Protein AF-0000000083341367 (afdb_homodimer)

Foldseek 3Di:
DAEAEAEECFAPPDQLLVRLVVCVVLPHQAYEEFFDLDVVSNVVNLCSCVVSVHAYEHEAEFQPDLAHDPPDDLVRRLVSLLSRLVRCVSSPHPAYEYNGAFCPDDLVSLLVSQVSNVVSCVVVVGHYAYECADRHQNQELVSVLVSCVSPVQHAHAYQCLSHLQVVLAQCVVVVVSLLSCLLRYQAYADAFHHRNASHDQACPDPVNVVSNVSSLVSVLVSVVSCVVVPPPYYYYYHDQHDPPNFPADPPVRHGPDDSVVRRSVVVVVVSVVVVVSVVVVD/DAEAEAEECFAPPDQLLVRLVVCVVLPHQAYEEFFDLDVVSNVVNLCSCVVSVHAYEHEAEFQPDLAHDPPDDLVRRLVSLLSRLVRCVSSPHPAYEYNGAFCPDDLVSLLVSQVSSVVSCVVVVGHYAYECADRHQNQELVSVLVSCVSPVQHAHAYQCLSHLQVVLAQCVVVVVSLLSCLLRYQAYADAFHHSNASHDQACPDPVNVVSNVSSLVSVLVSVVSCVVVPPPYYYYYHDQHDDPNFPADPPVRHGPDDSVVRRSVVVVVVSVVVVVSVVVVD

Secondary structure (DSSP, 8-state):
-EEEEEEE-TT--S-HHHHHHHHHHTT-SEEEEPPPSSHHHHHHHHHHHHHTT-EEEEEEE-SBSSSBPTT--HHHHHHHHHHHHHHHHTT--SEEEEE-S-TTS-HHHHHHHHHHHHHHHHHTT--EEEE--TTSTT-SHHHHHHHHHH-TT--EEE-HHHHHHHHTS-GGGGHHHHHHHGGGEEEEE----BTTBSS-S-TTSGGGHHHHHHHHHHHHHHHHHHHHTT-SEEEEE----TTTTS-B-TTT--BSS-HHHHHHHHHHHHHHHHHHHHHHH-/-EEEEEEE-TT--S-HHHHHHHHHHTT-SEEEEPPPSSHHHHHHHHHHHHHTT-EEEEEEE-SBSSSBPTT--HHHHHHHHHHHHHHHHTT--SEEEEE-S-TTS-HHHHHHHHHHHHHHHHHTT--EEEE--TTSTT-SHHHHHHHHHH-TT-EEEE-HHHHHHHHTS-GGGGHHHHHHHGGGEEEEE----BTTBSS-S-TTSGGGHHHHHHHHHHHHHHHHHHHHTT-SEEEEE----TTTTS-B-TTT--BSS-HHHHHHHHHHHHHHHHHHHHHHH-

Solvent-accessible surface area (backbone atoms only — not comparable to full-atom values): 28854 Å² total; per-residue (Å²): 111,43,80,44,36,28,36,51,46,65,78,60,84,62,54,65,54,54,46,41,47,50,22,48,77,66,71,27,49,16,40,29,36,64,60,51,89,48,66,73,55,37,51,54,43,41,50,31,28,59,73,57,65,35,44,37,36,29,37,42,65,23,36,86,37,93,50,44,45,87,80,57,48,73,65,55,30,49,52,45,46,52,51,51,51,58,50,30,54,78,55,61,41,81,33,33,40,31,46,46,67,38,53,86,53,52,72,69,54,44,49,54,49,51,55,52,50,51,48,54,27,55,75,64,74,41,57,61,23,39,36,32,35,44,26,15,51,32,30,41,68,63,56,37,43,54,42,40,70,75,39,70,82,54,32,25,24,46,26,63,11,32,36,9,30,35,46,41,33,65,62,76,84,44,47,68,54,48,63,72,43,39,84,30,52,64,34,35,40,58,36,48,22,31,41,53,19,46,34,50,71,44,68,83,26,73,92,31,42,66,41,44,50,54,51,50,55,53,52,45,50,40,50,50,51,38,52,75,67,65,36,64,65,47,43,39,25,34,54,56,40,57,92,53,39,40,46,50,41,75,83,77,58,47,62,79,55,59,54,64,59,49,30,50,50,45,46,56,50,49,52,52,49,48,50,56,52,48,63,70,74,95,110,43,81,44,36,29,37,50,45,66,78,60,83,61,54,65,53,54,46,42,48,51,21,50,77,63,72,28,49,16,39,30,37,64,61,53,91,48,67,73,56,36,51,53,44,42,50,30,29,60,73,58,66,36,46,37,35,30,38,42,65,23,36,86,38,91,51,46,46,87,82,57,48,73,65,54,31,48,52,44,44,51,51,48,53,57,50,29,53,78,57,60,40,82,32,34,40,32,45,46,68,38,53,87,54,52,72,67,55,45,48,52,49,51,54,52,49,52,49,56,28,56,76,65,75,40,57,60,24,40,37,33,34,42,26,13,50,32,32,41,68,64,56,36,43,54,42,41,71,74,38,72,82,53,33,24,24,45,26,61,12,31,36,9,31,36,46,41,33,66,63,76,83,44,47,68,53,47,64,73,43,39,85,31,51,64,34,34,40,57,36,46,21,31,41,53,20,45,34,50,71,44,70,86,28,73,92,31,44,67,42,44,50,54,51,50,53,53,53,46,51,39,50,49,50,39,51,76,67,66,39,62,64,46,44,38,25,33,54,56,40,57,93,53,40,41,47,50,40,74,81,76,59,46,61,79,56,61,53,66,59,51,30,48,51,47,46,56,50,48,53,51,50,47,52,55,50,47,62,70,74,95

Radius of gyration: 24.75 Å; Cα contacts (8 Å, |Δi|>4): 1096; chains: 2; bounding box: 46×70×58 Å

InterPro domains:
  IPR036237 Xylose isomerase-like superfamily [SSF51658] (7-192)

Nearest PDB structures (foldseek):
  6tpc-assembly2_C  TM=4.970E-01  e=1.531E-04  Talaromyces verruculosus
  6t9g-assembly2_B  TM=4.886E-01  e=4.461E-04  Talaromyces verruculosus
  5i79-assembly1_A  TM=5.152E-01  e=1.154E-03  Aspergillus niger
  5l9c-assembly4_D  TM=5.003E-01  e=1.554E-03  Talaromyces verruculosus
  5i77-assembly2_A  TM=5.303E-01  e=5.742E-03  Aspergillus niger

Sequence (564 aa):
MQLRTFKTLWGNQLSIQDACEQARLASFDGIEGQAPRYQEHRLLWLDALSYNHCQYIAEIVTGGDYVPDRQWTMQQHLDDLAEQLDNAALLKPIFATAITGCDAWSLEQNIEFFAKAMDLARERNMTLSFETHRSRSLFTPWVTEAIVKALPEIKLTLDISHWCVVCERLMDSEIQTLQAIVDNVHHIHARVGYDQGPQVPDPRAPEYEDALASHERIWQMVWTEQLNNNHAISTLTPEFGPDGYCHLQPYTQQPVVDIWEVNRWMNIHQQQHFKAFMDVNLMQLRTFKTLWGNQLSIQDACEQARLASFDGIEGQAPRYQEHRLLWLDALSYNHCQYIAEIVTGGDYVPDRQWTMQQHLDDLAEQLDNAALLKPIFATAITGCDAWSLEQNIEFFAKAMDLARERNMTLSFETHRSRSLFTPWVTEAIVKALPEIKLTLDISHWCVVCERLMDSEIQTLQAIVDNVHHIHARVGYDQGPQVPDPRAPEYEDALASHERIWQMVWTEQLNNNHAISTLTPEFGPDGYCHLQPYTQQPVVDIWEVNRWMNIHQQQHFKAFMDVNL

Organism: NCBI:txid2580412

Structure (mmCIF, N/CA/C/O backbone):
data_AF-0000000083341367-model_v1
#
loop_
_entity.id
_entity.type
_entity.pdbx_description
1 polymer 'Sugar phosphate isomerase/epimerase'
#
loop_
_atom_site.group_PDB
_atom_site.id
_atom_site.type_symbol
_atom_site.label_atom_id
_atom_site.label_alt_id
_atom_site.label_comp_id
_atom_site.label_asym_id
_atom_site.label_entity_id
_atom_site.label_seq_id
_atom_site.pdbx_PDB_ins_code
_atom_site.Cartn_x
_atom_site.Cartn_y
_atom_site.Cartn_z
_atom_site.occupancy
_atom_site.B_iso_or_equiv
_atom_site.auth_seq_id
_atom_site.auth_comp_id
_atom_site.auth_asym_id
_atom_site.auth_atom_id
_atom_site.pdbx_PDB_model_num
ATOM 1 N N . MET A 1 1 ? 9.883 33.719 2.078 1 96.31 1 MET A N 1
ATOM 2 C CA . MET A 1 1 ? 9 32.656 2.578 1 96.31 1 MET A CA 1
ATOM 3 C C . MET A 1 1 ? 9.609 31.953 3.781 1 96.31 1 MET A C 1
ATOM 5 O O . MET A 1 1 ? 10.812 31.688 3.797 1 96.31 1 MET A O 1
ATOM 9 N N . GLN A 1 2 ? 8.812 31.734 4.84 1 98.12 2 GLN A N 1
ATOM 10 C CA . GLN A 1 2 ? 9.258 31.047 6.047 1 98.12 2 GLN A CA 1
ATOM 11 C C . GLN A 1 2 ? 8.633 29.656 6.152 1 98.12 2 GLN A C 1
ATOM 13 O O . GLN A 1 2 ? 7.551 29.422 5.621 1 98.12 2 GLN A O 1
ATOM 18 N N . LEU A 1 3 ? 9.391 28.797 6.797 1 98.75 3 LEU A N 1
ATOM 19 C CA . LEU A 1 3 ? 8.852 27.469 7.066 1 98.75 3 LEU A CA 1
ATOM 20 C C . LEU A 1 3 ? 8.414 27.344 8.523 1 98.75 3 LEU A C 1
ATOM 22 O O . LEU A 1 3 ? 9.18 27.656 9.438 1 98.75 3 LEU A O 1
ATOM 26 N N . ARG A 1 4 ? 7.188 27.031 8.695 1 98.81 4 ARG A N 1
ATOM 27 C CA . ARG A 1 4 ? 6.715 26.656 10.023 1 98.81 4 ARG A CA 1
ATOM 28 C C . ARG A 1 4 ? 6.52 25.141 10.125 1 98.81 4 ARG A C 1
ATOM 30 O O . ARG A 1 4 ? 5.938 24.531 9.227 1 98.81 4 ARG A O 1
ATOM 37 N N . THR A 1 5 ? 7.062 24.578 11.156 1 98.94 5 THR A N 1
ATOM 38 C CA . THR A 1 5 ? 6.977 23.125 11.344 1 98.94 5 THR A CA 1
ATOM 39 C C . THR A 1 5 ? 6.137 22.781 12.57 1 98.94 5 THR A C 1
ATOM 41 O O . THR A 1 5 ? 6.062 23.578 13.516 1 98.94 5 THR A O 1
ATOM 44 N N . PHE A 1 6 ? 5.523 21.594 12.516 1 98.94 6 PHE A N 1
ATOM 45 C CA . PHE A 1 6 ? 4.57 21.234 13.555 1 98.94 6 PHE A CA 1
ATOM 46 C C . PHE A 1 6 ? 4.832 19.812 14.055 1 98.94 6 PHE A C 1
ATOM 48 O O . PHE A 1 6 ? 5.141 18.922 13.273 1 98.94 6 PHE A O 1
ATOM 55 N N . LYS A 1 7 ? 4.754 19.625 15.367 1 98.88 7 LYS A N 1
ATOM 56 C CA . LYS A 1 7 ? 4.828 18.297 15.992 1 98.88 7 LYS A CA 1
ATOM 57 C C . LYS A 1 7 ? 3.496 17.562 15.883 1 98.88 7 LYS A C 1
ATOM 59 O O . LYS A 1 7 ? 2.459 18.078 16.312 1 98.88 7 LYS A O 1
ATOM 64 N N . THR A 1 8 ? 3.516 16.422 15.266 1 98.81 8 THR A N 1
ATOM 65 C CA . THR A 1 8 ? 2.312 15.594 15.211 1 98.81 8 THR A CA 1
ATOM 66 C C . THR A 1 8 ? 1.955 15.062 16.594 1 98.81 8 THR A C 1
ATOM 68 O O . THR A 1 8 ? 2.84 14.703 17.375 1 98.81 8 THR A O 1
ATOM 71 N N . LEU A 1 9 ? 0.655 14.93 16.828 1 98.12 9 LEU A N 1
ATOM 72 C CA . LEU A 1 9 ? 0.217 14.312 18.078 1 98.12 9 LEU A CA 1
ATOM 73 C C . LEU A 1 9 ? -0.111 12.836 17.875 1 98.12 9 LEU A C 1
ATOM 75 O O . LEU A 1 9 ? -0.519 12.156 18.812 1 98.12 9 LEU A O 1
ATOM 79 N N . TRP A 1 10 ? 0.062 12.352 16.656 1 96.31 10 TRP A N 1
ATOM 80 C CA . TRP A 1 10 ? -0.131 10.922 16.422 1 96.31 10 TRP A CA 1
ATOM 81 C C . TRP A 1 10 ? 0.859 10.102 17.25 1 96.31 10 TRP A C 1
ATOM 83 O O . TRP A 1 10 ? 2.072 10.203 17.047 1 96.31 10 TRP A O 1
ATOM 93 N N . GLY A 1 11 ? 0.349 9.344 18.156 1 93.44 11 GLY A N 1
ATOM 94 C CA . GLY A 1 11 ? 1.186 8.523 19.016 1 93.44 11 GLY A CA 1
ATOM 95 C C . GLY A 1 11 ? 1.634 9.242 20.266 1 93.44 11 GLY A C 1
ATOM 96 O O . GLY A 1 11 ? 2.414 8.695 21.062 1 93.44 11 GLY A O 1
ATOM 97 N N . ASN A 1 12 ? 1.141 10.438 20.453 1 95.5 12 ASN A N 1
ATOM 98 C CA . ASN A 1 12 ? 1.548 11.219 21.625 1 95.5 12 ASN A CA 1
ATOM 99 C C . ASN A 1 12 ? 0.985 10.625 22.906 1 95.5 12 ASN A C 1
ATOM 101 O O . ASN A 1 12 ? -0.202 10.305 22.984 1 95.5 12 ASN A O 1
ATOM 105 N N . GLN A 1 13 ? 1.832 10.523 23.906 1 95.31 13 GLN A N 1
ATOM 106 C CA . GLN A 1 13 ? 1.407 10.008 25.203 1 95.31 13 GLN A CA 1
ATOM 107 C C . GLN A 1 13 ? 1.482 11.086 26.281 1 95.31 13 GLN A C 1
ATOM 109 O O . GLN A 1 13 ? 1.129 10.844 27.438 1 95.31 13 GLN A O 1
ATOM 114 N N . LEU A 1 14 ? 1.877 12.219 25.906 1 97.56 14 LEU A N 1
ATOM 115 C CA . LEU A 1 14 ? 2.041 13.328 26.844 1 97.56 14 LEU A CA 1
ATOM 116 C C . LEU A 1 14 ? 0.729 14.086 27.016 1 97.56 14 LEU A C 1
ATOM 118 O O . LEU A 1 14 ? -0.15 14.023 26.156 1 97.56 14 LEU A O 1
ATOM 122 N N . SER A 1 15 ? 0.682 14.773 28.156 1 97.69 15 SER A N 1
ATOM 123 C CA . SER A 1 15 ? -0.373 15.781 28.281 1 97.69 15 SER A CA 1
ATOM 124 C C . SER A 1 15 ? -0.227 16.859 27.203 1 97.69 15 SER A C 1
ATOM 126 O O . SER A 1 15 ? 0.852 17.031 26.641 1 97.69 15 SER A O 1
ATOM 128 N N . ILE A 1 16 ? -1.336 17.547 27 1 98.31 16 ILE A N 1
ATOM 129 C CA . ILE A 1 16 ? -1.271 18.594 25.984 1 98.31 16 ILE A CA 1
ATOM 130 C C . ILE A 1 16 ? -0.262 19.656 26.406 1 98.31 16 ILE A C 1
ATOM 132 O O . ILE A 1 16 ? 0.456 20.203 25.562 1 98.31 16 ILE A O 1
ATOM 136 N N . GLN A 1 17 ? -0.143 19.984 27.672 1 98.06 17 GLN A N 1
ATOM 137 C CA . GLN A 1 17 ? 0.847 20.938 28.172 1 98.06 17 GLN A CA 1
ATOM 138 C C . GLN A 1 17 ? 2.266 20.453 27.875 1 98.06 17 GLN A C 1
ATOM 140 O O . GLN A 1 17 ? 3.086 21.219 27.344 1 98.06 17 GLN A O 1
ATOM 145 N N . ASP A 1 18 ? 2.52 19.234 28.172 1 98.38 18 ASP A N 1
ATOM 146 C CA . ASP A 1 18 ? 3.852 18.672 27.969 1 98.38 18 ASP A CA 1
ATOM 147 C C . ASP A 1 18 ? 4.168 18.547 26.484 1 98.38 18 ASP A C 1
ATOM 149 O O . ASP A 1 18 ? 5.32 18.703 26.062 1 98.38 18 ASP A O 1
ATOM 153 N N . ALA A 1 19 ? 3.158 18.203 25.703 1 98.56 19 ALA A N 1
ATOM 154 C CA . ALA A 1 19 ? 3.348 18.078 24.25 1 98.56 19 ALA A CA 1
ATOM 155 C C . ALA A 1 19 ? 3.729 19.422 23.641 1 98.56 19 ALA A C 1
ATOM 157 O O . ALA A 1 19 ? 4.625 19.484 22.797 1 98.56 19 ALA A O 1
ATOM 158 N N . CYS A 1 20 ? 3.066 20.453 24.078 1 98.62 20 CYS A N 1
ATOM 159 C CA . CYS A 1 20 ? 3.379 21.797 23.594 1 98.62 20 CYS A CA 1
ATOM 160 C C . CYS A 1 20 ? 4.781 22.203 24.016 1 98.62 20 CYS A C 1
ATOM 162 O O . CYS A 1 20 ? 5.527 22.781 23.219 1 98.62 20 CYS A O 1
ATOM 164 N N . GLU A 1 21 ? 5.105 21.922 25.234 1 98.12 21 GLU A N 1
ATOM 165 C CA . GLU A 1 21 ? 6.445 22.25 25.719 1 98.12 21 GLU A CA 1
ATOM 166 C C . GLU A 1 21 ? 7.516 21.484 24.953 1 98.12 21 GLU A C 1
ATOM 168 O O . GLU A 1 21 ? 8.547 22.062 24.578 1 98.12 21 GLU A O 1
ATOM 173 N N . GLN A 1 22 ? 7.266 20.203 24.734 1 98.25 22 GLN A N 1
ATOM 174 C CA . GLN A 1 22 ? 8.188 19.391 23.953 1 98.25 22 GLN A CA 1
ATOM 175 C C . GLN A 1 22 ? 8.367 19.953 22.547 1 98.25 22 GLN A C 1
ATOM 177 O O . GLN A 1 22 ? 9.484 19.969 22.016 1 98.25 22 GLN A O 1
ATOM 182 N N . ALA A 1 23 ? 7.258 20.344 21.938 1 98.56 23 ALA A N 1
ATOM 183 C CA . ALA A 1 23 ? 7.312 20.953 20.594 1 98.56 23 ALA A CA 1
ATOM 184 C C . ALA A 1 23 ? 8.188 22.203 20.594 1 98.56 23 ALA A C 1
ATOM 186 O O . ALA A 1 23 ? 9.07 22.344 19.75 1 98.56 23 ALA A O 1
ATOM 187 N N . ARG A 1 24 ? 7.965 23.047 21.562 1 97.5 24 ARG A N 1
ATOM 188 C CA . ARG A 1 24 ? 8.727 24.297 21.672 1 97.5 24 ARG A CA 1
ATOM 189 C C . ARG A 1 24 ? 10.211 24.016 21.859 1 97.5 24 ARG A C 1
ATOM 191 O O . ARG A 1 24 ? 11.047 24.594 21.172 1 97.5 24 ARG A O 1
ATOM 198 N N . LEU A 1 25 ? 10.539 23.094 22.688 1 97.44 25 LEU A N 1
ATOM 199 C CA . LEU A 1 25 ? 11.922 22.781 23.016 1 97.44 25 LEU A CA 1
ATOM 200 C C . LEU A 1 25 ? 12.617 22.141 21.812 1 97.44 25 LEU A C 1
ATOM 202 O O . LEU A 1 25 ? 13.836 22.25 21.672 1 97.44 25 LEU A O 1
ATOM 206 N N . ALA A 1 26 ? 11.859 21.547 20.938 1 98.25 26 ALA A N 1
ATOM 207 C CA . ALA A 1 26 ? 12.422 20.859 19.766 1 98.25 26 ALA A CA 1
ATOM 208 C C . ALA A 1 26 ? 12.336 21.75 18.531 1 98.25 26 ALA A C 1
ATOM 210 O O . ALA A 1 26 ? 12.508 21.266 17.406 1 98.25 26 ALA A O 1
ATOM 211 N N . SER A 1 27 ? 11.969 22.984 18.672 1 98.12 27 SER A N 1
ATOM 212 C CA . SER A 1 27 ? 12 24.016 17.641 1 98.12 27 SER A CA 1
ATOM 213 C C . SER A 1 27 ? 10.875 23.828 16.625 1 98.12 27 SER A C 1
ATOM 215 O O . SER A 1 27 ? 11.039 24.109 15.438 1 98.12 27 SER A O 1
ATOM 217 N N . PHE A 1 28 ? 9.781 23.25 17.047 1 98.81 28 PHE A N 1
ATOM 218 C CA . PHE A 1 28 ? 8.539 23.312 16.297 1 98.81 28 PHE A CA 1
ATOM 219 C C . PHE A 1 28 ? 7.816 24.641 16.547 1 98.81 28 PHE A C 1
ATOM 221 O O . PHE A 1 28 ? 8 25.25 17.609 1 98.81 28 PHE A O 1
ATOM 228 N N . ASP A 1 29 ? 7 25.016 15.602 1 98.75 29 ASP A N 1
ATOM 229 C CA . ASP A 1 29 ? 6.199 26.234 15.75 1 98.75 29 ASP A CA 1
ATOM 230 C C . ASP A 1 29 ? 4.863 25.922 16.422 1 98.75 29 ASP A C 1
ATOM 232 O O . ASP A 1 29 ? 4.184 26.844 16.906 1 98.75 29 ASP A O 1
ATOM 236 N N . GLY A 1 30 ? 4.512 24.688 16.469 1 98.81 30 GLY A N 1
ATOM 237 C CA . GLY A 1 30 ? 3.258 24.281 17.078 1 98.81 30 GLY A CA 1
ATOM 238 C C . GLY A 1 30 ? 3.012 22.781 16.984 1 98.81 30 GLY A C 1
ATOM 239 O O . GLY A 1 30 ? 3.957 22 16.906 1 98.81 30 GLY A O 1
ATOM 240 N N . ILE A 1 31 ? 1.678 22.422 17.172 1 98.88 31 ILE A N 1
ATOM 241 C CA . ILE A 1 31 ? 1.294 21.016 17.156 1 98.88 31 ILE A CA 1
ATOM 242 C C . ILE A 1 31 ? 0.199 20.797 16.125 1 98.88 31 ILE A C 1
ATOM 244 O O . ILE A 1 31 ? -0.485 21.734 15.719 1 98.88 31 ILE A O 1
ATOM 248 N N . GLU A 1 32 ? 0.128 19.641 15.617 1 98.88 32 GLU A N 1
ATOM 249 C CA . GLU A 1 32 ? -0.928 19.172 14.727 1 98.88 32 GLU A CA 1
ATOM 250 C C . GLU A 1 32 ? -1.604 17.922 15.297 1 98.88 32 GLU A C 1
ATOM 252 O O . GLU A 1 32 ? -0.933 16.953 15.664 1 98.88 32 GLU A O 1
ATOM 257 N N . GLY A 1 33 ? -2.896 17.938 15.414 1 98.31 33 GLY A N 1
ATOM 258 C CA . GLY A 1 33 ? -3.629 16.781 15.922 1 98.31 33 GLY A CA 1
ATOM 259 C C . GLY A 1 33 ? -5.129 17.016 15.984 1 98.31 33 GLY A C 1
ATOM 260 O O . GLY A 1 33 ? -5.617 18.078 15.57 1 98.31 33 GLY A O 1
ATOM 261 N N . GLN A 1 34 ? -5.828 16.031 16.453 1 97.5 34 GLN A N 1
ATOM 262 C CA . GLN A 1 34 ? -7.285 16.094 16.531 1 97.5 34 GLN A CA 1
ATOM 263 C C . GLN A 1 34 ? -7.73 16.859 17.781 1 97.5 34 GLN A C 1
ATOM 265 O O . GLN A 1 34 ? -7.262 16.594 18.875 1 97.5 34 GLN A O 1
ATOM 270 N N . ALA A 1 35 ? -8.641 17.797 17.547 1 97.88 35 ALA A N 1
ATOM 271 C CA . ALA A 1 35 ? -9.227 18.484 18.688 1 97.88 35 ALA A CA 1
ATOM 272 C C . ALA A 1 35 ? -10.031 17.516 19.562 1 97.88 35 ALA A C 1
ATOM 274 O O . ALA A 1 35 ? -10.719 16.625 19.047 1 97.88 35 ALA A O 1
ATOM 275 N N . PRO A 1 36 ? -9.953 17.719 20.906 1 97 36 PRO A N 1
ATOM 276 C CA . PRO A 1 36 ? -10.766 16.875 21.781 1 97 36 PRO A CA 1
ATOM 277 C C . PRO A 1 36 ? -12.266 17.047 21.531 1 97 36 PRO A C 1
ATOM 279 O O . PRO A 1 36 ? -12.719 18.125 21.172 1 97 36 PRO A O 1
ATOM 282 N N . ARG A 1 37 ? -12.984 16 21.812 1 93.81 37 ARG A N 1
ATOM 283 C CA . ARG A 1 37 ? -14.43 16.016 21.594 1 93.81 37 ARG A CA 1
ATOM 284 C C . ARG A 1 37 ? -15.141 16.844 22.656 1 93.81 37 ARG A C 1
ATOM 286 O O . ARG A 1 37 ? -16.094 17.562 22.344 1 93.81 37 ARG A O 1
ATOM 293 N N . TYR A 1 38 ? -14.625 16.797 23.875 1 95.81 38 TYR A N 1
ATOM 294 C CA . TYR A 1 38 ? -15.289 17.469 25 1 95.81 38 TYR A CA 1
ATOM 295 C C . TYR A 1 38 ? -14.742 18.875 25.188 1 95.81 38 TYR A C 1
ATOM 297 O O . TYR A 1 38 ? -13.531 19.078 25.188 1 95.81 38 TYR A O 1
ATOM 305 N N . GLN A 1 39 ? -15.617 19.797 25.438 1 96 39 GLN A N 1
ATOM 306 C CA . GLN A 1 39 ? -15.273 21.203 25.531 1 96 39 GLN A CA 1
ATOM 307 C C . GLN A 1 39 ? -14.289 21.469 26.656 1 96 39 GLN A C 1
ATOM 309 O O . GLN A 1 39 ? -13.383 22.281 26.531 1 96 39 GLN A O 1
ATOM 314 N N . GLU A 1 40 ? -14.461 20.719 27.766 1 96.56 40 GLU A N 1
ATOM 315 C CA . GLU A 1 40 ? -13.57 20.906 28.906 1 96.56 40 GLU A CA 1
ATOM 316 C C . GLU A 1 40 ? -12.117 20.625 28.516 1 96.56 40 GLU A C 1
ATOM 318 O O . GLU A 1 40 ? -11.203 21.312 28.984 1 96.56 40 GLU A O 1
ATOM 323 N N . HIS A 1 41 ? -11.961 19.594 27.719 1 97.06 41 HIS A N 1
ATOM 324 C CA . HIS A 1 41 ? -10.617 19.25 27.25 1 97.06 41 HIS A CA 1
ATOM 325 C C . HIS A 1 41 ? -10.102 20.281 26.25 1 97.06 41 HIS A C 1
ATOM 327 O O . HIS A 1 41 ? -8.906 20.578 26.203 1 97.06 41 HIS A O 1
ATOM 333 N N . ARG A 1 42 ? -10.984 20.828 25.438 1 97.94 42 ARG A N 1
ATOM 334 C CA . ARG A 1 42 ? -10.594 21.859 24.469 1 97.94 42 ARG A CA 1
ATOM 335 C C . ARG A 1 42 ? -10.125 23.125 25.172 1 97.94 42 ARG A C 1
ATOM 337 O O . ARG A 1 42 ? -9.219 23.812 24.688 1 97.94 42 ARG A O 1
ATOM 344 N N . LEU A 1 43 ? -10.727 23.391 26.281 1 97.31 43 LEU A N 1
ATOM 345 C CA . LEU A 1 43 ? -10.305 24.562 27.047 1 97.31 43 LEU A CA 1
ATOM 346 C C . LEU A 1 43 ? -8.906 24.359 27.609 1 97.31 43 LEU A C 1
ATOM 348 O O . LEU A 1 43 ? -8.109 25.297 27.672 1 97.31 43 LEU A O 1
ATOM 352 N N . LEU A 1 44 ? -8.648 23.125 28.031 1 97.12 44 LEU A N 1
ATOM 353 C CA . LEU A 1 44 ? -7.293 22.797 28.469 1 97.12 44 LEU A CA 1
ATOM 354 C C . LEU A 1 44 ? -6.293 22.984 27.328 1 97.12 44 LEU A C 1
ATOM 356 O O . LEU A 1 44 ? -5.18 23.469 27.531 1 97.12 44 LEU A O 1
ATOM 360 N N . TRP A 1 45 ? -6.699 22.547 26.156 1 98.12 45 TRP A N 1
ATOM 361 C CA . TRP A 1 45 ? -5.863 22.719 24.969 1 98.12 45 TRP A CA 1
ATOM 362 C C . TRP A 1 45 ? -5.602 24.203 24.719 1 98.12 45 TRP A C 1
ATOM 364 O O . TRP A 1 45 ? -4.465 24.609 24.453 1 98.12 45 TRP A O 1
ATOM 374 N N . LEU A 1 46 ? -6.676 24.969 24.75 1 97.69 46 LEU A N 1
ATOM 375 C CA . LEU A 1 46 ? -6.57 26.406 24.5 1 97.69 46 LEU A CA 1
ATOM 376 C C . LEU A 1 46 ? -5.566 27.047 25.438 1 97.69 46 LEU A C 1
ATOM 378 O O . LEU A 1 46 ? -4.742 27.859 25.016 1 97.69 46 LEU A O 1
ATOM 382 N N . ASP A 1 47 ? -5.605 26.688 26.672 1 97.62 47 ASP A N 1
ATOM 383 C CA . ASP A 1 47 ? -4.691 27.219 27.672 1 97.62 47 ASP A CA 1
ATOM 384 C C . ASP A 1 47 ? -3.252 26.812 27.375 1 97.62 47 ASP A C 1
ATOM 386 O O . ASP A 1 47 ? -2.334 27.625 27.469 1 97.62 47 ASP A O 1
ATOM 390 N N . ALA A 1 48 ? -3.057 25.547 27.094 1 97.94 48 ALA A N 1
ATOM 391 C CA . ALA A 1 48 ? -1.723 25.031 26.797 1 97.94 48 ALA A CA 1
ATOM 392 C C . ALA A 1 48 ? -1.125 25.688 25.562 1 97.94 48 ALA A C 1
ATOM 394 O O . ALA A 1 48 ? 0.054 26.047 25.562 1 97.94 48 ALA A O 1
ATOM 395 N N . LEU A 1 49 ? -1.942 25.812 24.516 1 98.38 49 LEU A N 1
ATOM 396 C CA . LEU A 1 49 ? -1.499 26.438 23.281 1 98.38 49 LEU A CA 1
ATOM 397 C C . LEU A 1 49 ? -1.089 27.891 23.531 1 98.38 49 LEU A C 1
ATOM 399 O O . LEU A 1 49 ? -0.029 28.328 23.078 1 98.38 49 LEU A O 1
ATOM 403 N N . SER A 1 50 ? -1.945 28.594 24.266 1 97.19 50 SER A N 1
ATOM 404 C CA . SER A 1 50 ? -1.682 29.984 24.578 1 97.19 50 SER A CA 1
ATOM 405 C C . SER A 1 50 ? -0.439 30.141 25.453 1 97.19 50 SER A C 1
ATOM 407 O O . SER A 1 50 ? 0.432 30.969 25.156 1 97.19 50 SER A O 1
ATOM 409 N N . TYR A 1 51 ? -0.383 29.359 26.469 1 96.75 51 TYR A N 1
ATOM 410 C CA . TYR A 1 51 ? 0.714 29.422 27.438 1 96.75 51 TYR A CA 1
ATOM 411 C C . TYR A 1 51 ? 2.053 29.172 26.75 1 96.75 51 TYR A C 1
ATOM 413 O O . TYR A 1 51 ? 3.051 29.828 27.062 1 96.75 51 TYR A O 1
ATOM 421 N N . ASN A 1 52 ? 2.113 28.234 25.828 1 96.88 52 ASN A N 1
ATOM 422 C CA . ASN A 1 52 ? 3.359 27.828 25.188 1 96.88 52 ASN A CA 1
ATOM 423 C C . ASN A 1 52 ? 3.57 28.562 23.875 1 96.88 52 ASN A C 1
ATOM 425 O O . ASN A 1 52 ? 4.531 28.281 23.156 1 96.88 52 ASN A O 1
ATOM 429 N N . HIS A 1 53 ? 2.621 29.453 23.5 1 96.31 53 HIS A N 1
ATOM 430 C CA . HIS A 1 53 ? 2.678 30.156 22.219 1 96.31 53 HIS A CA 1
ATOM 431 C C . HIS A 1 53 ? 2.791 29.188 21.062 1 96.31 53 HIS A C 1
ATOM 433 O O . HIS A 1 53 ? 3.637 29.359 20.172 1 96.31 53 HIS A O 1
ATOM 439 N N . CYS A 1 54 ? 2.018 28.125 21.141 1 97.56 54 CYS A N 1
ATOM 440 C CA . CYS A 1 54 ? 2.01 27.062 20.141 1 97.56 54 CYS A CA 1
ATOM 441 C C . CYS A 1 54 ? 0.909 27.281 19.109 1 97.56 54 CYS A C 1
ATOM 443 O O . CYS A 1 54 ? -0.252 27.484 19.469 1 97.56 54 CYS A O 1
ATOM 445 N N . GLN A 1 55 ? 1.313 27.328 17.859 1 98.62 55 GLN A N 1
ATOM 446 C CA . GLN A 1 55 ? 0.303 27.297 16.797 1 98.62 55 GLN A CA 1
ATOM 447 C C . GLN A 1 55 ? -0.33 25.922 16.672 1 98.62 55 GLN A C 1
ATOM 449 O O . GLN A 1 55 ? 0.222 24.938 17.172 1 98.62 55 GLN A O 1
ATOM 454 N N . TYR A 1 56 ? -1.542 25.906 16.078 1 98.81 56 TYR A N 1
ATOM 455 C CA . TYR A 1 56 ? -2.283 24.656 16.047 1 98.81 56 TYR A CA 1
ATOM 456 C C . TYR A 1 56 ? -2.832 24.375 14.648 1 98.81 56 TYR A C 1
ATOM 458 O O . TYR A 1 56 ? -3.398 25.281 14.016 1 98.81 56 TYR A O 1
ATOM 466 N N . ILE A 1 57 ? -2.531 23.234 14.078 1 98.94 57 ILE A N 1
ATOM 467 C CA . ILE A 1 57 ? -3.199 22.719 12.891 1 98.94 57 ILE A CA 1
ATOM 468 C C . ILE A 1 57 ? -4.18 21.609 13.297 1 98.94 57 ILE A C 1
ATOM 470 O O . ILE A 1 57 ? -3.799 20.641 13.961 1 98.94 57 ILE A O 1
ATOM 474 N N . ALA A 1 58 ? -5.434 21.766 12.938 1 98.88 58 ALA A N 1
ATOM 475 C CA . ALA A 1 58 ? -6.441 20.766 13.281 1 98.88 58 ALA A CA 1
ATOM 476 C C . ALA A 1 58 ? -6.402 19.594 12.32 1 98.88 58 ALA A C 1
ATOM 478 O O . ALA A 1 58 ? -6.5 19.766 11.102 1 98.88 58 ALA A O 1
ATOM 479 N N . GLU A 1 59 ? -6.172 18.453 12.836 1 98.62 59 GLU A N 1
ATOM 480 C CA . GLU A 1 59 ? -6.32 17.25 12.039 1 98.62 59 GLU A CA 1
ATOM 481 C C . GLU A 1 59 ? -7.715 16.641 12.203 1 98.62 59 GLU A C 1
ATOM 483 O O . GLU A 1 59 ? -8.164 16.406 13.32 1 98.62 59 GLU A O 1
ATOM 488 N N . ILE A 1 60 ? -8.375 16.469 11.125 1 98.38 60 ILE A N 1
ATOM 489 C CA . ILE A 1 60 ? -9.727 15.922 11.133 1 98.38 60 ILE A CA 1
ATOM 490 C C . ILE A 1 60 ? -9.75 14.57 10.422 1 98.38 60 ILE A C 1
ATOM 492 O O . ILE A 1 60 ? -9.219 14.438 9.312 1 98.38 60 ILE A O 1
ATOM 496 N N . VAL A 1 61 ? -10.273 13.57 11.062 1 97.94 61 VAL A N 1
ATOM 497 C CA . VAL A 1 61 ? -10.469 12.25 10.484 1 97.94 61 VAL A CA 1
ATOM 498 C C . VAL A 1 61 ? -11.961 11.898 10.477 1 97.94 61 VAL A C 1
ATOM 500 O O . VAL A 1 61 ? -12.617 11.953 11.523 1 97.94 61 VAL A O 1
ATOM 503 N N . THR A 1 62 ? -12.484 11.586 9.312 1 98.06 62 THR A N 1
ATOM 504 C CA . THR A 1 62 ? -13.898 11.227 9.25 1 98.06 62 THR A CA 1
ATOM 505 C C . THR A 1 62 ? -14.062 9.727 9.023 1 98.06 62 THR A C 1
ATOM 507 O O . THR A 1 62 ? -13.109 9.047 8.625 1 98.06 62 THR A O 1
ATOM 510 N N . GLY A 1 63 ? -15.258 9.25 9.25 1 93.88 63 GLY A N 1
ATOM 511 C CA . GLY A 1 63 ? -15.609 7.883 8.891 1 93.88 63 GLY A CA 1
ATOM 512 C C . GLY A 1 63 ? -15.039 6.852 9.852 1 93.88 63 GLY A C 1
ATOM 513 O O . GLY A 1 63 ? -14.672 5.75 9.445 1 93.88 63 GLY A O 1
ATOM 514 N N . GLY A 1 64 ? -14.945 7.129 11.102 1 86.12 64 GLY A N 1
ATOM 515 C CA . GLY A 1 64 ? -14.523 6.141 12.078 1 86.12 64 GLY A CA 1
ATOM 516 C C . GLY A 1 64 ? -13.117 6.383 12.602 1 86.12 64 GLY A C 1
ATOM 517 O O . GLY A 1 64 ? -12.938 6.836 13.727 1 86.12 64 GLY A O 1
ATOM 518 N N . ASP A 1 65 ? -12.102 6.105 11.836 1 88 65 ASP A N 1
ATOM 519 C CA . ASP A 1 65 ? -10.695 6.262 12.188 1 88 65 ASP A CA 1
ATOM 520 C C . ASP A 1 65 ? -9.844 6.496 10.938 1 88 65 ASP A C 1
ATOM 522 O O . ASP A 1 65 ? -10.367 6.859 9.883 1 88 65 ASP A O 1
ATOM 526 N N . TYR A 1 66 ? -8.547 6.43 11.117 1 90.56 66 TYR A N 1
ATOM 527 C CA . TYR A 1 66 ? -7.629 6.727 10.031 1 90.56 66 TYR A CA 1
ATOM 528 C C . TYR A 1 66 ? -7.957 5.887 8.797 1 90.56 66 TYR A C 1
ATOM 530 O O . TYR A 1 66 ? -7.766 6.336 7.664 1 90.56 66 TYR A O 1
ATOM 538 N N . VAL A 1 67 ? -8.508 4.68 9.039 1 94.38 67 VAL A N 1
ATOM 539 C CA . VAL A 1 67 ? -9.062 3.85 7.977 1 94.38 67 VAL A CA 1
ATOM 540 C C . VAL A 1 67 ? -10.586 3.924 8.008 1 94.38 67 VAL A C 1
ATOM 542 O O . VAL A 1 67 ? -11.203 3.75 9.062 1 94.38 67 VAL A O 1
ATOM 545 N N . PRO A 1 68 ? -11.18 4.273 6.879 1 95.5 68 PRO A N 1
ATOM 546 C CA . PRO A 1 68 ? -12.625 4.535 6.922 1 95.5 68 PRO A CA 1
ATOM 547 C C . PRO A 1 68 ? -13.445 3.27 7.156 1 95.5 68 PRO A C 1
ATOM 549 O O . PRO A 1 68 ? -13.102 2.201 6.641 1 95.5 68 PRO A O 1
ATOM 552 N N . ASP A 1 69 ? -14.508 3.414 7.953 1 95.5 69 ASP A N 1
ATOM 553 C CA . ASP A 1 69 ? -15.57 2.418 7.965 1 95.5 69 ASP A CA 1
ATOM 554 C C . ASP A 1 69 ? -16.266 2.338 6.605 1 95.5 69 ASP A C 1
ATOM 556 O O . ASP A 1 69 ? -16.906 3.297 6.172 1 95.5 69 ASP A O 1
ATOM 560 N N . ARG A 1 70 ? -16.219 1.224 6.051 1 95.31 70 ARG A N 1
ATOM 561 C CA . ARG A 1 70 ? -16.703 1.024 4.695 1 95.31 70 ARG A CA 1
ATOM 562 C C . ARG A 1 70 ? -18.219 1.193 4.633 1 95.31 70 ARG A C 1
ATOM 564 O O . ARG A 1 70 ? -18.797 1.337 3.549 1 95.31 70 ARG A O 1
ATOM 571 N N . GLN A 1 71 ? -18.875 1.253 5.723 1 94.81 71 GLN A N 1
ATOM 572 C CA . GLN A 1 71 ? -20.328 1.336 5.758 1 94.81 71 GLN A CA 1
ATOM 573 C C . GLN A 1 71 ? -20.797 2.783 5.895 1 94.81 71 GLN A C 1
ATOM 575 O O . GLN A 1 71 ? -21.984 3.072 5.762 1 94.81 71 GLN A O 1
ATOM 580 N N . TRP A 1 72 ? -19.875 3.711 6.133 1 97.25 72 TRP A N 1
ATOM 581 C CA . TRP A 1 72 ? -20.266 5.109 6.289 1 97.25 72 TRP A CA 1
ATOM 582 C C . TRP A 1 72 ? -20.656 5.719 4.949 1 97.25 72 TRP A C 1
ATOM 584 O O . TRP A 1 72 ? -20 5.488 3.934 1 97.25 72 TRP A O 1
ATOM 594 N N . THR A 1 73 ? -21.734 6.457 4.961 1 97.06 73 THR A N 1
ATOM 595 C CA . THR A 1 73 ? -22.203 7.176 3.779 1 97.06 73 THR A CA 1
ATOM 596 C C . THR A 1 73 ? -21.438 8.492 3.615 1 97.06 73 THR A C 1
ATOM 598 O O . THR A 1 73 ? -20.781 8.953 4.547 1 97.06 73 THR A O 1
ATOM 601 N N . MET A 1 74 ? -21.578 9.039 2.428 1 97.94 74 MET A N 1
ATOM 602 C CA . MET A 1 74 ? -21 10.359 2.17 1 97.94 74 MET A CA 1
ATOM 603 C C . MET A 1 74 ? -21.516 11.375 3.178 1 97.94 74 MET A C 1
ATOM 605 O O . MET A 1 74 ? -20.75 12.188 3.701 1 97.94 74 MET A O 1
ATOM 609 N N . GLN A 1 75 ? -22.812 11.289 3.484 1 98.38 75 GLN A N 1
ATOM 610 C CA . GLN A 1 75 ? -23.422 12.242 4.406 1 98.38 75 GLN A CA 1
ATOM 611 C C . GLN A 1 75 ? -22.844 12.078 5.816 1 98.38 75 GLN A C 1
ATOM 613 O O . GLN A 1 75 ? -22.625 13.07 6.52 1 98.38 75 GLN A O 1
ATOM 618 N N . GLN A 1 76 ? -22.609 10.844 6.223 1 98.38 76 GLN A N 1
ATOM 619 C CA . GLN A 1 76 ? -22.047 10.609 7.543 1 98.38 76 GLN A CA 1
ATOM 620 C C . GLN A 1 76 ? -20.641 11.195 7.645 1 98.38 76 GLN A C 1
ATOM 622 O O . GLN A 1 76 ? -20.266 11.75 8.68 1 98.38 76 GLN A O 1
ATOM 627 N N . HIS A 1 77 ? -19.859 11.078 6.594 1 98.56 77 HIS A N 1
ATOM 628 C CA . HIS A 1 77 ? -18.547 11.719 6.543 1 98.56 77 HIS A CA 1
ATOM 629 C C . HIS A 1 77 ? -18.672 13.234 6.66 1 98.56 77 HIS A C 1
ATOM 631 O O . HIS A 1 77 ? -17.922 13.867 7.406 1 98.56 77 HIS A O 1
ATOM 637 N N . LEU A 1 78 ? -19.625 13.789 5.941 1 98.75 78 LEU A N 1
ATOM 638 C CA . LEU A 1 78 ? -19.812 15.234 5.941 1 98.75 78 LEU A CA 1
ATOM 639 C C . LEU A 1 78 ? -20.266 15.727 7.316 1 98.75 78 LEU A C 1
ATOM 641 O O . LEU A 1 78 ? -19.797 16.766 7.793 1 98.75 78 LEU A O 1
ATOM 645 N N . ASP A 1 79 ? -21.156 14.969 7.945 1 98.5 79 ASP A N 1
ATOM 646 C CA . ASP A 1 79 ? -21.609 15.328 9.281 1 98.5 79 ASP A CA 1
ATOM 647 C C . ASP A 1 79 ? -20.453 15.297 10.281 1 98.5 79 ASP A C 1
ATOM 649 O O . ASP A 1 79 ? -20.328 16.188 11.125 1 98.5 79 ASP A O 1
ATOM 653 N N . ASP A 1 80 ? -19.719 14.289 10.164 1 98.12 80 ASP A N 1
ATOM 654 C CA . ASP A 1 80 ? -18.547 14.148 11.039 1 98.12 80 ASP A CA 1
ATOM 655 C C . ASP A 1 80 ? -17.562 15.289 10.82 1 98.12 80 ASP A C 1
ATOM 657 O O . ASP A 1 80 ? -17.016 15.836 11.781 1 98.12 80 ASP A O 1
ATOM 661 N N . LEU A 1 81 ? -17.297 15.648 9.57 1 98.56 81 LEU A N 1
ATOM 662 C CA . LEU A 1 81 ? -16.422 16.766 9.227 1 98.56 81 LEU A CA 1
ATOM 663 C C . LEU A 1 81 ? -16.922 18.062 9.844 1 98.56 81 LEU A C 1
ATOM 665 O O . LEU A 1 81 ? -16.156 18.797 10.469 1 98.56 81 LEU A O 1
ATOM 669 N N . ALA A 1 82 ? -18.172 18.297 9.703 1 98.31 82 ALA A N 1
ATOM 670 C CA . ALA A 1 82 ? -18.781 19.516 10.227 1 98.31 82 ALA A CA 1
ATOM 671 C C . ALA A 1 82 ? -18.594 19.609 11.742 1 98.31 82 ALA A C 1
ATOM 673 O O . ALA A 1 82 ? -18.203 20.656 12.266 1 98.31 82 ALA A O 1
ATOM 674 N N . GLU A 1 83 ? -18.859 18.531 12.367 1 97.62 83 GLU A N 1
ATOM 675 C CA . GLU A 1 83 ? -18.75 18.5 13.82 1 97.62 83 GLU A CA 1
ATOM 676 C C . GLU A 1 83 ? -17.312 18.766 14.258 1 97.62 83 GLU A C 1
ATOM 678 O O . GLU A 1 83 ? -17.078 19.531 15.195 1 97.62 83 GLU A O 1
ATOM 683 N N . GLN A 1 84 ? -16.406 18.141 13.625 1 98 84 GLN A N 1
ATOM 684 C CA . GLN A 1 84 ? -15.008 18.25 14.031 1 98 84 GLN A CA 1
ATOM 685 C C . GLN A 1 84 ? -14.438 19.625 13.688 1 98 84 GLN A C 1
ATOM 687 O O . GLN A 1 84 ? -13.586 20.141 14.406 1 98 84 GLN A O 1
ATOM 692 N N . LEU A 1 85 ? -14.891 20.203 12.562 1 98.38 85 LEU A N 1
ATOM 693 C CA . LEU A 1 85 ? -14.523 21.578 12.258 1 98.38 85 LEU A CA 1
ATOM 694 C C . LEU A 1 85 ? -15.016 22.531 13.336 1 98.38 85 LEU A C 1
ATOM 696 O O . LEU A 1 85 ? -14.289 23.422 13.773 1 98.38 85 LEU A O 1
ATOM 700 N N . ASP A 1 86 ? -16.203 22.312 13.805 1 98 86 ASP A N 1
ATOM 701 C CA . ASP A 1 86 ? -16.766 23.141 14.859 1 98 86 ASP A CA 1
ATOM 702 C C . ASP A 1 86 ? -15.977 23 16.156 1 98 86 ASP A C 1
ATOM 704 O O . ASP A 1 86 ? -15.695 24 16.844 1 98 86 ASP A O 1
ATOM 708 N N . ASN A 1 87 ? -15.625 21.797 16.453 1 97.38 87 ASN A N 1
ATOM 709 C CA . ASN A 1 87 ? -14.82 21.547 17.656 1 97.38 87 ASN A CA 1
ATOM 710 C C . ASN A 1 87 ? -13.461 22.234 17.562 1 97.38 87 ASN A C 1
ATOM 712 O O . ASN A 1 87 ? -13.008 22.844 18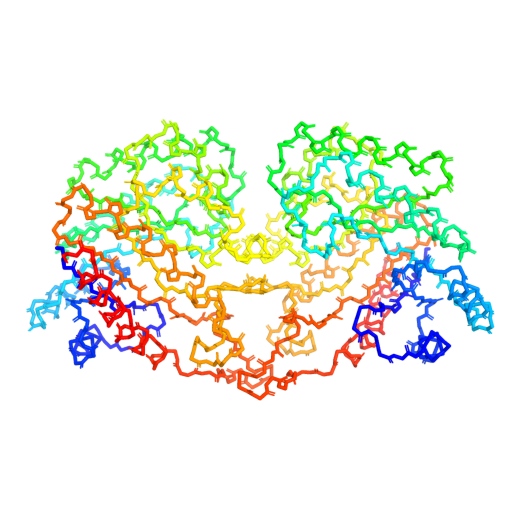.531 1 97.38 87 ASN A O 1
ATOM 716 N N . ALA A 1 88 ? -12.859 22.156 16.422 1 98 88 ALA A N 1
ATOM 717 C CA . ALA A 1 88 ? -11.508 22.688 16.234 1 98 88 ALA A CA 1
ATOM 718 C C . ALA A 1 88 ? -11.508 24.203 16.281 1 98 88 ALA A C 1
ATOM 720 O O . ALA A 1 88 ? -10.516 24.828 16.656 1 98 88 ALA A O 1
ATOM 721 N N . ALA A 1 89 ? -12.648 24.844 15.93 1 97.12 89 ALA A N 1
ATOM 722 C CA . ALA A 1 89 ? -12.742 26.297 15.812 1 97.12 89 ALA A CA 1
ATOM 723 C C . ALA A 1 89 ? -12.383 26.984 17.125 1 97.12 89 ALA A C 1
ATOM 725 O O . ALA A 1 89 ? -11.758 28.047 17.141 1 97.12 89 ALA A O 1
ATOM 726 N N . LEU A 1 90 ? -12.711 26.359 18.219 1 95.62 90 LEU A N 1
ATOM 727 C CA . LEU A 1 90 ? -12.445 26.938 19.531 1 95.62 90 LEU A CA 1
ATOM 728 C C . LEU A 1 90 ? -10.945 27.094 19.766 1 95.62 90 LEU A C 1
ATOM 730 O O . LEU A 1 90 ? -10.523 28.016 20.469 1 95.62 90 LEU A O 1
ATOM 734 N N . LEU A 1 91 ? -10.195 26.25 19.172 1 98.19 91 LEU A N 1
ATOM 735 C CA . LEU A 1 91 ? -8.758 26.203 19.406 1 98.19 91 LEU A CA 1
ATOM 736 C C . LEU A 1 91 ? -8.016 27.141 18.453 1 98.19 91 LEU A C 1
ATOM 738 O O . LEU A 1 91 ? -6.785 27.203 18.484 1 98.19 91 LEU A O 1
ATOM 742 N N . LYS A 1 92 ? -8.75 27.828 17.578 1 97.38 92 LYS A N 1
ATOM 743 C CA . LYS A 1 92 ? -8.219 28.828 16.656 1 97.38 92 LYS A CA 1
ATOM 744 C C . LYS A 1 92 ? -7.07 28.266 15.836 1 97.38 92 LYS A C 1
ATOM 746 O O . LYS A 1 92 ? -5.988 28.844 15.781 1 97.38 92 LYS A O 1
ATOM 751 N N . PRO A 1 93 ? -7.312 27.141 15.148 1 98.75 93 PRO A N 1
ATOM 752 C CA . PRO A 1 93 ? -6.262 26.594 14.281 1 98.75 93 PRO A CA 1
ATOM 753 C C . PRO A 1 93 ? -5.895 27.531 13.133 1 98.75 93 PRO A C 1
ATOM 755 O O . PRO A 1 93 ? -6.734 28.312 12.664 1 98.75 93 PRO A O 1
ATOM 758 N N . ILE A 1 94 ? -4.629 27.469 12.68 1 98.5 94 ILE A N 1
ATOM 759 C CA . ILE A 1 94 ? -4.242 28.266 11.523 1 98.5 94 ILE A CA 1
ATOM 760 C C . ILE A 1 94 ? -4.898 27.703 10.266 1 98.5 94 ILE A C 1
ATOM 762 O O . ILE A 1 94 ? -5.133 28.438 9.297 1 98.5 94 ILE A O 1
ATOM 766 N N . PHE A 1 95 ? -5.168 26.438 10.211 1 98.81 95 PHE A N 1
ATOM 767 C CA . PHE A 1 95 ? -6.016 25.75 9.242 1 98.81 95 PHE A CA 1
ATOM 768 C C . PHE A 1 95 ? -6.32 24.328 9.703 1 98.81 95 PHE A C 1
ATOM 770 O O . PHE A 1 95 ? -5.895 23.922 10.781 1 98.81 95 PHE A O 1
ATOM 777 N N . ALA A 1 96 ? -7.129 23.562 8.922 1 98.88 96 ALA A N 1
ATOM 778 C CA . ALA A 1 96 ? -7.43 22.156 9.188 1 98.88 96 ALA A CA 1
ATOM 779 C C . ALA A 1 96 ? -6.988 21.281 8.023 1 98.88 96 ALA A C 1
ATOM 781 O O . ALA A 1 96 ? -7.035 21.703 6.867 1 98.88 96 ALA A O 1
ATOM 782 N N . THR A 1 97 ? -6.488 20.172 8.352 1 98.88 97 THR A N 1
ATOM 783 C CA . THR A 1 97 ? -6.219 19.109 7.375 1 98.88 97 THR A CA 1
ATOM 784 C C . THR A 1 97 ? -7.117 17.906 7.621 1 98.88 97 THR A C 1
ATOM 786 O O . THR A 1 97 ? -7.324 17.5 8.766 1 98.88 97 THR A O 1
ATOM 789 N N . ALA A 1 98 ? -7.684 17.359 6.531 1 98.81 98 ALA A N 1
ATOM 790 C CA . ALA A 1 98 ? -8.672 16.281 6.699 1 98.81 98 ALA A CA 1
ATOM 791 C C . ALA A 1 98 ? -8.211 15 6.02 1 98.81 98 ALA A C 1
ATOM 793 O O . ALA A 1 98 ? -7.723 15.031 4.887 1 98.81 98 ALA A O 1
ATOM 794 N N . ILE A 1 99 ? -8.281 13.906 6.703 1 98.69 99 ILE A N 1
ATOM 795 C CA . ILE A 1 99 ? -8.219 12.547 6.195 1 98.69 99 ILE A CA 1
ATOM 796 C C . ILE A 1 99 ? -9.633 11.984 6.055 1 98.69 99 ILE A C 1
ATOM 798 O O . ILE A 1 99 ? -10.266 11.625 7.051 1 98.69 99 ILE A O 1
ATOM 802 N N . THR A 1 100 ? -10.094 11.961 4.816 1 98.5 100 THR A N 1
ATOM 803 C CA . THR A 1 100 ? -11.523 11.781 4.633 1 98.5 100 THR A CA 1
ATOM 804 C C . THR A 1 100 ? -11.812 11.039 3.33 1 98.5 100 THR A C 1
ATOM 806 O O . THR A 1 100 ? -10.898 10.781 2.541 1 98.5 100 THR A O 1
ATOM 809 N N . GLY A 1 101 ? -13.07 10.664 3.203 1 98.25 101 GLY A N 1
ATOM 810 C CA . GLY A 1 101 ? -13.508 9.938 2.021 1 98.25 101 GLY A CA 1
ATOM 811 C C . GLY A 1 101 ? -13.156 8.461 2.066 1 98.25 101 GLY A C 1
ATOM 812 O O . GLY A 1 101 ? -12.898 7.914 3.139 1 98.25 101 GLY A O 1
ATOM 813 N N . CYS A 1 102 ? -13.273 7.863 0.873 1 98 102 CYS A N 1
ATOM 814 C CA . CYS A 1 102 ? -13.086 6.422 0.778 1 98 102 CYS A CA 1
ATOM 815 C C . CYS A 1 102 ? -12.531 6.031 -0.583 1 98 102 CYS A C 1
ATOM 817 O O . CYS A 1 102 ? -12.961 6.555 -1.611 1 98 102 CYS A O 1
ATOM 819 N N . ASP A 1 103 ? -11.609 5.137 -0.544 1 98.06 103 ASP A N 1
ATOM 820 C CA . ASP A 1 103 ? -10.93 4.699 -1.762 1 98.06 103 ASP A CA 1
ATOM 821 C C . ASP A 1 103 ? -11.883 3.92 -2.67 1 98.06 103 ASP A C 1
ATOM 823 O O . ASP A 1 103 ? -11.688 3.869 -3.885 1 98.06 103 ASP A O 1
ATOM 827 N N . ALA A 1 104 ? -12.961 3.408 -2.121 1 97.31 104 ALA A N 1
ATOM 828 C CA . ALA A 1 104 ? -13.891 2.564 -2.869 1 97.31 104 ALA A CA 1
ATOM 829 C C . ALA A 1 104 ? -14.906 3.41 -3.637 1 97.31 104 ALA A C 1
ATOM 831 O O . ALA A 1 104 ? -15.664 2.887 -4.453 1 97.31 104 ALA A O 1
ATOM 832 N N . TRP A 1 105 ? -14.914 4.742 -3.412 1 97.81 105 TRP A N 1
ATOM 833 C CA . TRP A 1 105 ? -15.883 5.613 -4.07 1 97.81 105 TRP A CA 1
ATOM 834 C C . TRP A 1 105 ? -15.477 5.883 -5.516 1 97.81 105 TRP A C 1
ATOM 836 O O . TRP A 1 105 ? -14.289 5.891 -5.844 1 97.81 105 TRP A O 1
ATOM 846 N N . SER A 1 106 ? -16.516 6.117 -6.359 1 97.19 106 SER A N 1
ATOM 847 C CA . SER A 1 106 ? -16.25 6.516 -7.738 1 97.19 106 SER A CA 1
ATOM 848 C C . SER A 1 106 ? -15.695 7.934 -7.809 1 97.19 106 SER A C 1
ATOM 850 O O . SER A 1 106 ? -15.75 8.68 -6.824 1 97.19 106 SER A O 1
ATOM 852 N N . LEU A 1 107 ? -15.102 8.258 -8.977 1 97.69 107 LEU A N 1
ATOM 853 C CA . LEU A 1 107 ? -14.602 9.609 -9.18 1 97.69 107 LEU A CA 1
ATOM 854 C C . LEU A 1 107 ? -15.711 10.633 -8.984 1 97.69 107 LEU A C 1
ATOM 856 O O . LEU A 1 107 ? -15.508 11.672 -8.359 1 97.69 107 LEU A O 1
ATOM 860 N N . GLU A 1 108 ? -16.891 10.328 -9.484 1 98.44 108 GLU A N 1
ATOM 861 C CA . GLU A 1 108 ? -18.031 11.227 -9.359 1 98.44 108 GLU A CA 1
ATOM 862 C C . GLU A 1 108 ? -18.422 11.438 -7.902 1 98.44 108 GLU A C 1
ATOM 864 O O . GLU A 1 108 ? -18.703 12.562 -7.48 1 98.44 108 GLU A O 1
ATOM 869 N N . GLN A 1 109 ? -18.453 10.375 -7.156 1 98.62 109 GLN A N 1
ATOM 870 C CA . GLN A 1 109 ? -18.75 10.461 -5.73 1 98.62 109 GLN A CA 1
ATOM 871 C C . GLN A 1 109 ? -17.703 11.305 -5 1 98.62 109 GLN A C 1
ATOM 873 O O . GLN A 1 109 ? -18.062 12.125 -4.148 1 98.62 109 GLN A O 1
ATOM 878 N N . ASN A 1 110 ? -16.5 11.117 -5.363 1 98.81 110 ASN A N 1
ATOM 879 C CA . ASN A 1 110 ? -15.414 11.867 -4.738 1 98.81 110 ASN A CA 1
ATOM 880 C C . ASN A 1 110 ? -15.523 13.359 -5.031 1 98.81 110 ASN A C 1
ATOM 882 O O . ASN A 1 110 ? -15.359 14.188 -4.133 1 98.81 110 ASN A O 1
ATOM 886 N N . ILE A 1 111 ? -15.773 13.68 -6.262 1 98.88 111 ILE A N 1
ATOM 887 C CA . ILE A 1 111 ? -15.906 15.078 -6.652 1 98.88 111 ILE A CA 1
ATOM 888 C C . ILE A 1 111 ? -17.062 15.719 -5.895 1 98.88 111 ILE A C 1
ATOM 890 O O . ILE A 1 111 ? -16.938 16.828 -5.367 1 98.88 111 ILE A O 1
ATOM 894 N N . GLU A 1 112 ? -18.188 15 -5.801 1 98.88 112 GLU A N 1
ATOM 895 C CA . GLU A 1 112 ? -19.344 15.5 -5.051 1 98.88 112 GLU A CA 1
ATOM 896 C C . GLU A 1 112 ? -18.984 15.703 -3.578 1 98.88 112 GLU A C 1
ATOM 898 O O . GLU A 1 112 ? -19.297 16.75 -3.002 1 98.88 112 GLU A O 1
ATOM 903 N N . PHE A 1 113 ? -18.375 14.75 -3.033 1 98.88 113 PHE A N 1
ATOM 904 C CA . PHE A 1 113 ? -18.016 14.789 -1.622 1 98.88 113 PHE A CA 1
ATOM 905 C C . PHE A 1 113 ? -17.125 15.984 -1.327 1 98.88 113 PHE A C 1
ATOM 907 O O . PHE A 1 113 ? -17.375 16.734 -0.392 1 98.88 113 PHE A O 1
ATOM 914 N N . PHE A 1 114 ? -16.031 16.172 -2.129 1 98.94 114 PHE A N 1
ATOM 915 C CA . PHE A 1 114 ? -15.062 17.219 -1.854 1 98.94 114 PHE A CA 1
ATOM 916 C C . PHE A 1 114 ? -15.68 18.594 -2.078 1 98.94 114 PHE A C 1
ATOM 918 O O . PHE A 1 114 ? -15.359 19.547 -1.368 1 98.94 114 PHE A O 1
ATOM 925 N N . ALA A 1 115 ? -16.547 18.703 -3.057 1 98.88 115 ALA A N 1
ATOM 926 C CA . ALA A 1 115 ? -17.25 19.969 -3.25 1 98.88 115 ALA A CA 1
ATOM 927 C C . ALA A 1 115 ? -18.062 20.344 -2.008 1 98.88 115 ALA A C 1
ATOM 929 O O . ALA A 1 115 ? -17.984 21.484 -1.533 1 98.88 115 ALA A O 1
ATOM 930 N N . LYS A 1 116 ? -18.766 19.375 -1.457 1 98.88 116 LYS A N 1
ATOM 931 C CA . LYS A 1 116 ? -19.578 19.594 -0.263 1 98.88 116 LYS A CA 1
ATOM 932 C C . LYS A 1 116 ? -18.688 19.875 0.953 1 98.88 116 LYS A C 1
ATOM 934 O O . LYS A 1 116 ? -19.031 20.703 1.794 1 98.88 116 LYS A O 1
ATOM 939 N N . ALA A 1 117 ? -17.625 19.156 1.047 1 98.88 117 ALA A N 1
ATOM 940 C CA . ALA A 1 117 ? -16.703 19.344 2.158 1 98.88 117 ALA A CA 1
ATOM 941 C C . ALA A 1 117 ? -16.094 20.75 2.135 1 98.88 117 ALA A C 1
ATOM 943 O O . ALA A 1 117 ? -15.969 21.391 3.178 1 98.88 117 ALA A O 1
ATOM 944 N N . MET A 1 118 ? -15.688 21.219 0.962 1 98.81 118 MET A N 1
ATOM 945 C CA . MET A 1 118 ? -15.148 22.562 0.814 1 98.81 118 MET A CA 1
ATOM 946 C C . MET A 1 118 ? -16.188 23.625 1.184 1 98.81 118 MET A C 1
ATOM 948 O O . MET A 1 118 ? -15.852 24.641 1.792 1 98.81 118 MET A O 1
ATOM 952 N N . ASP A 1 119 ? -17.438 23.344 0.844 1 98.75 119 ASP A N 1
ATOM 953 C CA . ASP A 1 119 ? -18.516 24.25 1.214 1 98.75 119 ASP A CA 1
ATOM 954 C C . ASP A 1 119 ? -18.656 24.344 2.73 1 98.75 119 ASP A C 1
ATOM 956 O O . ASP A 1 119 ? -18.859 25.438 3.277 1 98.75 119 ASP A O 1
ATOM 960 N N . LEU A 1 120 ? -18.562 23.234 3.393 1 98.56 120 LEU A N 1
ATOM 961 C CA . LEU A 1 120 ? -18.656 23.203 4.848 1 98.56 120 LEU A CA 1
ATOM 962 C C . LEU A 1 120 ? -17.562 24.062 5.484 1 98.56 120 LEU A C 1
ATOM 964 O O . LEU A 1 120 ? -17.828 24.797 6.445 1 98.56 120 LEU A O 1
ATOM 968 N N . ALA A 1 121 ? -16.391 23.922 4.969 1 98.44 121 ALA A N 1
ATOM 969 C CA . ALA A 1 121 ? -15.266 24.672 5.508 1 98.44 121 ALA A CA 1
ATOM 970 C C . ALA A 1 121 ? -15.438 26.172 5.25 1 98.44 121 ALA A C 1
ATOM 972 O O . ALA A 1 121 ? -15.156 27 6.125 1 98.44 121 ALA A O 1
ATOM 973 N N . ARG A 1 122 ? -15.906 26.516 4.066 1 97.94 122 ARG A N 1
ATOM 974 C CA . ARG A 1 122 ? -16.125 27.922 3.703 1 97.94 122 ARG A CA 1
ATOM 975 C C . ARG A 1 122 ? -17.172 28.562 4.621 1 97.94 122 ARG A C 1
ATOM 977 O O . ARG A 1 122 ? -16.984 29.703 5.059 1 97.94 122 ARG A O 1
ATOM 984 N N . GLU A 1 123 ? -18.141 27.828 4.875 1 97.94 123 GLU A N 1
ATOM 985 C CA . GLU A 1 123 ? -19.203 28.312 5.75 1 97.94 123 GLU A CA 1
ATOM 986 C C . GLU A 1 123 ? -18.656 28.641 7.141 1 97.94 123 GLU A C 1
ATOM 988 O O . GLU A 1 123 ? -19.219 29.484 7.848 1 97.94 123 GLU A O 1
ATOM 993 N N . ARG A 1 124 ? -17.594 28.047 7.492 1 97.56 124 ARG A N 1
ATOM 994 C CA . ARG A 1 124 ? -17.016 28.188 8.828 1 97.56 124 ARG A CA 1
ATOM 995 C C . ARG A 1 124 ? -15.773 29.078 8.805 1 97.56 124 ARG A C 1
ATOM 997 O O . ARG A 1 124 ? -15.078 29.203 9.812 1 97.56 124 ARG A O 1
ATOM 1004 N N . ASN A 1 125 ? -15.531 29.609 7.66 1 97.62 125 ASN A N 1
ATOM 1005 C CA . ASN A 1 125 ? -14.344 30.438 7.465 1 97.62 125 ASN A CA 1
ATOM 1006 C C . ASN A 1 125 ? -13.078 29.703 7.902 1 97.62 125 ASN A C 1
ATOM 1008 O O . ASN A 1 125 ? -12.242 30.266 8.609 1 97.62 125 ASN A O 1
ATOM 1012 N N . MET A 1 126 ? -13.023 28.422 7.617 1 98.12 126 MET A N 1
ATOM 1013 C CA . MET A 1 126 ? -11.875 27.578 7.922 1 98.12 126 MET A CA 1
ATOM 1014 C C . MET A 1 126 ? -11.172 27.141 6.641 1 98.12 126 MET A C 1
ATOM 1016 O O . MET A 1 126 ? -11.805 26.641 5.711 1 98.12 126 MET A O 1
ATOM 1020 N N . THR A 1 127 ? -9.836 27.484 6.539 1 98.69 127 THR A N 1
ATOM 1021 C CA . THR A 1 127 ? -9.055 26.859 5.473 1 98.69 127 THR A CA 1
ATOM 1022 C C . THR A 1 127 ? -8.922 25.359 5.699 1 98.69 127 THR A C 1
ATOM 1024 O O . THR A 1 127 ? -8.523 24.922 6.781 1 98.69 127 THR A O 1
ATOM 1027 N N . LEU A 1 128 ? -9.344 24.594 4.742 1 98.88 128 LEU A N 1
ATOM 1028 C CA . LEU A 1 128 ? -9.352 23.141 4.859 1 98.88 128 LEU A CA 1
ATOM 1029 C C . LEU A 1 128 ? -8.547 22.5 3.73 1 98.88 128 LEU A C 1
ATOM 1031 O O . LEU A 1 128 ? -8.781 22.781 2.555 1 98.88 128 LEU A O 1
ATOM 1035 N N . SER A 1 129 ? -7.52 21.766 4.07 1 98.94 129 SER A N 1
ATOM 1036 C CA . SER A 1 129 ? -6.781 20.969 3.102 1 98.94 129 SER A CA 1
ATOM 1037 C C . SER A 1 129 ? -7.09 19.484 3.268 1 98.94 129 SER A C 1
ATOM 1039 O O . SER A 1 129 ? -7.527 19.047 4.336 1 98.94 129 SER A O 1
ATOM 1041 N N . PHE A 1 130 ? -6.93 18.703 2.188 1 98.94 130 PHE A N 1
ATOM 1042 C CA . PHE A 1 130 ? -7.246 17.281 2.193 1 98.94 130 PHE A CA 1
ATOM 1043 C C . PHE A 1 130 ? -5.992 16.453 1.956 1 98.94 130 PHE A C 1
ATOM 1045 O O . PHE A 1 130 ? -5.258 16.688 0.994 1 98.94 130 PHE A O 1
ATOM 1052 N N . GLU A 1 131 ? -5.809 15.469 2.773 1 98.88 131 GLU A N 1
ATOM 1053 C CA . GLU A 1 131 ? -4.562 14.711 2.75 1 98.88 131 GLU A CA 1
ATOM 1054 C C . GLU A 1 131 ? -4.605 13.617 1.683 1 98.88 131 GLU A C 1
ATOM 1056 O O . GLU A 1 131 ? -5.609 12.914 1.548 1 98.88 131 GLU A O 1
ATOM 1061 N N . THR A 1 132 ? -3.527 13.477 0.959 1 98.88 132 THR A N 1
ATOM 1062 C CA . THR A 1 132 ? -3.324 12.352 0.051 1 98.88 132 THR A CA 1
ATOM 1063 C C . THR A 1 132 ? -3.01 11.078 0.829 1 98.88 132 THR A C 1
ATOM 1065 O O . THR A 1 132 ? -1.863 10.625 0.855 1 98.88 132 THR A O 1
ATOM 1068 N N . HIS A 1 133 ? -4.039 10.469 1.404 1 98.69 133 HIS A N 1
ATOM 1069 C CA . HIS A 1 133 ? -3.926 9.32 2.295 1 98.69 133 HIS A CA 1
ATOM 1070 C C . HIS A 1 133 ? -4.48 8.055 1.639 1 98.69 133 HIS A C 1
ATOM 1072 O O . HIS A 1 133 ? -5.586 8.07 1.099 1 98.69 133 HIS A O 1
ATOM 1078 N N . ARG A 1 134 ? -3.646 6.969 1.74 1 98.44 134 ARG A N 1
ATOM 1079 C CA . ARG A 1 134 ? -4.172 5.707 1.235 1 98.44 134 ARG A CA 1
ATOM 1080 C C . ARG A 1 134 ? -5.402 5.27 2.023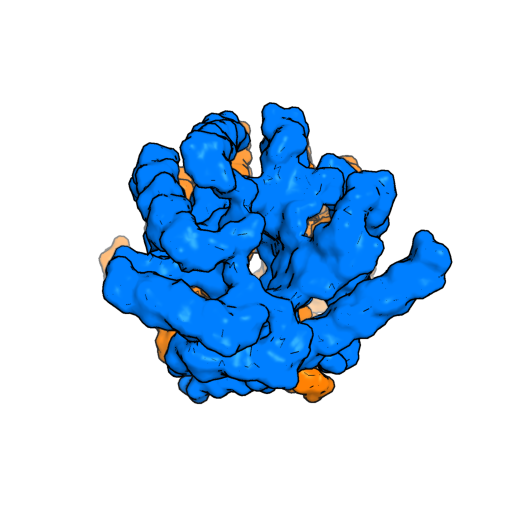 1 98.44 134 ARG A C 1
ATOM 1082 O O . ARG A 1 134 ? -5.602 5.703 3.16 1 98.44 134 ARG A O 1
ATOM 1089 N N . SER A 1 135 ? -6.297 4.438 1.455 1 98.06 135 SER A N 1
ATOM 1090 C CA . SER A 1 135 ? -7.578 3.967 1.968 1 98.06 135 SER A CA 1
ATOM 1091 C C . SER A 1 135 ? -8.656 5.039 1.83 1 98.06 135 SER A C 1
ATOM 1093 O O . SER A 1 135 ? -9.844 4.758 2.01 1 98.06 135 SER A O 1
ATOM 1095 N N . ARG A 1 136 ? -8.234 6.305 1.52 1 98.56 136 ARG A N 1
ATOM 1096 C CA . ARG A 1 136 ? -9.156 7.422 1.388 1 98.56 136 ARG A CA 1
ATOM 1097 C C . ARG A 1 136 ? -9.344 7.812 -0.075 1 98.56 136 ARG A C 1
ATOM 1099 O O . ARG A 1 136 ? -8.852 7.125 -0.972 1 98.56 136 ARG A O 1
ATOM 1106 N N . SER A 1 137 ? -10.062 8.922 -0.354 1 98.44 137 SER A N 1
ATOM 1107 C CA . SER A 1 137 ? -10.469 9.328 -1.694 1 98.44 137 SER A CA 1
ATOM 1108 C C . SER A 1 137 ? -9.258 9.703 -2.545 1 98.44 137 SER A C 1
ATOM 1110 O O . SER A 1 137 ? -9.273 9.539 -3.768 1 98.44 137 SER A O 1
ATOM 1112 N N . LEU A 1 138 ? -8.195 10.164 -1.881 1 98.81 138 LEU A N 1
ATOM 1113 C CA . LEU A 1 138 ? -7.039 10.664 -2.615 1 98.81 138 LEU A CA 1
ATOM 1114 C C . LEU A 1 138 ? -5.883 9.664 -2.555 1 98.81 138 LEU A C 1
ATOM 1116 O O . LEU A 1 138 ? -4.723 10.062 -2.439 1 98.81 138 LEU A O 1
ATOM 1120 N N . PHE A 1 139 ? -6.137 8.359 -2.734 1 98.69 139 PHE A N 1
ATOM 1121 C CA . PHE A 1 139 ? -5.203 7.301 -2.377 1 98.69 139 PHE A CA 1
ATOM 1122 C C . PHE A 1 139 ? -4.238 7.02 -3.521 1 98.69 139 PHE A C 1
ATOM 1124 O O . PHE A 1 139 ? -3.289 6.246 -3.365 1 98.69 139 PHE A O 1
ATOM 1131 N N . THR A 1 140 ? -4.445 7.633 -4.766 1 98.56 140 THR A N 1
ATOM 1132 C CA . THR A 1 140 ? -3.486 7.508 -5.859 1 98.56 140 THR A CA 1
ATOM 1133 C C . THR A 1 140 ? -3.205 8.867 -6.488 1 98.56 140 THR A C 1
ATOM 1135 O O . THR A 1 140 ? -4.02 9.789 -6.379 1 98.56 140 THR A O 1
ATOM 1138 N N . PRO A 1 141 ? -2.025 8.992 -7.207 1 98.56 141 PRO A N 1
ATOM 1139 C CA . PRO A 1 141 ? -1.729 10.266 -7.871 1 98.56 141 PRO A CA 1
ATOM 1140 C C . PRO A 1 141 ? -2.738 10.609 -8.961 1 98.56 141 PRO A C 1
ATOM 1142 O O . PRO A 1 141 ? -3.111 11.781 -9.117 1 98.56 141 PRO A O 1
ATOM 1145 N N . TRP A 1 142 ? -3.285 9.617 -9.609 1 98.06 142 TRP A N 1
ATOM 1146 C CA . TRP A 1 142 ? -4.07 9.852 -10.82 1 98.06 142 TRP A CA 1
ATOM 1147 C C . TRP A 1 142 ? -5.5 10.242 -10.469 1 98.06 142 TRP A C 1
ATOM 1149 O O . TRP A 1 142 ? -6.086 11.117 -11.109 1 98.06 142 TRP A O 1
ATOM 1159 N N . VAL A 1 143 ? -6.043 9.586 -9.438 1 98.06 143 VAL A N 1
ATOM 1160 C CA . VAL A 1 143 ? -7.359 10 -8.969 1 98.06 143 VAL A CA 1
ATOM 1161 C C . VAL A 1 143 ? -7.281 11.422 -8.406 1 98.06 143 VAL A C 1
ATOM 1163 O O . VAL A 1 143 ? -8.195 12.227 -8.609 1 98.06 143 VAL A O 1
ATOM 1166 N N . THR A 1 144 ? -6.219 11.727 -7.715 1 98.88 144 THR A N 1
ATOM 1167 C CA . THR A 1 144 ? -6.02 13.062 -7.148 1 98.88 144 THR A CA 1
ATOM 1168 C C . THR A 1 144 ? -5.938 14.109 -8.258 1 98.88 144 THR A C 1
ATOM 1170 O O . THR A 1 144 ? -6.562 15.172 -8.156 1 98.88 144 THR A O 1
ATOM 1173 N N . GLU A 1 145 ? -5.156 13.773 -9.289 1 98.81 145 GLU A N 1
ATOM 1174 C CA . GLU A 1 145 ? -5.059 14.688 -10.43 1 98.81 145 GLU A CA 1
ATOM 1175 C C . GLU A 1 145 ? -6.426 14.953 -11.047 1 98.81 145 GLU A C 1
ATOM 1177 O O . GLU A 1 145 ? -6.754 16.094 -11.367 1 98.81 145 GLU A O 1
ATOM 1182 N N . ALA A 1 146 ? -7.223 13.898 -11.188 1 98.69 146 ALA A N 1
ATOM 1183 C CA . ALA A 1 146 ? -8.555 14.031 -11.773 1 98.69 146 ALA A CA 1
ATOM 1184 C C . ALA A 1 146 ? -9.453 14.906 -10.891 1 98.69 146 ALA A C 1
ATOM 1186 O O . ALA A 1 146 ? -10.227 15.719 -11.398 1 98.69 146 ALA A O 1
ATOM 1187 N N . ILE A 1 147 ? -9.359 14.75 -9.602 1 98.88 147 ILE A N 1
ATOM 1188 C CA . ILE A 1 147 ? -10.18 15.516 -8.664 1 98.88 147 ILE A CA 1
ATOM 1189 C C . ILE A 1 147 ? -9.75 16.984 -8.688 1 98.88 147 ILE A C 1
ATOM 1191 O O . ILE A 1 147 ? -10.594 17.875 -8.688 1 98.88 147 ILE A O 1
ATOM 1195 N N . VAL A 1 148 ? -8.445 17.219 -8.75 1 98.88 148 VAL A N 1
ATOM 1196 C CA . VAL A 1 148 ? -7.918 18.578 -8.797 1 98.88 148 VAL A CA 1
ATOM 1197 C C . VAL A 1 148 ? -8.391 19.281 -10.07 1 98.88 148 VAL A C 1
ATOM 1199 O O . VAL A 1 148 ? -8.734 20.469 -10.047 1 98.88 148 VAL A O 1
ATOM 1202 N N . LYS A 1 149 ? -8.398 18.547 -11.164 1 98.75 149 LYS A N 1
ATOM 1203 C CA . LYS A 1 149 ? -8.891 19.094 -12.43 1 98.75 149 LYS A CA 1
ATOM 1204 C C . LYS A 1 149 ? -10.359 19.5 -12.312 1 98.75 149 LYS A C 1
ATOM 1206 O O . LYS A 1 149 ? -10.766 20.531 -12.844 1 98.75 149 LYS A O 1
ATOM 1211 N N . ALA A 1 150 ? -11.117 18.719 -11.602 1 98.81 150 ALA A N 1
ATOM 1212 C CA . ALA A 1 150 ? -12.547 18.969 -11.453 1 98.81 150 ALA A CA 1
ATOM 1213 C C . ALA A 1 150 ? -12.812 20.062 -10.422 1 98.81 150 ALA A C 1
ATOM 1215 O O . ALA A 1 150 ? -13.805 20.797 -10.531 1 98.81 150 ALA A O 1
ATOM 1216 N N . LEU A 1 151 ? -11.992 20.141 -9.414 1 98.88 151 LEU A N 1
ATOM 1217 C CA . LEU A 1 151 ? -12.109 21.109 -8.32 1 98.88 151 LEU A CA 1
ATOM 1218 C C . LEU A 1 151 ? -10.805 21.875 -8.133 1 98.88 151 LEU A C 1
ATOM 1220 O O . LEU A 1 151 ? -10.094 21.672 -7.152 1 98.88 151 LEU A O 1
ATOM 1224 N N . PRO A 1 152 ? -10.586 22.844 -8.938 1 98.56 152 PRO A N 1
ATOM 1225 C CA . PRO A 1 152 ? -9.273 23.5 -8.977 1 98.56 152 PRO A CA 1
ATOM 1226 C C . PRO A 1 152 ? -8.961 24.266 -7.699 1 98.56 152 PRO A C 1
ATOM 1228 O O . PRO A 1 152 ? -7.797 24.594 -7.438 1 98.56 152 PRO A O 1
ATOM 1231 N N . GLU A 1 153 ? -9.93 24.562 -6.867 1 98.38 153 GLU A N 1
ATOM 1232 C CA . GLU A 1 153 ? -9.703 25.344 -5.656 1 98.38 153 GLU A CA 1
ATOM 1233 C C . GLU A 1 153 ? -9.352 24.438 -4.473 1 98.38 153 GLU A C 1
ATOM 1235 O O . GLU A 1 153 ? -9.047 24.938 -3.385 1 98.38 153 GLU A O 1
ATOM 1240 N N . ILE A 1 154 ? -9.406 23.141 -4.703 1 98.94 154 ILE A N 1
ATOM 1241 C CA . ILE A 1 154 ? -9.172 22.203 -3.609 1 98.94 154 ILE A CA 1
ATOM 1242 C C . ILE A 1 154 ? -7.758 22.375 -3.07 1 98.94 154 ILE A C 1
ATOM 1244 O O . ILE A 1 154 ? -6.812 22.594 -3.838 1 98.94 154 ILE A O 1
ATOM 1248 N N . LYS A 1 155 ? -7.582 22.406 -1.758 1 98.94 155 LYS A N 1
ATOM 1249 C CA . LYS A 1 155 ? -6.27 22.453 -1.119 1 98.94 155 LYS A CA 1
ATOM 1250 C C . LYS A 1 155 ? -5.855 21.062 -0.615 1 98.94 155 LYS A C 1
ATOM 1252 O O . LYS A 1 155 ? -6.668 20.344 -0.049 1 98.94 155 LYS A O 1
ATOM 1257 N N . LEU A 1 156 ? -4.59 20.75 -0.809 1 98.94 156 LEU A N 1
ATOM 1258 C CA . LEU A 1 156 ? -4.102 19.406 -0.481 1 98.94 156 LEU A CA 1
ATOM 1259 C C . LEU A 1 156 ? -3.094 19.469 0.66 1 98.94 156 LEU A C 1
ATOM 1261 O O . LEU A 1 156 ? -2.303 20.406 0.751 1 98.94 156 LEU A O 1
ATOM 1265 N N . THR A 1 157 ? -3.168 18.562 1.561 1 98.94 157 THR A N 1
ATOM 1266 C CA . THR A 1 157 ? -2.041 18.141 2.387 1 98.94 157 THR A CA 1
ATOM 1267 C C . THR A 1 157 ? -1.297 16.984 1.734 1 98.94 157 THR A C 1
ATOM 1269 O O . THR A 1 157 ? -1.804 15.859 1.69 1 98.94 157 THR A O 1
ATOM 1272 N N . LEU A 1 158 ? -0.122 17.281 1.266 1 98.94 158 LEU A N 1
ATOM 1273 C CA . LEU A 1 158 ? 0.598 16.312 0.453 1 98.94 158 LEU A CA 1
ATOM 1274 C C . LEU A 1 158 ? 1.417 15.375 1.331 1 98.94 158 LEU A C 1
ATOM 1276 O O . LEU A 1 158 ? 2.4 15.789 1.945 1 98.94 158 LEU A O 1
ATOM 1280 N N . ASP A 1 159 ? 1.021 14.164 1.419 1 98.88 159 ASP A N 1
ATOM 1281 C CA . ASP A 1 159 ? 1.794 13.055 1.981 1 98.88 159 ASP A CA 1
ATOM 1282 C C . ASP A 1 159 ? 2.076 11.992 0.925 1 98.88 159 ASP A C 1
ATOM 1284 O O . ASP A 1 159 ? 1.27 11.078 0.722 1 98.88 159 ASP A O 1
ATOM 1288 N N . ILE A 1 160 ? 3.18 12.039 0.313 1 98.12 160 ILE A N 1
ATOM 1289 C CA . ILE A 1 160 ? 3.459 11.195 -0.845 1 98.12 160 ILE A CA 1
ATOM 1290 C C . ILE A 1 160 ? 3.889 9.805 -0.38 1 98.12 160 ILE A C 1
ATOM 1292 O O . ILE A 1 160 ? 3.967 8.875 -1.183 1 98.12 160 ILE A O 1
ATOM 1296 N N . SER A 1 161 ? 4.18 9.648 0.976 1 98.81 161 SER A N 1
ATOM 1297 C CA . SER A 1 161 ? 4.547 8.344 1.499 1 98.81 161 SER A CA 1
ATOM 1298 C C . SER A 1 161 ? 3.461 7.309 1.219 1 98.81 161 SER A C 1
ATOM 1300 O O . SER A 1 161 ? 3.76 6.156 0.9 1 98.81 161 SER A O 1
ATOM 1302 N N . HIS A 1 162 ? 2.207 7.742 1.273 1 98.75 162 HIS A N 1
ATOM 1303 C CA . HIS A 1 162 ? 1.087 6.844 1.014 1 98.75 162 HIS A CA 1
ATOM 1304 C C . HIS A 1 162 ? 1.081 6.379 -0.438 1 98.75 162 HIS A C 1
ATOM 1306 O O . HIS A 1 162 ? 0.812 5.207 -0.717 1 98.75 162 HIS A O 1
ATOM 1312 N N . TRP A 1 163 ? 1.378 7.293 -1.326 1 98.81 163 TRP A N 1
ATOM 1313 C CA . TRP A 1 163 ? 1.393 6.938 -2.74 1 98.81 163 TRP A CA 1
ATOM 1314 C C . TRP A 1 163 ? 2.541 5.98 -3.049 1 98.81 163 TRP A C 1
ATOM 1316 O O . TRP A 1 163 ? 2.414 5.105 -3.908 1 98.81 163 TRP A O 1
ATOM 1326 N N . CYS A 1 164 ? 3.658 6.137 -2.336 1 98.69 164 CYS A N 1
ATOM 1327 C CA . CYS A 1 164 ? 4.797 5.254 -2.549 1 98.69 164 CYS A CA 1
ATOM 1328 C C . CYS A 1 164 ? 4.41 3.797 -2.312 1 98.69 164 CYS A C 1
ATOM 1330 O O . CYS A 1 164 ? 4.707 2.93 -3.137 1 98.69 164 CYS A O 1
ATOM 1332 N N . VAL A 1 165 ? 3.756 3.576 -1.234 1 98.56 165 VAL A N 1
ATOM 1333 C CA . VAL A 1 165 ? 3.457 2.191 -0.885 1 98.56 165 VAL A CA 1
ATOM 1334 C C . VAL A 1 165 ? 2.322 1.67 -1.765 1 98.56 165 VAL A C 1
ATOM 1336 O O . VAL A 1 165 ? 2.324 0.503 -2.162 1 98.56 165 VAL A O 1
ATOM 1339 N N . VAL A 1 166 ? 1.378 2.469 -2.125 1 98.75 166 VAL A N 1
ATOM 1340 C CA . VAL A 1 166 ? 0.273 2.055 -2.984 1 98.75 166 VAL A CA 1
ATOM 1341 C C . VAL A 1 166 ? 0.806 1.666 -4.363 1 98.75 166 VAL A C 1
ATOM 1343 O O . VAL A 1 166 ? 0.452 0.612 -4.895 1 98.75 166 VAL A O 1
ATOM 1346 N N . CYS A 1 167 ? 1.738 2.463 -4.832 1 98.5 167 CYS A N 1
ATOM 1347 C CA . CYS A 1 167 ? 2.209 2.293 -6.203 1 98.5 167 CYS A CA 1
ATOM 1348 C C . CYS A 1 167 ? 3.461 1.426 -6.246 1 98.5 167 CYS A C 1
ATOM 1350 O O . CYS A 1 167 ? 3.926 1.051 -7.324 1 98.5 167 CYS A O 1
ATOM 1352 N N . GLU A 1 168 ? 4.004 1.143 -5.117 1 98.19 168 GLU A N 1
ATOM 1353 C CA . GLU A 1 168 ? 5.18 0.293 -4.965 1 98.19 168 GLU A CA 1
ATOM 1354 C C . GLU A 1 168 ? 6.395 0.899 -5.664 1 98.19 168 GLU A C 1
ATOM 1356 O O . GLU A 1 168 ? 7.129 0.198 -6.367 1 98.19 168 GLU A O 1
ATOM 1361 N N . ARG A 1 169 ? 6.516 2.119 -5.535 1 97.62 169 ARG A N 1
ATOM 1362 C CA . ARG A 1 169 ? 7.637 2.861 -6.102 1 97.62 169 ARG A CA 1
ATOM 1363 C C . ARG A 1 169 ? 7.691 4.281 -5.551 1 97.62 169 ARG A C 1
ATOM 1365 O O . ARG A 1 169 ? 6.699 4.785 -5.02 1 97.62 169 ARG A O 1
ATOM 1372 N N . LEU A 1 170 ? 8.883 4.953 -5.668 1 98.12 170 LEU A N 1
ATOM 1373 C CA . LEU A 1 170 ? 8.992 6.371 -5.336 1 98.12 170 LEU A CA 1
ATOM 1374 C C . LEU A 1 170 ? 8.25 7.223 -6.363 1 98.12 170 LEU A C 1
ATOM 1376 O O . LEU A 1 170 ? 7.996 6.777 -7.48 1 98.12 170 LEU A O 1
ATOM 1380 N N . MET A 1 171 ? 7.895 8.422 -6.031 1 98.06 171 MET A N 1
ATOM 1381 C CA . MET A 1 171 ? 6.961 9.219 -6.824 1 98.06 171 MET A CA 1
ATOM 1382 C C . MET A 1 171 ? 7.703 10.023 -7.891 1 98.06 171 MET A C 1
ATOM 1384 O O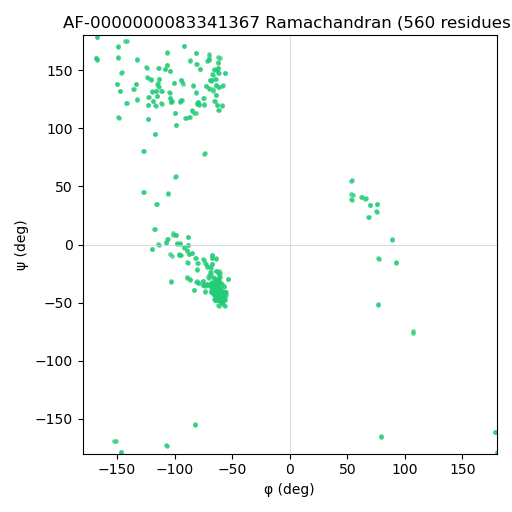 . MET A 1 171 ? 7.082 10.75 -8.672 1 98.06 171 MET A O 1
ATOM 1388 N N . ASP A 1 172 ? 9.031 9.742 -7.992 1 97.06 172 ASP A N 1
ATOM 1389 C CA . ASP A 1 172 ? 9.789 10.352 -9.086 1 97.06 172 ASP A CA 1
ATOM 1390 C C . ASP A 1 172 ? 9.234 9.914 -10.438 1 97.06 172 ASP A C 1
ATOM 1392 O O . ASP A 1 172 ? 9.297 10.664 -11.414 1 97.06 172 ASP A O 1
ATOM 1396 N N . SER A 1 173 ? 8.656 8.75 -10.438 1 95.12 173 SER A N 1
ATOM 1397 C CA . SER A 1 173 ? 8.109 8.203 -11.672 1 95.12 173 SER A CA 1
ATOM 1398 C C . SER A 1 173 ? 6.828 8.922 -12.07 1 95.12 173 SER A C 1
ATOM 1400 O O . SER A 1 173 ? 6.367 8.797 -13.211 1 95.12 173 SER A O 1
ATOM 1402 N N . GLU A 1 174 ? 6.203 9.68 -11.141 1 97.12 174 GLU A N 1
ATOM 1403 C CA . GLU A 1 174 ? 4.941 10.367 -11.391 1 97.12 174 GLU A CA 1
ATOM 1404 C C . GLU A 1 174 ? 5.113 11.883 -11.305 1 97.12 174 GLU A C 1
ATOM 1406 O O . GLU A 1 174 ? 4.227 12.586 -10.812 1 97.12 174 GLU A O 1
ATOM 1411 N N . ILE A 1 175 ? 6.246 12.367 -11.734 1 97.38 175 ILE A N 1
ATOM 1412 C CA . ILE A 1 175 ? 6.605 13.773 -11.586 1 97.38 175 ILE A CA 1
ATOM 1413 C C . ILE A 1 175 ? 5.609 14.641 -12.352 1 97.38 175 ILE A C 1
ATOM 1415 O O . ILE A 1 175 ? 5.273 15.742 -11.914 1 97.38 175 ILE A O 1
ATOM 1419 N N . GLN A 1 176 ? 5.129 14.188 -13.477 1 97.25 176 GLN A N 1
ATOM 1420 C CA . GLN A 1 176 ? 4.176 14.961 -14.266 1 97.25 176 GLN A CA 1
ATOM 1421 C C . GLN A 1 176 ? 2.863 15.156 -13.508 1 97.25 176 GLN A C 1
ATOM 1423 O O . GLN A 1 176 ? 2.285 16.25 -13.523 1 97.25 176 GLN A O 1
ATOM 1428 N N . THR A 1 177 ? 2.418 14.07 -12.883 1 97.94 177 THR A N 1
ATOM 1429 C CA . THR A 1 177 ? 1.213 14.164 -12.062 1 97.94 177 THR A CA 1
ATOM 1430 C C . THR A 1 177 ? 1.426 15.133 -10.898 1 97.94 177 THR A C 1
ATOM 1432 O O . THR A 1 177 ? 0.552 15.945 -10.594 1 97.94 177 THR A O 1
ATOM 1435 N N . LEU A 1 178 ? 2.578 15.078 -10.297 1 98.56 178 LEU A N 1
ATOM 1436 C CA . LEU A 1 178 ? 2.9 15.945 -9.172 1 98.56 178 LEU A CA 1
ATOM 1437 C C . LEU A 1 178 ? 2.945 17.406 -9.609 1 98.56 178 LEU A C 1
ATOM 1439 O O . LEU A 1 178 ? 2.459 18.281 -8.898 1 98.56 178 LEU A O 1
ATOM 1443 N N . GLN A 1 179 ? 3.475 17.641 -10.758 1 98.25 179 GLN A N 1
ATOM 1444 C CA . GLN A 1 179 ? 3.521 18.984 -11.305 1 98.25 179 GLN A CA 1
ATOM 1445 C C . GLN A 1 179 ? 2.115 19.531 -11.562 1 98.25 179 GLN A C 1
ATOM 1447 O O . GLN A 1 179 ? 1.855 20.719 -11.375 1 98.25 179 GLN A O 1
ATOM 1452 N N . ALA A 1 180 ? 1.264 18.625 -11.93 1 98.5 180 ALA A N 1
ATOM 1453 C CA . ALA A 1 180 ? -0.099 19.016 -12.273 1 98.5 180 ALA A CA 1
ATOM 1454 C C . ALA A 1 180 ? -0.888 19.406 -11.031 1 98.5 180 ALA A C 1
ATOM 1456 O O . ALA A 1 180 ? -1.863 20.156 -11.125 1 98.5 180 ALA A O 1
ATOM 1457 N N . ILE A 1 181 ? -0.412 18.984 -9.812 1 98.75 181 ILE A N 1
ATOM 1458 C CA . ILE A 1 181 ? -1.266 19.219 -8.648 1 98.75 181 ILE A CA 1
ATOM 1459 C C . ILE A 1 181 ? -0.537 20.109 -7.645 1 98.75 181 ILE A C 1
ATOM 1461 O O . ILE A 1 181 ? -1.123 20.547 -6.648 1 98.75 181 ILE A O 1
ATOM 1465 N N . VAL A 1 182 ? 0.676 20.453 -7.887 1 98.69 182 VAL A N 1
ATOM 1466 C CA . VAL A 1 182 ? 1.56 21.062 -6.898 1 98.69 182 VAL A CA 1
ATOM 1467 C C . VAL A 1 182 ? 1.021 22.422 -6.5 1 98.69 182 VAL A C 1
ATOM 1469 O O . VAL A 1 182 ? 1.168 22.844 -5.348 1 98.69 182 VAL A O 1
ATOM 1472 N N . ASP A 1 183 ? 0.344 23.141 -7.352 1 98.44 183 ASP A N 1
ATOM 1473 C CA . ASP A 1 183 ? -0.224 24.453 -7.07 1 98.44 183 ASP A CA 1
ATOM 1474 C C . ASP A 1 183 ? -1.305 24.359 -5.996 1 98.44 183 ASP A C 1
ATOM 1476 O O . ASP A 1 183 ? -1.623 25.359 -5.344 1 98.44 183 ASP A O 1
ATOM 1480 N N . ASN A 1 184 ? -1.868 23.203 -5.832 1 98.88 184 ASN A N 1
ATOM 1481 C CA . ASN A 1 184 ? -2.965 23.016 -4.887 1 98.88 184 ASN A CA 1
ATOM 1482 C C . ASN A 1 184 ? -2.455 22.594 -3.512 1 98.88 184 ASN A C 1
ATOM 1484 O O . ASN A 1 184 ? -3.232 22.484 -2.562 1 98.88 184 ASN A O 1
ATOM 1488 N N . VAL A 1 185 ? -1.179 22.391 -3.346 1 98.94 185 VAL A N 1
ATOM 1489 C CA . VAL A 1 185 ? -0.638 21.906 -2.08 1 98.94 185 VAL A CA 1
ATOM 1490 C C . VAL A 1 185 ? -0.531 23.062 -1.085 1 98.94 185 VAL A C 1
ATOM 1492 O O . VAL A 1 185 ? 0.131 24.062 -1.358 1 98.94 185 VAL A O 1
ATOM 1495 N N . HIS A 1 186 ? -1.197 22.844 0.041 1 98.81 186 HIS A N 1
ATOM 1496 C CA . HIS A 1 186 ? -1.248 23.844 1.107 1 98.81 186 HIS A CA 1
ATOM 1497 C C . HIS A 1 186 ? -0.319 23.469 2.258 1 98.81 186 HIS A C 1
ATOM 1499 O O . HIS A 1 186 ? 0.227 24.344 2.932 1 98.81 186 HIS A O 1
ATOM 1505 N N . HIS A 1 187 ? -0.148 22.203 2.486 1 98.94 187 HIS A N 1
ATOM 1506 C CA . HIS A 1 187 ? 0.558 21.656 3.639 1 98.94 187 HIS A CA 1
ATOM 1507 C C . HIS A 1 187 ? 1.306 20.375 3.273 1 98.94 187 HIS A C 1
ATOM 1509 O O . HIS A 1 187 ? 0.892 19.641 2.369 1 98.94 187 HIS A O 1
ATOM 1515 N N . ILE A 1 188 ? 2.463 20.125 3.951 1 98.94 188 ILE A N 1
ATOM 1516 C CA . ILE A 1 188 ? 3.264 18.938 3.676 1 98.94 188 ILE A CA 1
ATOM 1517 C C . ILE A 1 188 ? 3.314 18.047 4.918 1 98.94 188 ILE A C 1
ATOM 1519 O O . ILE A 1 188 ? 3.68 18.516 6 1 98.94 188 ILE A O 1
ATOM 1523 N N . HIS A 1 189 ? 2.838 16.859 4.789 1 98.94 189 HIS A N 1
ATOM 1524 C CA . HIS A 1 189 ? 3.227 15.828 5.746 1 98.94 189 HIS A CA 1
ATOM 1525 C C . HIS A 1 189 ? 4.539 15.164 5.344 1 98.94 189 HIS A C 1
ATOM 1527 O O . HIS A 1 189 ? 4.602 14.469 4.328 1 98.94 189 HIS A O 1
ATOM 1533 N N . ALA A 1 190 ? 5.543 15.359 6.18 1 98.81 190 ALA A N 1
ATOM 1534 C CA . ALA A 1 190 ? 6.906 14.984 5.816 1 98.81 190 ALA A CA 1
ATOM 1535 C C . ALA A 1 190 ? 7.289 13.641 6.422 1 98.81 190 ALA A C 1
ATOM 1537 O O . ALA A 1 190 ? 8.266 13.539 7.164 1 98.81 190 ALA A O 1
ATOM 1538 N N . ARG A 1 191 ? 6.543 12.672 6.082 1 98.75 191 ARG A N 1
ATOM 1539 C CA . ARG A 1 191 ? 6.918 11.281 6.293 1 98.75 191 ARG A CA 1
ATOM 1540 C C . ARG A 1 191 ? 7.574 10.695 5.047 1 98.75 191 ARG A C 1
ATOM 1542 O O . ARG A 1 191 ? 7.16 10.992 3.924 1 98.75 191 ARG A O 1
ATOM 1549 N N . VAL A 1 192 ? 8.586 9.867 5.273 1 98.88 192 VAL A N 1
ATOM 1550 C CA . VAL A 1 192 ? 9.281 9.266 4.141 1 98.88 192 VAL A CA 1
ATOM 1551 C C . VAL A 1 192 ? 8.781 7.844 3.918 1 98.88 192 VAL A C 1
ATOM 1553 O O . VAL A 1 192 ? 8.93 6.984 4.789 1 98.88 192 VAL A O 1
ATOM 1556 N N . GLY A 1 193 ? 8.102 7.691 2.76 1 98.5 193 GLY A N 1
ATOM 1557 C CA . GLY A 1 193 ? 7.68 6.359 2.363 1 98.5 193 GLY A CA 1
ATOM 1558 C C . GLY A 1 193 ? 8.688 5.645 1.482 1 98.5 193 GLY A C 1
ATOM 1559 O O . GLY A 1 193 ? 9.711 6.227 1.105 1 98.5 193 GLY A O 1
ATOM 1560 N N . TYR A 1 194 ? 8.492 4.414 1.24 1 97.44 194 TYR A N 1
ATOM 1561 C CA . TYR A 1 194 ? 9.266 3.59 0.318 1 97.44 194 TYR A CA 1
ATOM 1562 C C . TYR A 1 194 ? 8.383 2.541 -0.348 1 97.44 194 TYR A C 1
ATOM 1564 O O . TYR A 1 194 ? 7.16 2.543 -0.166 1 97.44 194 TYR A O 1
ATOM 1572 N N . ASP A 1 195 ? 8.906 1.727 -1.159 1 96.5 195 ASP A N 1
ATOM 1573 C CA . ASP A 1 195 ? 8.133 0.82 -2.002 1 96.5 195 ASP A CA 1
ATOM 1574 C C . ASP A 1 195 ? 7.312 -0.152 -1.158 1 96.5 195 ASP A C 1
ATOM 1576 O O . ASP A 1 195 ? 6.195 -0.516 -1.53 1 96.5 195 ASP A O 1
ATOM 1580 N N . GLN A 1 196 ? 7.863 -0.504 -0.031 1 96.81 196 GLN A N 1
ATOM 1581 C CA . GLN A 1 196 ? 7.246 -1.626 0.67 1 96.81 196 GLN A CA 1
ATOM 1582 C C . GLN A 1 196 ? 6.496 -1.153 1.911 1 96.81 196 GLN A C 1
ATOM 1584 O O . GLN A 1 196 ? 5.891 -1.96 2.621 1 96.81 196 GLN A O 1
ATOM 1589 N N . GLY A 1 197 ? 6.484 0.196 2.137 1 97.06 197 GLY A N 1
ATOM 1590 C CA . GLY A 1 197 ? 5.77 0.717 3.289 1 97.06 197 GLY A CA 1
ATOM 1591 C C . GLY A 1 197 ? 5.582 2.223 3.246 1 97.06 197 GLY A C 1
ATOM 1592 O O . GLY A 1 197 ? 6.309 2.922 2.535 1 97.06 197 GLY A O 1
ATOM 1593 N N . PRO A 1 198 ? 4.594 2.717 4.008 1 97.81 198 PRO A N 1
ATOM 1594 C CA . PRO A 1 198 ? 4.324 4.156 4.043 1 97.81 198 PRO A CA 1
ATOM 1595 C C . PRO A 1 198 ? 5.355 4.93 4.863 1 97.81 198 PRO A C 1
ATOM 1597 O O . PRO A 1 198 ? 5.387 6.164 4.816 1 97.81 198 PRO A O 1
ATOM 1600 N N . GLN A 1 199 ? 6.137 4.227 5.594 1 98.62 199 GLN A N 1
ATOM 1601 C CA . GLN A 1 199 ? 7.133 4.832 6.473 1 98.62 199 GLN A CA 1
ATOM 1602 C C . GLN A 1 199 ? 8.422 4.012 6.492 1 98.62 199 GLN A C 1
ATOM 1604 O O . GLN A 1 199 ? 8.406 2.824 6.816 1 98.62 199 GLN A O 1
ATOM 1609 N N . VAL A 1 200 ? 9.562 4.637 6.117 1 98.5 200 VAL A N 1
ATOM 1610 C CA . VAL A 1 200 ? 10.844 3.953 6.254 1 98.5 200 VAL A CA 1
ATOM 1611 C C . VAL A 1 200 ? 11.148 3.721 7.734 1 98.5 200 VAL A C 1
ATOM 1613 O O . VAL A 1 200 ? 10.758 4.523 8.586 1 98.5 200 VAL A O 1
ATOM 1616 N N . PRO A 1 201 ? 11.852 2.707 8.07 1 96.75 201 PRO A N 1
ATOM 1617 C CA . PRO A 1 201 ? 12.156 2.445 9.477 1 96.75 201 PRO A CA 1
ATOM 1618 C C . PRO A 1 201 ? 12.906 3.598 10.141 1 96.75 201 PRO A C 1
ATOM 1620 O O . PRO A 1 201 ? 12.547 4.02 11.242 1 96.75 201 PRO A O 1
ATOM 1623 N N . ASP A 1 202 ? 13.922 4.074 9.469 1 98.19 202 ASP A N 1
ATOM 1624 C CA . ASP A 1 202 ? 14.703 5.219 9.922 1 98.19 202 ASP A CA 1
ATOM 1625 C C . ASP A 1 202 ? 15.242 6.02 8.742 1 98.19 202 ASP A C 1
ATOM 1627 O O . ASP A 1 202 ? 16.125 5.551 8.016 1 98.19 202 ASP A O 1
ATOM 1631 N N . PRO A 1 203 ? 14.695 7.195 8.539 1 98.56 203 PRO A N 1
ATOM 1632 C CA . PRO A 1 203 ? 15.141 7.973 7.383 1 98.56 203 PRO A CA 1
ATOM 1633 C C . PRO A 1 203 ? 16.609 8.375 7.469 1 98.56 203 PRO A C 1
ATOM 1635 O O . PRO A 1 203 ? 17.188 8.82 6.477 1 98.56 203 PRO A O 1
ATOM 1638 N N . ARG A 1 204 ? 17.297 8.219 8.672 1 98.38 204 ARG A N 1
ATOM 1639 C CA . ARG A 1 204 ? 18.703 8.555 8.867 1 98.38 204 ARG A CA 1
ATOM 1640 C C . ARG A 1 204 ? 19.609 7.449 8.344 1 98.38 204 ARG A C 1
ATOM 1642 O O . ARG A 1 204 ? 20.812 7.668 8.125 1 98.38 204 ARG A O 1
ATOM 1649 N N . ALA A 1 205 ? 18.984 6.223 8.242 1 98.56 205 ALA A N 1
ATOM 1650 C CA . ALA A 1 205 ? 19.766 5.074 7.82 1 98.56 205 ALA A CA 1
ATOM 1651 C C . ALA A 1 205 ? 20.188 5.207 6.355 1 98.56 205 ALA A C 1
ATOM 1653 O O . ALA A 1 205 ? 19.391 5.598 5.508 1 98.56 205 ALA A O 1
ATOM 1654 N N . PRO A 1 206 ? 21.422 4.797 6.008 1 98.06 206 PRO A N 1
ATOM 1655 C CA . PRO A 1 206 ? 21.938 5 4.656 1 98.06 206 PRO A CA 1
ATOM 1656 C C . PRO A 1 206 ? 21.125 4.281 3.59 1 98.06 206 PRO A C 1
ATOM 1658 O O . PRO A 1 206 ? 21.016 4.762 2.459 1 98.06 206 PRO A O 1
ATOM 1661 N N . GLU A 1 207 ? 20.531 3.174 3.939 1 97.62 207 GLU A N 1
ATOM 1662 C CA . GLU A 1 207 ? 19.766 2.402 2.961 1 97.62 207 GLU A CA 1
ATOM 1663 C C . GLU A 1 207 ? 18.516 3.15 2.527 1 97.62 207 GLU A C 1
ATOM 1665 O O . GLU A 1 207 ? 17.875 2.785 1.534 1 97.62 207 GLU A O 1
ATOM 1670 N N . TYR A 1 208 ? 18.156 4.262 3.168 1 98 208 TYR A N 1
ATOM 1671 C CA . TYR A 1 208 ? 16.938 4.988 2.818 1 98 208 TYR A CA 1
ATOM 1672 C C . TYR A 1 208 ? 17.266 6.391 2.322 1 98 208 TYR A C 1
ATOM 1674 O O . TYR A 1 208 ? 16.391 7.246 2.236 1 98 208 TYR A O 1
ATOM 1682 N N . GLU A 1 209 ? 18.516 6.609 2.045 1 98.38 209 GLU A N 1
ATOM 1683 C CA . GLU A 1 209 ? 18.953 7.91 1.556 1 98.38 209 GLU A CA 1
ATOM 1684 C C . GLU A 1 209 ? 18.219 8.305 0.279 1 98.38 209 GLU A C 1
ATOM 1686 O O . GLU A 1 209 ? 17.812 9.453 0.118 1 98.38 209 GLU A O 1
ATOM 1691 N N . ASP A 1 210 ? 18.031 7.332 -0.624 1 98.19 210 ASP A N 1
ATOM 1692 C CA . ASP A 1 210 ? 17.375 7.613 -1.893 1 98.19 210 ASP A CA 1
ATOM 1693 C C . ASP A 1 210 ? 15.906 7.977 -1.678 1 98.19 210 ASP A C 1
ATOM 1695 O O . ASP A 1 210 ? 15.375 8.859 -2.354 1 98.19 210 ASP A O 1
ATOM 1699 N N . ALA A 1 211 ? 15.266 7.27 -0.792 1 98.75 211 ALA A N 1
ATOM 1700 C CA . ALA A 1 211 ? 13.875 7.574 -0.481 1 98.75 211 ALA A CA 1
ATOM 1701 C C . ALA A 1 211 ? 13.734 8.984 0.084 1 98.75 211 ALA A C 1
ATOM 1703 O O . ALA A 1 211 ? 12.867 9.75 -0.345 1 98.75 211 ALA A O 1
ATOM 1704 N N . LEU A 1 212 ? 14.578 9.328 1.026 1 98.88 212 LEU A N 1
ATOM 1705 C CA . LEU A 1 212 ? 14.555 10.664 1.614 1 98.88 212 LEU A CA 1
ATOM 1706 C C . LEU A 1 212 ? 14.797 11.734 0.552 1 98.88 212 LEU A C 1
ATOM 1708 O O . LEU A 1 212 ? 14.055 12.711 0.47 1 98.88 212 LEU A O 1
ATOM 1712 N N . ALA A 1 213 ? 15.766 11.5 -0.285 1 98.81 213 ALA A N 1
ATOM 1713 C CA . ALA A 1 213 ? 16.109 12.461 -1.327 1 98.81 213 ALA A CA 1
ATOM 1714 C C . ALA A 1 213 ? 14.961 12.648 -2.309 1 98.81 213 ALA A C 1
ATOM 1716 O O . ALA A 1 213 ? 14.695 13.766 -2.758 1 98.81 213 ALA A O 1
ATOM 1717 N N . SER A 1 214 ? 14.367 11.578 -2.662 1 98.81 214 SER A N 1
ATOM 1718 C CA . SER A 1 214 ? 13.219 11.633 -3.559 1 98.81 214 SER A CA 1
ATOM 1719 C C . SER A 1 214 ? 12.102 12.5 -2.977 1 98.81 214 SER A C 1
ATOM 1721 O O . SER A 1 214 ? 11.562 13.367 -3.666 1 98.81 214 SER A O 1
ATOM 1723 N N . HIS A 1 215 ? 11.758 12.289 -1.712 1 98.94 215 HIS A N 1
ATOM 1724 C CA . HIS A 1 215 ? 10.727 13.086 -1.055 1 98.94 215 HIS A CA 1
ATOM 1725 C C . HIS A 1 215 ? 11.117 14.555 -0.998 1 98.94 215 HIS A C 1
ATOM 1727 O O . HIS A 1 215 ? 10.289 15.43 -1.271 1 98.94 215 HIS A O 1
ATOM 1733 N N . GLU A 1 216 ? 12.328 14.797 -0.721 1 98.81 216 GLU A N 1
ATOM 1734 C CA . GLU A 1 216 ? 12.789 16.172 -0.575 1 98.81 216 GLU A CA 1
ATOM 1735 C C . GLU A 1 216 ? 12.75 16.906 -1.909 1 98.81 216 GLU A C 1
ATOM 1737 O O . GLU A 1 216 ? 12.484 18.109 -1.952 1 98.81 216 GLU A O 1
ATOM 1742 N N . ARG A 1 217 ? 12.992 16.188 -3.018 1 98.44 217 ARG A N 1
ATOM 1743 C CA . ARG A 1 217 ? 12.844 16.812 -4.332 1 98.44 217 ARG A CA 1
ATOM 1744 C C . ARG A 1 217 ? 11.406 17.25 -4.566 1 98.44 217 ARG A C 1
ATOM 1746 O O . ARG A 1 217 ? 11.172 18.328 -5.117 1 98.44 217 ARG A O 1
ATOM 1753 N N . ILE A 1 218 ? 10.508 16.469 -4.137 1 98.69 218 ILE A N 1
ATOM 1754 C CA . ILE A 1 218 ? 9.094 16.781 -4.336 1 98.69 218 ILE A CA 1
ATOM 1755 C C . ILE A 1 218 ? 8.672 17.906 -3.402 1 98.69 218 ILE A C 1
ATOM 1757 O O . ILE A 1 218 ? 7.91 18.797 -3.797 1 98.69 218 ILE A O 1
ATOM 1761 N N . TRP A 1 219 ? 9.172 17.891 -2.133 1 98.81 219 TRP A N 1
ATOM 1762 C CA . TRP A 1 219 ? 8.875 18.984 -1.218 1 98.81 219 TRP A CA 1
ATOM 1763 C C . TRP A 1 219 ? 9.453 20.297 -1.731 1 98.81 219 TRP A C 1
ATOM 1765 O O . TRP A 1 219 ? 8.836 21.344 -1.599 1 98.81 219 TRP A O 1
ATOM 1775 N N . GLN A 1 220 ? 10.609 20.219 -2.393 1 98.5 220 GLN A N 1
ATOM 1776 C CA . GLN A 1 220 ? 11.188 21.422 -3.01 1 98.5 220 GLN A CA 1
ATOM 1777 C C . GLN A 1 220 ? 10.297 21.922 -4.141 1 98.5 220 GLN A C 1
ATOM 1779 O O . GLN A 1 220 ? 10.188 23.141 -4.352 1 98.5 220 GLN A O 1
ATOM 1784 N N . MET A 1 221 ? 9.742 21.016 -4.855 1 98.38 221 MET A N 1
ATOM 1785 C CA . MET A 1 221 ? 8.812 21.422 -5.906 1 98.38 221 MET A CA 1
ATOM 1786 C C . MET A 1 221 ? 7.648 22.219 -5.324 1 98.38 221 MET A C 1
ATOM 1788 O O . MET A 1 221 ? 7.207 23.203 -5.918 1 98.38 221 MET A O 1
ATOM 1792 N N . VAL A 1 222 ? 7.156 21.781 -4.168 1 98.81 222 VAL A N 1
ATOM 1793 C CA . VAL A 1 222 ? 6.074 22.484 -3.486 1 98.81 222 VAL A CA 1
ATOM 1794 C C . VAL A 1 222 ? 6.551 23.875 -3.066 1 98.81 222 VAL A C 1
ATOM 1796 O O . VAL A 1 222 ? 5.867 24.875 -3.309 1 98.81 222 VAL A O 1
ATOM 1799 N N . TRP A 1 223 ? 7.723 23.938 -2.473 1 98.81 223 TRP A N 1
ATOM 1800 C CA . TRP A 1 223 ? 8.266 25.219 -2.014 1 98.81 223 TRP A CA 1
ATOM 1801 C C . TRP A 1 223 ? 8.492 26.156 -3.184 1 98.81 223 TRP A C 1
ATOM 1803 O O . TRP A 1 223 ? 8.234 27.359 -3.074 1 98.81 223 TRP A O 1
ATOM 1813 N N . THR A 1 224 ? 8.969 25.594 -4.281 1 98.44 224 THR A N 1
ATOM 1814 C CA . THR A 1 224 ? 9.188 26.406 -5.469 1 98.44 224 THR A CA 1
ATOM 1815 C C . THR A 1 224 ? 7.883 27.047 -5.934 1 98.44 224 THR A C 1
ATOM 1817 O O . THR A 1 224 ? 7.84 28.25 -6.211 1 98.44 224 THR A O 1
ATOM 1820 N N . GLU A 1 225 ? 6.891 26.25 -6.012 1 98.12 225 GLU A N 1
ATOM 1821 C CA . GLU A 1 225 ? 5.594 26.75 -6.453 1 98.12 225 GLU A CA 1
ATOM 1822 C C . GLU A 1 225 ? 5.051 27.797 -5.488 1 98.12 225 GLU A C 1
ATOM 1824 O O . GLU A 1 225 ? 4.523 28.828 -5.918 1 98.12 225 GLU A O 1
ATOM 1829 N N . GLN A 1 226 ? 5.18 27.562 -4.195 1 98.44 226 GLN A N 1
ATOM 1830 C CA . GLN A 1 226 ? 4.699 28.5 -3.186 1 98.44 226 GLN A CA 1
ATOM 1831 C C . GLN A 1 226 ? 5.492 29.797 -3.227 1 98.44 226 GLN A C 1
ATOM 1833 O O . GLN A 1 226 ? 4.918 30.891 -3.107 1 98.44 226 GLN A O 1
ATOM 1838 N N . LEU A 1 227 ? 6.723 29.656 -3.369 1 97.75 227 LEU A N 1
ATOM 1839 C CA . LEU A 1 227 ? 7.574 30.844 -3.49 1 97.75 227 LEU A CA 1
ATOM 1840 C C . LEU A 1 227 ? 7.188 31.672 -4.711 1 97.75 227 LEU A C 1
ATOM 1842 O O . LEU A 1 227 ? 7.055 32.906 -4.625 1 97.75 227 LEU A O 1
ATOM 1846 N N . ASN A 1 228 ? 6.98 31 -5.828 1 97.25 228 ASN A N 1
ATOM 1847 C CA . ASN A 1 228 ? 6.594 31.656 -7.066 1 97.25 228 ASN A CA 1
ATOM 1848 C C . ASN A 1 228 ? 5.25 32.375 -6.934 1 97.25 228 ASN A C 1
ATOM 1850 O O . ASN A 1 228 ? 4.992 33.375 -7.609 1 97.25 228 ASN A O 1
ATOM 1854 N N . ASN A 1 229 ? 4.453 31.891 -6.039 1 97.19 229 ASN A N 1
ATOM 1855 C CA . ASN A 1 229 ? 3.127 32.469 -5.844 1 97.19 229 ASN A CA 1
ATOM 1856 C C . ASN A 1 229 ? 3.084 33.375 -4.629 1 97.19 229 ASN A C 1
ATOM 1858 O O . ASN A 1 229 ? 2.01 33.656 -4.09 1 97.19 229 ASN A O 1
ATOM 1862 N N . ASN A 1 230 ? 4.215 33.688 -4.043 1 97.12 230 ASN A N 1
ATOM 1863 C CA . ASN A 1 230 ? 4.434 34.719 -3.014 1 97.12 230 ASN A CA 1
ATOM 1864 C C . ASN A 1 230 ? 3.795 34.312 -1.688 1 97.12 230 ASN A C 1
ATOM 1866 O O . ASN A 1 230 ? 3.201 35.125 -1.002 1 97.12 230 ASN A O 1
ATOM 1870 N N . HIS A 1 231 ? 3.836 33 -1.46 1 97.12 231 HIS A N 1
ATOM 1871 C CA . HIS A 1 231 ? 3.451 32.594 -0.118 1 97.12 231 HIS A CA 1
ATOM 1872 C C . HIS A 1 231 ? 4.422 33.125 0.928 1 97.12 231 HIS A C 1
ATOM 1874 O O . HIS A 1 231 ? 5.637 33.156 0.702 1 97.12 231 HIS A O 1
ATOM 1880 N N . ALA A 1 232 ? 3.855 33.594 1.985 1 97.88 232 ALA A N 1
ATOM 1881 C CA . ALA A 1 232 ? 4.711 34.062 3.07 1 97.88 232 ALA A CA 1
ATOM 1882 C C . ALA A 1 232 ? 5.211 32.906 3.924 1 97.88 232 ALA A C 1
ATOM 1884 O O . ALA A 1 232 ? 6.297 32.969 4.504 1 97.88 232 ALA A O 1
ATOM 1885 N N . ILE A 1 233 ? 4.359 31.875 4.008 1 98.31 233 ILE A N 1
ATOM 1886 C CA . ILE A 1 233 ? 4.648 30.766 4.922 1 98.31 233 ILE A CA 1
ATOM 1887 C C . ILE A 1 233 ? 4.375 29.438 4.227 1 98.31 233 ILE A C 1
ATOM 1889 O O . ILE A 1 233 ? 3.387 29.297 3.504 1 98.31 233 ILE A O 1
ATOM 1893 N N . SER A 1 234 ? 5.254 28.5 4.336 1 98.75 234 SER A N 1
ATOM 1894 C CA . SER A 1 234 ? 4.996 27.094 4.098 1 98.75 234 SER A CA 1
ATOM 1895 C C . SER A 1 234 ? 4.895 26.312 5.406 1 98.75 234 SER A C 1
ATOM 1897 O O . SER A 1 234 ? 5.484 26.719 6.414 1 98.75 234 SER A O 1
ATOM 1899 N N . THR A 1 235 ? 4.09 25.25 5.414 1 98.94 235 THR A N 1
ATOM 1900 C CA . THR A 1 235 ? 3.92 24.469 6.633 1 98.94 235 THR A CA 1
ATOM 1901 C C . THR A 1 235 ? 4.273 23 6.391 1 98.94 235 THR A C 1
ATOM 1903 O O . THR A 1 235 ? 4.031 22.469 5.305 1 98.94 235 THR A O 1
ATOM 1906 N N . LEU A 1 236 ? 4.871 22.406 7.387 1 98.94 236 LEU A N 1
ATOM 1907 C CA . LEU A 1 236 ? 5.367 21.031 7.27 1 98.94 236 LEU A CA 1
ATOM 1908 C C . LEU A 1 236 ? 5.273 20.297 8.602 1 98.94 236 LEU A C 1
ATOM 1910 O O . LEU A 1 236 ? 5.609 20.859 9.648 1 98.94 236 LEU A O 1
ATOM 1914 N N . THR A 1 237 ? 4.742 19.078 8.594 1 98.94 237 THR A N 1
ATOM 1915 C CA . THR A 1 237 ? 4.664 18.25 9.789 1 98.94 237 THR A CA 1
ATOM 1916 C C . THR A 1 237 ? 5.371 16.906 9.57 1 98.94 237 THR A C 1
ATOM 1918 O O . THR A 1 237 ? 4.891 16.078 8.805 1 98.94 237 THR A O 1
ATOM 1921 N N . PRO A 1 238 ? 6.559 16.734 10.219 1 98.69 238 PRO A N 1
ATOM 1922 C CA . PRO A 1 238 ? 7.047 15.359 10.273 1 98.69 238 PRO A CA 1
ATOM 1923 C C . PRO A 1 238 ? 6.07 14.406 10.953 1 98.69 238 PRO A C 1
ATOM 1925 O O . PRO A 1 238 ? 5.695 14.633 12.109 1 98.69 238 PRO A O 1
ATOM 1928 N N . GLU A 1 239 ? 5.629 13.43 10.234 1 98.19 239 GLU A N 1
ATOM 1929 C CA . GLU A 1 239 ? 4.516 12.641 10.758 1 98.19 239 GLU A CA 1
ATOM 1930 C C . GLU A 1 239 ? 4.848 11.156 10.766 1 98.19 239 GLU A C 1
ATOM 1932 O O . GLU A 1 239 ? 4.051 10.336 10.305 1 98.19 239 GLU A O 1
ATOM 1937 N N . PHE A 1 240 ? 6.043 10.797 11.227 1 98.38 240 PHE A N 1
ATOM 1938 C CA . PHE A 1 240 ? 6.32 9.398 11.539 1 98.38 240 PHE A CA 1
ATOM 1939 C C . PHE A 1 240 ? 5.484 8.93 12.727 1 98.38 240 PHE A C 1
ATOM 1941 O O . PHE A 1 240 ? 5.344 9.648 13.719 1 98.38 240 PHE A O 1
ATOM 1948 N N . GLY A 1 241 ? 4.891 7.781 12.594 1 96.81 241 GLY A N 1
ATOM 1949 C CA . GLY A 1 241 ? 3.939 7.414 13.625 1 96.81 241 GLY A CA 1
ATOM 1950 C C . GLY A 1 241 ? 3.959 5.934 13.961 1 96.81 241 GLY A C 1
ATOM 1951 O O . GLY A 1 241 ? 4.73 5.172 13.375 1 96.81 241 GLY A O 1
ATOM 1952 N N . PRO A 1 242 ? 3.186 5.605 14.961 1 95.62 242 PRO A N 1
ATOM 1953 C CA . PRO A 1 242 ? 3.086 4.223 15.43 1 95.62 242 PRO A CA 1
ATOM 1954 C C . PRO A 1 242 ? 2.121 3.385 14.594 1 95.62 242 PRO A C 1
ATOM 1956 O O . PRO A 1 242 ? 2.043 3.559 13.375 1 95.62 242 PRO A O 1
ATOM 1959 N N . ASP A 1 243 ? 1.533 2.311 15.156 1 90.19 243 ASP A N 1
ATOM 1960 C CA . ASP A 1 243 ? 0.468 1.491 14.586 1 90.19 243 ASP A CA 1
ATOM 1961 C C . ASP A 1 243 ? 0.95 0.755 13.336 1 90.19 243 ASP A C 1
ATOM 1963 O O . ASP A 1 243 ? 0.275 0.763 12.305 1 90.19 243 ASP A O 1
ATOM 1967 N N . GLY A 1 244 ? 2.18 0.308 13.43 1 91.94 244 GLY A N 1
ATOM 1968 C CA . GLY A 1 244 ? 2.703 -0.513 12.352 1 91.94 244 GLY A CA 1
ATOM 1969 C C . GLY A 1 244 ? 3.436 0.289 11.289 1 91.94 244 GLY A C 1
ATOM 1970 O O . GLY A 1 244 ? 4.113 -0.279 10.43 1 91.94 244 GLY A O 1
ATOM 1971 N N . TYR A 1 245 ? 3.203 1.603 11.352 1 96.69 245 TYR A N 1
ATOM 1972 C CA . TYR A 1 245 ? 4.055 2.439 10.516 1 96.69 245 TYR A CA 1
ATOM 1973 C C . TYR A 1 245 ? 5.52 2.307 10.922 1 96.69 245 TYR A C 1
ATOM 1975 O O . TYR A 1 245 ? 6.391 2.092 10.078 1 96.69 245 TYR A O 1
ATOM 1983 N N . CYS A 1 246 ? 5.738 2.514 12.195 1 97.31 246 CYS A N 1
ATOM 1984 C CA . CYS A 1 246 ? 7.031 2.129 12.742 1 97.31 246 CYS A CA 1
ATOM 1985 C C . CYS A 1 246 ? 7.137 0.615 12.883 1 97.31 246 CYS A C 1
ATOM 1987 O O . CYS A 1 246 ? 6.316 -0.011 13.555 1 97.31 246 CYS A O 1
ATOM 1989 N N . HIS A 1 247 ? 8.117 0.025 12.219 1 97.25 247 HIS A N 1
ATOM 1990 C CA . HIS A 1 247 ? 8.289 -1.422 12.289 1 97.25 247 HIS A CA 1
ATOM 1991 C C . HIS A 1 247 ? 8.492 -1.879 13.727 1 97.25 247 HIS A C 1
ATOM 1993 O O . HIS A 1 247 ? 9.195 -1.221 14.5 1 97.25 247 HIS A O 1
ATOM 1999 N N . LEU A 1 248 ? 7.84 -2.949 14.078 1 96.56 248 LEU A N 1
ATOM 2000 C CA . LEU A 1 248 ? 7.988 -3.619 15.367 1 96.56 248 LEU A CA 1
ATOM 2001 C C . LEU A 1 248 ? 8.617 -4.996 15.195 1 96.56 248 LEU A C 1
ATOM 2003 O O . LEU A 1 248 ? 8.32 -5.703 14.234 1 96.56 248 LEU A O 1
ATOM 2007 N N . GLN A 1 249 ? 9.445 -5.316 16.156 1 96.06 249 GLN A N 1
ATOM 2008 C CA . GLN A 1 249 ? 9.969 -6.676 16.156 1 96.06 249 GLN A CA 1
ATOM 2009 C C . GLN A 1 249 ? 8.859 -7.695 16.375 1 96.06 249 GLN A C 1
ATOM 2011 O O . GLN A 1 249 ? 8.055 -7.555 17.297 1 96.06 249 GLN A O 1
ATOM 2016 N N . PRO A 1 250 ? 8.82 -8.719 15.43 1 96 250 PRO A N 1
ATOM 2017 C CA . PRO A 1 250 ? 7.801 -9.727 15.711 1 96 250 PRO A CA 1
ATOM 2018 C C . PRO A 1 250 ? 7.957 -10.359 17.094 1 96 250 PRO A C 1
ATOM 2020 O O . PRO A 1 250 ? 9.078 -10.484 17.594 1 96 250 PRO A O 1
ATOM 2023 N N . TYR A 1 251 ? 6.832 -10.781 17.797 1 96.38 251 TYR A N 1
ATOM 2024 C CA . TYR A 1 251 ? 6.723 -11.43 19.094 1 96.38 251 TYR A CA 1
ATOM 2025 C C . TYR A 1 251 ? 6.922 -10.43 20.219 1 96.38 251 TYR A C 1
ATOM 2027 O O . TYR A 1 251 ? 6.004 -10.188 21.016 1 96.38 251 TYR A O 1
ATOM 2035 N N . THR A 1 252 ? 8.023 -9.594 20.25 1 96.25 252 THR A N 1
ATOM 2036 C CA . THR A 1 252 ? 8.281 -8.68 21.359 1 96.25 252 THR A CA 1
ATOM 2037 C C . THR A 1 252 ? 7.555 -7.352 21.141 1 96.25 252 THR A C 1
ATOM 2039 O O . THR A 1 252 ? 7.293 -6.617 22.094 1 96.25 252 THR A O 1
ATOM 2042 N N . GLN A 1 253 ? 7.363 -6.973 19.891 1 95.5 253 GLN A N 1
ATOM 2043 C CA . GLN A 1 253 ? 6.672 -5.754 19.484 1 95.5 253 GLN A CA 1
ATOM 2044 C C . GLN A 1 253 ? 7.469 -4.512 19.875 1 95.5 253 GLN A C 1
ATOM 2046 O O . GLN A 1 253 ? 6.898 -3.438 20.078 1 95.5 253 GLN A O 1
ATOM 2051 N N . GLN A 1 254 ? 8.75 -4.703 20.031 1 96 254 GLN A N 1
ATOM 2052 C CA . GLN A 1 254 ? 9.625 -3.561 20.281 1 96 254 GLN A CA 1
ATOM 2053 C C . GLN A 1 254 ? 9.852 -2.742 19.016 1 96 254 GLN A C 1
ATOM 2055 O O . GLN A 1 254 ? 10.211 -3.291 17.969 1 96 254 GLN A O 1
ATOM 2060 N N . PRO A 1 255 ? 9.57 -1.405 19.094 1 96.75 255 PRO A N 1
ATOM 2061 C CA . PRO A 1 255 ? 9.844 -0.586 17.906 1 96.75 255 PRO A CA 1
ATOM 2062 C C . PRO A 1 255 ? 11.32 -0.589 17.516 1 96.75 255 PRO A C 1
ATOM 2064 O O . PRO A 1 255 ? 12.195 -0.619 18.391 1 96.75 255 PRO A O 1
ATOM 2067 N N . VAL A 1 256 ? 11.562 -0.493 16.234 1 96.44 256 VAL A N 1
ATOM 2068 C CA . VAL A 1 256 ? 12.938 -0.583 15.758 1 96.44 256 VAL A CA 1
ATOM 2069 C C . VAL A 1 256 ? 13.641 0.758 15.953 1 96.44 256 VAL A C 1
ATOM 2071 O O . VAL A 1 256 ? 14.875 0.842 15.859 1 96.44 256 VAL A O 1
ATOM 2074 N N . VAL A 1 257 ? 12.852 1.838 16.188 1 97.06 257 VAL A N 1
ATOM 2075 C CA . VAL A 1 257 ? 13.406 3.17 16.391 1 97.06 257 VAL A CA 1
ATOM 2076 C C . VAL A 1 257 ? 12.5 3.967 17.328 1 97.06 257 VAL A C 1
ATOM 2078 O O . VAL A 1 257 ? 11.352 3.59 17.547 1 97.06 257 VAL A O 1
ATOM 2081 N N . ASP A 1 258 ? 13.07 5.023 17.906 1 97.12 258 ASP A N 1
ATOM 2082 C CA . ASP A 1 258 ? 12.281 5.969 18.672 1 97.12 258 ASP A CA 1
ATOM 2083 C C . ASP A 1 258 ? 11.586 6.98 17.766 1 97.12 258 ASP A C 1
ATOM 2085 O O . ASP A 1 258 ? 12.242 7.852 17.188 1 97.12 258 ASP A O 1
ATOM 2089 N N . ILE A 1 259 ? 10.273 6.902 17.719 1 97.38 259 ILE A N 1
ATOM 2090 C CA . ILE A 1 259 ? 9.477 7.691 16.781 1 97.38 259 ILE A CA 1
ATOM 2091 C C . ILE A 1 259 ? 9.68 9.18 17.062 1 97.38 259 ILE A C 1
ATOM 2093 O O . ILE A 1 259 ? 9.781 9.984 16.141 1 97.38 259 ILE A O 1
ATOM 2097 N N . TRP A 1 260 ? 9.742 9.516 18.344 1 98 260 TRP A N 1
ATOM 2098 C CA . TRP A 1 260 ? 9.93 10.922 18.688 1 98 260 TRP A CA 1
ATOM 2099 C C . TRP A 1 260 ? 11.281 11.422 18.203 1 98 260 TRP A C 1
ATOM 2101 O O . TRP A 1 260 ? 11.383 12.508 17.625 1 98 260 TRP A O 1
ATOM 2111 N N . GLU A 1 261 ? 12.258 10.656 18.375 1 97.94 261 GLU A N 1
ATOM 2112 C CA . GLU A 1 261 ? 13.594 11.055 17.938 1 97.94 261 GLU A CA 1
ATOM 2113 C C . GLU A 1 261 ? 13.648 11.227 16.422 1 97.94 261 GLU A C 1
ATOM 2115 O O . GLU A 1 261 ? 14.336 12.117 15.914 1 97.94 261 GLU A O 1
ATOM 2120 N N . VAL A 1 262 ? 12.945 10.352 15.75 1 98.56 262 VAL A N 1
ATOM 2121 C CA . VAL A 1 262 ? 12.898 10.438 14.289 1 98.56 262 VAL A CA 1
ATOM 2122 C C . VAL A 1 262 ? 12.195 11.727 13.875 1 98.56 262 VAL A C 1
ATOM 2124 O O . VAL A 1 262 ? 12.672 12.445 13 1 98.56 262 VAL A O 1
ATOM 2127 N N . ASN A 1 263 ? 11.055 12.016 14.484 1 98.75 263 ASN A N 1
ATOM 2128 C CA . ASN A 1 263 ? 10.312 13.234 14.156 1 98.75 263 ASN A CA 1
ATOM 2129 C C . ASN A 1 263 ? 11.117 14.484 14.484 1 98.75 263 ASN A C 1
ATOM 2131 O O . ASN A 1 263 ? 11.094 15.461 13.727 1 98.75 263 ASN A O 1
ATOM 2135 N N . ARG A 1 264 ? 11.789 14.422 15.617 1 98.56 264 ARG A N 1
ATOM 2136 C CA . ARG A 1 264 ? 12.633 15.547 16 1 98.56 264 ARG A CA 1
ATOM 2137 C C . ARG A 1 264 ? 13.758 15.758 14.992 1 98.56 264 ARG A C 1
ATOM 2139 O O . ARG A 1 264 ? 14.016 16.891 14.562 1 98.56 264 ARG A O 1
ATOM 2146 N N . TRP A 1 265 ? 14.445 14.703 14.617 1 98.81 265 TRP A N 1
ATOM 2147 C CA . TRP A 1 265 ? 15.5 14.781 13.617 1 98.81 265 TRP A CA 1
ATOM 2148 C C . TRP A 1 265 ? 14.969 15.328 12.297 1 98.81 265 TRP A C 1
ATOM 2150 O O . TRP A 1 265 ? 15.602 16.188 11.672 1 98.81 265 TRP A O 1
ATOM 2160 N N . MET A 1 266 ? 13.859 14.82 11.867 1 98.88 266 MET A N 1
ATOM 2161 C CA . MET A 1 266 ? 13.258 15.234 10.602 1 98.88 266 MET A CA 1
ATOM 2162 C C . MET A 1 266 ? 12.922 16.719 10.617 1 98.88 266 MET A C 1
ATOM 2164 O O . MET A 1 266 ? 13.086 17.406 9.609 1 98.88 266 MET A O 1
ATOM 2168 N N . ASN A 1 267 ? 12.422 17.172 11.758 1 98.81 267 ASN A N 1
ATOM 2169 C CA . ASN A 1 267 ? 12.133 18.594 11.898 1 98.81 267 ASN A CA 1
ATOM 2170 C C . ASN A 1 267 ? 13.375 19.453 11.641 1 98.81 267 ASN A C 1
ATOM 2172 O O . ASN A 1 267 ? 13.344 20.344 10.797 1 98.81 267 ASN A O 1
ATOM 2176 N N . ILE A 1 268 ? 14.438 19.125 12.336 1 98.75 268 ILE A N 1
ATOM 2177 C CA . ILE A 1 268 ? 15.672 19.875 12.227 1 98.75 268 ILE A CA 1
ATOM 2178 C C . ILE A 1 268 ? 16.234 19.75 10.805 1 98.75 2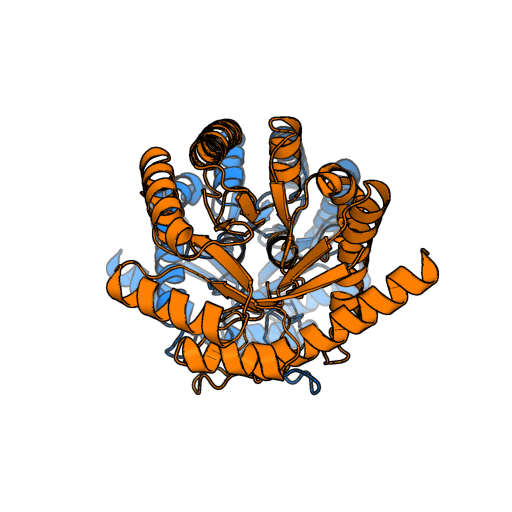68 ILE A C 1
ATOM 2180 O O . ILE A 1 268 ? 16.641 20.75 10.203 1 98.75 268 ILE A O 1
ATOM 2184 N N . HIS A 1 269 ? 16.172 18.578 10.297 1 98.81 269 HIS A N 1
ATOM 2185 C CA . HIS A 1 269 ? 16.703 18.297 8.961 1 98.81 269 HIS A CA 1
ATOM 2186 C C . HIS A 1 269 ? 15.945 19.094 7.898 1 98.81 269 HIS A C 1
ATOM 2188 O O . HIS A 1 269 ? 16.562 19.656 6.988 1 98.81 269 HIS A O 1
ATOM 2194 N N . GLN A 1 270 ? 14.609 19.156 7.977 1 98.81 270 GLN A N 1
ATOM 2195 C CA . GLN A 1 270 ? 13.828 19.844 6.949 1 98.81 270 GLN A CA 1
ATOM 2196 C C . GLN A 1 270 ? 13.93 21.359 7.09 1 98.81 270 GLN A C 1
ATOM 2198 O O . GLN A 1 270 ? 13.859 22.078 6.098 1 98.81 270 GLN A O 1
ATOM 2203 N N . GLN A 1 271 ? 14.094 21.844 8.344 1 98.75 271 GLN A N 1
ATOM 2204 C CA . GLN A 1 271 ? 14.367 23.266 8.516 1 98.75 271 GLN A CA 1
ATOM 2205 C C . GLN A 1 271 ? 15.672 23.656 7.82 1 98.75 271 GLN A C 1
ATOM 2207 O O . GLN A 1 271 ? 15.727 24.688 7.133 1 98.75 271 GLN A O 1
ATOM 2212 N N . GLN A 1 272 ? 16.688 22.812 8.016 1 98.62 272 GLN A N 1
ATOM 2213 C CA . GLN A 1 272 ? 17.969 23.062 7.367 1 98.62 272 GLN A CA 1
ATOM 2214 C C . GLN A 1 272 ? 17.859 22.938 5.852 1 98.62 272 GLN A C 1
ATOM 2216 O O . GLN A 1 272 ? 18.438 23.75 5.109 1 98.62 272 GLN A O 1
ATOM 2221 N N . HIS A 1 273 ? 17.156 21.922 5.461 1 98.69 273 HIS A N 1
ATOM 2222 C CA . HIS A 1 273 ? 16.922 21.719 4.035 1 98.69 273 HIS A CA 1
ATOM 2223 C C . HIS A 1 273 ? 16.219 22.906 3.406 1 98.69 273 HIS A C 1
ATOM 2225 O O . HIS A 1 273 ? 16.578 23.359 2.312 1 98.69 273 HIS A O 1
ATOM 2231 N N . PHE A 1 274 ? 15.219 23.406 4.027 1 98.75 274 PHE A N 1
ATOM 2232 C CA . PHE A 1 274 ? 14.469 24.547 3.539 1 98.75 274 PHE A CA 1
ATOM 2233 C C . PHE A 1 274 ? 15.352 25.797 3.484 1 98.75 274 PHE A C 1
ATOM 2235 O O . PHE A 1 274 ? 15.289 26.562 2.525 1 98.75 274 PHE A O 1
ATOM 2242 N N . LYS A 1 275 ? 16.125 26 4.543 1 98.25 275 LYS A N 1
ATOM 2243 C CA . LYS A 1 275 ? 17.047 27.125 4.559 1 98.25 275 LYS A CA 1
ATOM 2244 C C . LYS A 1 275 ? 17.984 27.078 3.363 1 98.25 275 LYS A C 1
ATOM 2246 O O . LYS A 1 275 ? 18.219 28.094 2.699 1 98.25 275 LYS A O 1
ATOM 2251 N N . ALA A 1 276 ? 18.562 25.922 3.117 1 98.06 276 ALA A N 1
ATOM 2252 C CA . ALA A 1 276 ? 19.453 25.75 1.974 1 98.06 276 ALA A CA 1
ATOM 2253 C C . ALA A 1 276 ? 18.719 26.047 0.663 1 98.06 276 ALA A C 1
ATOM 2255 O O . ALA A 1 276 ? 19.297 26.656 -0.245 1 98.06 276 ALA A O 1
ATOM 2256 N N . PHE A 1 277 ? 17.516 25.594 0.544 1 98.25 277 PHE A N 1
ATOM 2257 C CA . PHE A 1 277 ? 16.672 25.844 -0.62 1 98.25 277 PHE A CA 1
ATOM 2258 C C . PHE A 1 277 ? 16.469 27.328 -0.84 1 98.25 277 PHE A C 1
ATOM 2260 O O . PHE A 1 277 ? 16.578 27.828 -1.965 1 98.25 277 PHE A O 1
ATOM 2267 N N . MET A 1 278 ? 16.156 28.062 0.258 1 97.25 278 MET A N 1
ATOM 2268 C CA . MET A 1 278 ? 15.906 29.5 0.167 1 97.25 278 MET A CA 1
ATOM 2269 C C . MET A 1 278 ? 17.172 30.25 -0.199 1 97.25 278 MET A C 1
ATOM 2271 O O . MET A 1 278 ? 17.125 31.25 -0.918 1 97.25 278 MET A O 1
ATOM 2275 N N . ASP A 1 279 ? 18.312 29.781 0.277 1 96.62 279 ASP A N 1
ATOM 2276 C CA . ASP A 1 279 ? 19.578 30.438 -0 1 96.62 279 ASP A CA 1
ATOM 2277 C C . ASP A 1 279 ? 19.922 30.375 -1.489 1 96.62 279 ASP A C 1
ATOM 2279 O O . ASP A 1 279 ? 20.547 31.281 -2.023 1 96.62 279 ASP A O 1
ATOM 2283 N N . VAL A 1 280 ? 19.453 29.312 -2.131 1 93.25 280 VAL A N 1
ATOM 2284 C CA . VAL A 1 280 ? 19.781 29.125 -3.541 1 93.25 280 VAL A CA 1
ATOM 2285 C C . VAL A 1 280 ? 18.734 29.812 -4.414 1 93.25 280 VAL A C 1
ATOM 2287 O O . VAL A 1 280 ? 19.016 30.203 -5.547 1 93.25 280 VAL A O 1
ATOM 2290 N N . ASN A 1 281 ? 17.609 29.922 -3.957 1 89.38 281 ASN A N 1
ATOM 2291 C CA . ASN A 1 281 ? 16.516 30.391 -4.801 1 89.38 281 ASN A CA 1
ATOM 2292 C C . ASN A 1 281 ? 16.156 31.844 -4.488 1 89.38 281 ASN A C 1
ATOM 2294 O O . ASN A 1 281 ? 15.289 32.438 -5.137 1 89.38 281 ASN A O 1
ATOM 2298 N N . LEU A 1 282 ? 16.734 32.344 -3.447 1 77.31 282 LEU A N 1
ATOM 2299 C CA . LEU A 1 282 ? 16.656 33.781 -3.234 1 77.31 282 LEU A CA 1
ATOM 2300 C C . LEU A 1 282 ? 17.906 34.469 -3.748 1 77.31 282 LEU A C 1
ATOM 2302 O O . LEU A 1 282 ? 19.016 33.938 -3.652 1 77.31 282 LEU A O 1
ATOM 2306 N N . MET B 1 1 ? -11.094 -32.906 -4.086 1 96.31 1 MET B N 1
ATOM 2307 C CA . MET B 1 1 ? -10.156 -31.891 -4.523 1 96.31 1 MET B CA 1
ATOM 2308 C C . MET B 1 1 ? -8.852 -31.969 -3.734 1 96.31 1 MET B C 1
ATOM 2310 O O . MET B 1 1 ? -8.867 -32.188 -2.521 1 96.31 1 MET B O 1
ATOM 2314 N N . GLN B 1 2 ? -7.695 -31.891 -4.438 1 98.12 2 GLN B N 1
ATOM 2315 C CA . GLN B 1 2 ? -6.379 -31.938 -3.809 1 98.12 2 GLN B CA 1
ATOM 2316 C C . GLN B 1 2 ? -5.703 -30.562 -3.861 1 98.12 2 GLN B C 1
ATOM 2318 O O . GLN B 1 2 ? -5.992 -29.766 -4.75 1 98.12 2 GLN B O 1
ATOM 2323 N N . LEU B 1 3 ? -4.887 -30.375 -2.863 1 98.75 3 LEU B N 1
ATOM 2324 C CA . LEU B 1 3 ? -4.09 -29.141 -2.865 1 98.75 3 LEU B CA 1
ATOM 2325 C C . LEU B 1 3 ? -2.652 -29.438 -3.281 1 98.75 3 LEU B C 1
ATOM 2327 O O . LEU B 1 3 ? -2.008 -30.328 -2.729 1 98.75 3 LEU B O 1
ATOM 2331 N N . ARG B 1 4 ? -2.236 -28.781 -4.301 1 98.81 4 ARG B N 1
ATOM 2332 C CA . ARG B 1 4 ? -0.819 -28.797 -4.648 1 98.81 4 ARG B CA 1
ATOM 2333 C C . ARG B 1 4 ? -0.152 -27.469 -4.258 1 98.81 4 ARG B C 1
ATOM 2335 O O . ARG B 1 4 ? -0.693 -26.406 -4.516 1 98.81 4 ARG B O 1
ATOM 2342 N N . THR B 1 5 ? 0.951 -27.578 -3.59 1 98.94 5 THR B N 1
ATOM 2343 C CA . THR B 1 5 ? 1.658 -26.391 -3.127 1 98.94 5 THR B CA 1
ATOM 2344 C C . THR B 1 5 ? 3.012 -26.266 -3.82 1 98.94 5 THR B C 1
ATOM 2346 O O . THR B 1 5 ? 3.605 -27.266 -4.223 1 98.94 5 THR B O 1
ATOM 2349 N N . PHE B 1 6 ? 3.465 -25.016 -3.939 1 98.94 6 PHE B N 1
ATOM 2350 C CA . PHE B 1 6 ? 4.664 -24.75 -4.727 1 98.94 6 PHE B CA 1
ATOM 2351 C C . PHE B 1 6 ? 5.617 -23.828 -3.965 1 98.94 6 PHE B C 1
ATOM 2353 O O . PHE B 1 6 ? 5.184 -22.875 -3.311 1 98.94 6 PHE B O 1
ATOM 2360 N N . LYS B 1 7 ? 6.906 -24.125 -4.008 1 98.88 7 LYS B N 1
ATOM 2361 C CA . LYS B 1 7 ? 7.957 -23.281 -3.463 1 98.88 7 LYS B CA 1
ATOM 2362 C C . LYS B 1 7 ? 8.273 -22.125 -4.406 1 98.88 7 LYS B C 1
ATOM 2364 O O . LYS B 1 7 ? 8.602 -22.344 -5.574 1 98.88 7 LYS B O 1
ATOM 2369 N N . THR B 1 8 ? 8.109 -20.922 -3.941 1 98.75 8 THR B N 1
ATOM 2370 C CA . THR B 1 8 ? 8.492 -19.75 -4.734 1 98.75 8 THR B CA 1
ATOM 2371 C C . THR B 1 8 ? 10.008 -19.688 -4.918 1 98.75 8 THR B C 1
ATOM 2373 O O . THR B 1 8 ? 10.766 -20 -3.996 1 98.75 8 THR B O 1
ATOM 2376 N N . LEU B 1 9 ? 10.422 -19.188 -6.074 1 98.06 9 LEU B N 1
ATOM 2377 C CA . LEU B 1 9 ? 11.844 -18.984 -6.293 1 98.06 9 LEU B CA 1
ATOM 2378 C C . LEU B 1 9 ? 12.234 -17.531 -6.023 1 98.06 9 LEU B C 1
ATOM 2380 O O . LEU B 1 9 ? 13.398 -17.156 -6.176 1 98.06 9 LEU B O 1
ATOM 2384 N N . TRP B 1 10 ? 11.266 -16.719 -5.633 1 96.25 10 TRP B N 1
ATOM 2385 C CA . TRP B 1 10 ? 11.594 -15.352 -5.262 1 96.25 10 TRP B CA 1
ATOM 2386 C C . TRP B 1 10 ? 12.531 -15.32 -4.059 1 96.25 10 TRP B C 1
ATOM 2388 O O . TRP B 1 10 ? 12.172 -15.773 -2.971 1 96.25 10 TRP B O 1
ATOM 2398 N N . GLY B 1 11 ? 13.703 -14.828 -4.266 1 93.38 11 GLY B N 1
ATOM 2399 C CA . GLY B 1 11 ? 14.703 -14.766 -3.211 1 93.38 11 GLY B CA 1
ATOM 2400 C C . GLY B 1 11 ? 15.555 -16.016 -3.123 1 93.38 11 GLY B C 1
ATOM 2401 O O . GLY B 1 11 ? 16.391 -16.141 -2.229 1 93.38 11 GLY B O 1
ATOM 2402 N N . ASN B 1 12 ? 15.344 -16.938 -4.043 1 95.5 12 ASN B N 1
ATOM 2403 C CA . ASN B 1 12 ? 16.094 -18.188 -4.008 1 95.5 12 ASN B CA 1
ATOM 2404 C C . ASN B 1 12 ? 17.562 -17.969 -4.355 1 95.5 12 ASN B C 1
ATOM 2406 O O . ASN B 1 12 ? 17.875 -17.281 -5.332 1 95.5 12 ASN B O 1
ATOM 2410 N N . GLN B 1 13 ? 18.438 -18.562 -3.574 1 95.25 13 GLN B N 1
ATOM 2411 C CA . GLN B 1 13 ? 19.859 -18.469 -3.822 1 95.25 13 GLN B CA 1
ATOM 2412 C C . GLN B 1 13 ? 20.453 -19.812 -4.211 1 95.25 13 GLN B C 1
ATOM 2414 O O . GLN B 1 13 ? 21.656 -19.922 -4.496 1 95.25 13 GLN B O 1
ATOM 2419 N N . LEU B 1 14 ? 19.656 -20.781 -4.258 1 97.56 14 LEU B N 1
ATOM 2420 C CA . LEU B 1 14 ? 20.109 -22.141 -4.566 1 97.56 14 LEU B CA 1
ATOM 2421 C C . LEU B 1 14 ? 20.141 -22.375 -6.074 1 97.56 14 LEU B C 1
ATOM 2423 O O . LEU B 1 14 ? 19.453 -21.672 -6.828 1 97.56 14 LEU B O 1
ATOM 2427 N N . SER B 1 15 ? 20.938 -23.375 -6.43 1 97.75 15 SER B N 1
ATOM 2428 C CA . SER B 1 15 ? 20.797 -23.875 -7.789 1 97.75 15 SER B CA 1
ATOM 2429 C C . SER B 1 15 ? 19.406 -24.453 -8.023 1 97.75 15 SER B C 1
ATOM 2431 O O . SER B 1 15 ? 18.703 -24.781 -7.074 1 97.75 15 SER B O 1
ATOM 2433 N N . ILE B 1 16 ? 19.094 -24.547 -9.312 1 98.31 16 ILE B N 1
ATOM 2434 C CA . ILE B 1 16 ? 17.766 -25.078 -9.602 1 98.31 16 ILE B CA 1
ATOM 2435 C C . ILE B 1 16 ? 17.641 -26.516 -9.094 1 98.31 16 ILE B C 1
ATOM 2437 O O . ILE B 1 16 ? 16.594 -26.922 -8.609 1 98.31 16 ILE B O 1
ATOM 2441 N N . GLN B 1 17 ? 18.672 -27.312 -9.164 1 98.06 17 GLN B N 1
ATOM 2442 C CA . GLN B 1 17 ? 18.688 -28.672 -8.625 1 98.06 17 GLN B CA 1
ATOM 2443 C C . GLN B 1 17 ? 18.422 -28.672 -7.125 1 98.06 17 GLN B C 1
ATOM 2445 O O . GLN B 1 17 ? 17.578 -29.422 -6.633 1 98.06 17 GLN B O 1
ATOM 2450 N N . ASP B 1 18 ? 19.125 -27.859 -6.434 1 98.38 18 ASP B N 1
ATOM 2451 C CA . ASP B 1 18 ? 19 -27.781 -4.984 1 98.38 18 ASP B CA 1
ATOM 2452 C C . ASP B 1 18 ? 17.625 -27.219 -4.582 1 98.38 18 ASP B C 1
ATOM 2454 O O . ASP B 1 18 ? 17.062 -27.625 -3.562 1 98.38 18 ASP B O 1
ATOM 2458 N N . ALA B 1 19 ? 17.156 -26.266 -5.352 1 98.56 19 ALA B N 1
ATOM 2459 C CA . ALA B 1 19 ? 15.844 -25.672 -5.07 1 98.56 19 ALA B CA 1
ATOM 2460 C C . ALA B 1 19 ? 14.742 -26.719 -5.207 1 98.56 19 ALA B C 1
ATOM 2462 O O . ALA B 1 19 ? 13.836 -26.797 -4.371 1 98.56 19 ALA B O 1
ATOM 2463 N N . CYS B 1 20 ? 14.844 -27.516 -6.223 1 98.62 20 CYS B N 1
ATOM 2464 C CA . CYS B 1 20 ? 13.867 -28.594 -6.422 1 98.62 20 CYS B CA 1
ATOM 2465 C C . CYS B 1 20 ? 13.945 -29.625 -5.301 1 98.62 20 CYS B C 1
ATOM 2467 O O . CYS B 1 20 ? 12.922 -30.078 -4.805 1 98.62 20 CYS B O 1
ATOM 2469 N N . GLU B 1 21 ? 15.141 -29.953 -4.945 1 98.12 21 GLU B N 1
ATOM 2470 C CA . GLU B 1 21 ? 15.328 -30.906 -3.852 1 98.12 21 GLU B CA 1
ATOM 2471 C C . GLU B 1 21 ? 14.766 -30.359 -2.543 1 98.12 21 GLU B C 1
ATOM 2473 O O . GLU B 1 21 ? 14.102 -31.078 -1.797 1 98.12 21 GLU B O 1
ATOM 2478 N N . GLN B 1 22 ? 15.062 -29.094 -2.275 1 98.31 22 GLN B N 1
ATOM 2479 C CA . GLN B 1 22 ? 14.539 -28.453 -1.078 1 98.31 22 GLN B CA 1
ATOM 2480 C C . GLN B 1 22 ? 13.016 -28.453 -1.072 1 98.31 22 GLN B C 1
ATOM 2482 O O . GLN B 1 22 ? 12.391 -28.688 -0.032 1 98.31 22 GLN B O 1
ATOM 2487 N N . ALA B 1 23 ? 12.43 -28.156 -2.225 1 98.56 23 ALA B N 1
ATOM 2488 C CA . ALA B 1 23 ? 10.977 -28.188 -2.352 1 98.56 23 ALA B CA 1
ATOM 2489 C C . ALA B 1 23 ? 10.422 -29.562 -2.018 1 98.56 23 ALA B C 1
ATOM 2491 O O . ALA B 1 23 ? 9.477 -29.688 -1.229 1 98.56 23 ALA B O 1
ATOM 2492 N N . ARG B 1 24 ? 11.023 -30.562 -2.588 1 97.5 24 ARG B N 1
ATOM 2493 C CA . ARG B 1 24 ? 10.586 -31.938 -2.361 1 97.5 24 ARG B CA 1
ATOM 2494 C C . ARG B 1 24 ? 10.695 -32.312 -0.887 1 97.5 24 ARG B C 1
ATOM 2496 O O . ARG B 1 24 ? 9.758 -32.844 -0.305 1 97.5 24 ARG B O 1
ATOM 2503 N N . LEU B 1 25 ? 11.766 -31.984 -0.271 1 97.44 25 LEU B N 1
ATOM 2504 C CA . LEU B 1 25 ? 12.023 -32.344 1.121 1 97.44 25 LEU B CA 1
ATOM 2505 C C . LEU B 1 25 ? 11.07 -31.594 2.055 1 97.44 25 LEU B C 1
ATOM 2507 O O . LEU B 1 25 ? 10.766 -32.094 3.146 1 97.44 25 LEU B O 1
ATOM 2511 N N . ALA B 1 26 ? 10.562 -30.469 1.614 1 98.25 26 ALA B N 1
ATOM 2512 C CA . ALA B 1 26 ? 9.672 -29.656 2.438 1 98.25 26 ALA B CA 1
ATOM 2513 C C . ALA B 1 26 ? 8.211 -29.906 2.076 1 98.25 26 ALA B C 1
ATOM 2515 O O . ALA B 1 26 ? 7.332 -29.125 2.461 1 98.25 26 ALA B O 1
ATOM 2516 N N . SER B 1 27 ? 7.926 -30.875 1.254 1 98.12 27 SER B N 1
ATOM 2517 C CA . SER B 1 27 ? 6.586 -31.375 0.938 1 98.12 27 SER B CA 1
ATOM 2518 C C . SER B 1 27 ? 5.852 -30.422 0.004 1 98.12 27 SER B C 1
ATOM 2520 O O . SER B 1 27 ? 4.633 -30.266 0.101 1 98.12 27 SER B O 1
ATOM 2522 N N . PHE B 1 28 ? 6.574 -29.688 -0.805 1 98.81 28 PHE B N 1
ATOM 2523 C CA . PHE B 1 28 ? 5.988 -29 -1.951 1 98.81 28 PHE B CA 1
ATOM 2524 C C . PHE B 1 28 ? 5.828 -29.953 -3.129 1 98.81 28 PHE B C 1
ATOM 2526 O O . PHE B 1 28 ? 6.551 -30.953 -3.232 1 98.81 28 PHE B O 1
ATOM 2533 N N . ASP B 1 29 ? 4.898 -29.625 -3.988 1 98.75 29 ASP B N 1
ATOM 2534 C CA . ASP B 1 29 ? 4.68 -30.422 -5.195 1 98.75 29 ASP B CA 1
ATOM 2535 C C . ASP B 1 29 ? 5.562 -29.922 -6.34 1 98.75 29 ASP B C 1
ATOM 2537 O O . ASP B 1 29 ? 5.742 -30.641 -7.336 1 98.75 29 ASP B O 1
ATOM 2541 N N . GLY B 1 30 ? 6.09 -28.766 -6.207 1 98.81 30 GLY B N 1
ATOM 2542 C CA . GLY B 1 30 ? 6.949 -28.203 -7.23 1 98.81 30 GLY B CA 1
ATOM 2543 C C . GLY B 1 30 ? 7.438 -26.797 -6.887 1 98.81 30 GLY B C 1
ATOM 2544 O O . GLY B 1 30 ? 7.547 -26.453 -5.711 1 98.81 30 GLY B O 1
ATOM 2545 N N . ILE B 1 31 ? 7.898 -26.078 -7.988 1 98.88 31 ILE B N 1
ATOM 2546 C CA . ILE B 1 31 ? 8.445 -24.734 -7.809 1 98.88 31 ILE B CA 1
ATOM 2547 C C . ILE B 1 31 ? 7.691 -23.75 -8.695 1 98.88 31 ILE B C 1
ATOM 2549 O O . ILE B 1 31 ? 7.047 -24.141 -9.672 1 98.88 31 ILE B O 1
ATOM 2553 N N . GLU B 1 32 ? 7.641 -22.562 -8.305 1 98.88 32 GLU B N 1
ATOM 2554 C CA . GLU B 1 32 ? 7.109 -21.438 -9.062 1 98.88 32 GLU B CA 1
ATOM 2555 C C . GLU B 1 32 ? 8.164 -20.344 -9.242 1 98.88 32 GLU B C 1
ATOM 2557 O O . GLU B 1 32 ? 8.789 -19.906 -8.273 1 98.88 32 GLU B O 1
ATOM 2562 N N . GLY B 1 33 ? 8.406 -19.922 -10.445 1 98.25 33 GLY B N 1
ATOM 2563 C CA . GLY B 1 33 ? 9.375 -18.875 -10.703 1 98.25 33 GLY B CA 1
ATOM 2564 C C . GLY B 1 33 ? 9.516 -18.531 -12.18 1 98.25 33 GLY B C 1
ATOM 2565 O O . GLY B 1 33 ? 8.812 -19.109 -13.016 1 98.25 33 GLY B O 1
ATOM 2566 N N . GLN B 1 34 ? 10.375 -17.625 -12.469 1 97.5 34 GLN B N 1
ATOM 2567 C CA . GLN B 1 34 ? 10.594 -17.172 -13.836 1 97.5 34 GLN B CA 1
ATOM 2568 C C . GLN B 1 34 ? 11.516 -18.125 -14.594 1 97.5 34 GLN B C 1
ATOM 2570 O O . GLN B 1 34 ? 12.578 -18.484 -14.094 1 97.5 34 GLN B O 1
ATOM 2575 N N . ALA B 1 35 ? 11.07 -18.5 -15.773 1 97.88 35 ALA B N 1
ATOM 2576 C CA . ALA B 1 35 ? 11.945 -19.312 -16.625 1 97.88 35 ALA B CA 1
ATOM 2577 C C . ALA B 1 35 ? 13.188 -18.516 -17.031 1 97.88 35 ALA B C 1
ATOM 2579 O O . ALA B 1 35 ? 13.109 -17.312 -17.312 1 97.88 35 ALA B O 1
ATOM 2580 N N . PRO B 1 36 ? 14.359 -19.234 -17.094 1 96.94 36 PRO B N 1
ATOM 2581 C CA . PRO B 1 36 ? 15.562 -18.531 -17.562 1 96.94 36 PRO B CA 1
ATOM 2582 C C . PRO B 1 36 ? 15.438 -18.031 -19 1 96.94 36 PRO B C 1
ATOM 2584 O O . PRO B 1 36 ? 14.75 -18.656 -19.812 1 96.94 36 PRO B O 1
ATOM 2587 N N . ARG B 1 37 ? 16.141 -16.984 -19.281 1 93.62 37 ARG B N 1
ATOM 2588 C CA . ARG B 1 37 ? 16.109 -16.391 -20.609 1 93.62 37 ARG B CA 1
ATOM 2589 C C . ARG B 1 37 ? 16.875 -17.25 -21.625 1 93.62 37 ARG B C 1
ATOM 2591 O O . ARG B 1 37 ? 16.438 -17.391 -22.766 1 93.62 37 ARG B O 1
ATOM 2598 N N . TYR B 1 38 ? 17.953 -17.859 -21.172 1 95.69 38 TYR B N 1
ATOM 2599 C CA . TYR B 1 38 ? 18.812 -18.609 -22.094 1 95.69 38 TYR B CA 1
ATOM 2600 C C . TYR B 1 38 ? 18.422 -20.078 -22.125 1 95.69 38 TYR B C 1
ATOM 2602 O O . TYR B 1 38 ? 18.203 -20.703 -21.078 1 95.69 38 TYR B O 1
ATOM 2610 N N . GLN B 1 39 ? 18.438 -20.641 -23.281 1 95.81 39 GLN B N 1
ATOM 2611 C CA . GLN B 1 39 ? 17.953 -22 -23.516 1 95.81 39 GLN B CA 1
ATOM 2612 C C . GLN B 1 39 ? 18.812 -23 -22.734 1 95.81 39 GLN B C 1
ATOM 2614 O O . GLN B 1 39 ? 18.281 -23.984 -22.203 1 95.81 39 GLN B O 1
ATOM 2619 N N . GLU B 1 40 ? 20.109 -22.734 -22.656 1 96.44 40 GLU B N 1
ATOM 2620 C CA . GLU B 1 40 ? 20.984 -23.656 -21.953 1 96.44 40 GLU B CA 1
ATOM 2621 C C . GLU B 1 40 ? 20.578 -23.797 -20.484 1 96.44 40 GLU B C 1
ATOM 2623 O O . GLU B 1 40 ? 20.656 -24.891 -19.922 1 96.44 40 GLU B O 1
ATOM 2628 N N . HIS B 1 41 ? 20.188 -22.672 -19.906 1 97.06 41 HIS B N 1
ATOM 2629 C CA . HIS B 1 41 ? 19.734 -22.688 -18.516 1 97.06 41 HIS B CA 1
ATOM 2630 C C . HIS B 1 41 ? 18.375 -23.359 -18.406 1 97.06 41 HIS B C 1
ATOM 2632 O O . HIS B 1 41 ? 18.094 -24.047 -17.406 1 97.06 41 HIS B O 1
ATOM 2638 N N . ARG B 1 42 ? 17.516 -23.203 -19.406 1 97.88 42 ARG B N 1
ATOM 2639 C CA . ARG B 1 42 ? 16.203 -23.859 -19.391 1 97.88 42 ARG B CA 1
ATOM 2640 C C . ARG B 1 42 ? 16.344 -25.375 -19.469 1 97.88 42 ARG B C 1
ATOM 2642 O O . ARG B 1 42 ? 15.555 -26.109 -18.875 1 97.88 42 ARG B O 1
ATOM 2649 N N . LEU B 1 43 ? 17.328 -25.797 -20.172 1 97.25 43 LEU B N 1
ATOM 2650 C CA . LEU B 1 43 ? 17.562 -27.234 -20.25 1 97.25 43 LEU B CA 1
ATOM 2651 C C . LEU B 1 43 ? 18.016 -27.797 -18.906 1 97.25 43 LEU B C 1
ATOM 2653 O O . LEU B 1 43 ? 17.625 -28.906 -18.531 1 97.25 43 LEU B O 1
ATOM 2657 N N . LEU B 1 44 ? 18.812 -27 -18.219 1 97.12 44 LEU B N 1
ATOM 2658 C CA . LEU B 1 44 ? 19.188 -27.391 -16.859 1 97.12 44 LEU B CA 1
ATOM 2659 C C . LEU B 1 44 ? 17.969 -27.469 -15.961 1 97.12 44 LEU B C 1
ATOM 2661 O O . LEU B 1 44 ? 17.859 -28.375 -15.125 1 97.12 44 LEU B O 1
ATOM 2665 N N . TRP B 1 45 ? 17.078 -26.5 -16.125 1 98.12 45 TRP B N 1
ATOM 2666 C CA . TRP B 1 45 ? 15.836 -26.516 -15.383 1 98.12 45 TRP B CA 1
ATOM 2667 C C . TRP B 1 45 ? 15.023 -27.781 -15.695 1 98.12 45 TRP B C 1
ATOM 2669 O O . TRP B 1 45 ? 14.516 -28.438 -14.789 1 98.12 45 TRP B O 1
ATOM 2679 N N . LEU B 1 46 ? 14.898 -28.047 -16.969 1 97.69 46 LEU B N 1
ATOM 2680 C CA . LEU B 1 46 ? 14.125 -29.203 -17.406 1 97.69 46 LEU B CA 1
ATOM 2681 C C . LEU B 1 46 ? 14.648 -30.484 -16.766 1 97.69 46 LEU B C 1
ATOM 2683 O O . LEU B 1 46 ? 13.859 -31.312 -16.297 1 97.69 46 LEU B O 1
ATOM 2687 N N . ASP B 1 47 ? 15.914 -30.625 -16.719 1 97.62 47 ASP B N 1
ATOM 2688 C CA . ASP B 1 47 ? 16.547 -31.797 -16.109 1 97.62 47 ASP B CA 1
ATOM 2689 C C . ASP B 1 47 ? 16.266 -31.859 -14.609 1 97.62 47 ASP B C 1
ATOM 2691 O O . ASP B 1 47 ? 15.945 -32.938 -14.07 1 97.62 47 ASP B O 1
ATOM 2695 N N . ALA B 1 48 ? 16.438 -30.75 -13.938 1 97.94 48 ALA B N 1
ATOM 2696 C CA . ALA B 1 48 ? 16.219 -30.688 -12.5 1 97.94 48 ALA B CA 1
ATOM 2697 C C . ALA B 1 48 ? 14.766 -31 -12.148 1 97.94 48 ALA B C 1
ATOM 2699 O O . ALA B 1 48 ? 14.492 -31.734 -11.203 1 97.94 48 ALA B O 1
ATOM 2700 N N . LEU B 1 49 ? 13.844 -30.391 -12.906 1 98.38 49 LEU B N 1
ATOM 2701 C CA . LEU B 1 49 ? 12.414 -30.625 -12.695 1 98.38 49 LEU B CA 1
ATOM 2702 C C . LEU B 1 49 ? 12.078 -32.094 -12.875 1 98.38 49 LEU B C 1
ATOM 2704 O O . LEU B 1 49 ? 11.383 -32.688 -12.047 1 98.38 49 LEU B O 1
ATOM 2708 N N . SER B 1 50 ? 12.602 -32.688 -13.961 1 97.19 50 SER B N 1
ATOM 2709 C CA . SER B 1 50 ? 12.352 -34.094 -14.258 1 97.19 50 SER B CA 1
ATOM 2710 C C . SER B 1 50 ? 12.961 -35 -13.203 1 97.19 50 SER B C 1
ATOM 2712 O O . SER B 1 50 ? 12.297 -35.906 -12.695 1 97.19 50 SER B O 1
ATOM 2714 N N . TYR B 1 51 ? 14.188 -34.719 -12.891 1 96.75 51 TYR B N 1
ATOM 2715 C CA . TYR B 1 51 ? 14.93 -35.562 -11.945 1 96.75 51 TYR B CA 1
ATOM 2716 C C . TYR B 1 51 ? 14.242 -35.562 -10.578 1 96.75 51 TYR B C 1
ATOM 2718 O O . TYR B 1 51 ? 14.18 -36.594 -9.922 1 96.75 51 TYR B O 1
ATOM 2726 N N . ASN B 1 52 ? 13.734 -34.438 -10.133 1 96.94 52 ASN B N 1
ATOM 2727 C CA . ASN B 1 52 ? 13.148 -34.312 -8.797 1 96.94 52 ASN B CA 1
ATOM 2728 C C . ASN B 1 52 ? 11.633 -34.5 -8.828 1 96.94 52 ASN B C 1
ATOM 2730 O O . ASN B 1 52 ? 10.961 -34.344 -7.812 1 96.94 52 ASN B O 1
ATOM 2734 N N . HIS B 1 53 ? 11.07 -34.781 -10.039 1 96.31 53 HIS B N 1
ATOM 2735 C CA . HIS B 1 53 ? 9.625 -34.906 -10.211 1 96.31 53 HIS B CA 1
ATOM 2736 C C . HIS B 1 53 ? 8.891 -33.688 -9.688 1 96.31 53 HIS B C 1
ATOM 2738 O O . HIS B 1 53 ? 7.914 -33.812 -8.945 1 96.31 53 HIS B O 1
ATOM 2744 N N . CYS B 1 54 ? 9.445 -32.531 -10.008 1 97.56 54 CYS B N 1
ATOM 2745 C CA . CYS B 1 54 ? 8.914 -31.25 -9.562 1 97.56 54 CYS B CA 1
ATOM 2746 C C . CYS B 1 54 ? 8.008 -30.641 -10.625 1 97.56 54 CYS B C 1
ATOM 2748 O O . CYS B 1 54 ? 8.391 -30.531 -11.789 1 97.56 54 CYS B O 1
ATOM 2750 N N . GLN B 1 55 ? 6.77 -30.375 -10.219 1 98.62 55 GLN B N 1
ATOM 2751 C CA . GLN B 1 55 ? 5.914 -29.578 -11.102 1 98.62 55 GLN B CA 1
ATOM 2752 C C . GLN B 1 55 ? 6.375 -28.125 -11.156 1 98.62 55 GLN B C 1
ATOM 2754 O O . GLN B 1 55 ? 7.121 -27.672 -10.281 1 98.62 55 GLN B O 1
ATOM 2759 N N . TYR B 1 56 ? 5.965 -27.438 -12.25 1 98.81 56 TYR B N 1
ATOM 2760 C CA . TYR B 1 56 ? 6.473 -26.094 -12.453 1 98.81 56 TYR B CA 1
ATOM 2761 C C . TYR B 1 56 ? 5.34 -25.125 -12.805 1 98.81 56 TYR B C 1
ATOM 2763 O O . TYR B 1 56 ? 4.488 -25.438 -13.641 1 98.81 56 TYR B O 1
ATOM 2771 N N . ILE B 1 57 ? 5.199 -24.062 -12.062 1 98.94 57 ILE B N 1
ATOM 2772 C CA . ILE B 1 57 ? 4.371 -22.922 -12.43 1 98.94 57 ILE B CA 1
ATOM 2773 C C . ILE B 1 57 ? 5.254 -21.781 -12.938 1 98.94 57 ILE B C 1
ATOM 2775 O O . ILE B 1 57 ? 6.176 -21.344 -12.242 1 98.94 57 ILE B O 1
ATOM 2779 N N . ALA B 1 58 ? 5.004 -21.312 -14.141 1 98.88 58 ALA B N 1
ATOM 2780 C CA . ALA B 1 58 ? 5.797 -20.219 -14.703 1 98.88 58 ALA B CA 1
ATOM 2781 C C . ALA B 1 58 ? 5.328 -18.875 -14.18 1 98.88 58 ALA B C 1
ATOM 2783 O O . ALA B 1 58 ? 4.145 -18.531 -14.273 1 98.88 58 ALA B O 1
ATOM 2784 N N . GLU B 1 59 ? 6.195 -18.172 -13.578 1 98.62 59 GLU B N 1
ATOM 2785 C CA . GLU B 1 59 ? 5.922 -16.797 -13.219 1 98.62 59 GLU B CA 1
ATOM 2786 C C . GLU B 1 59 ? 6.438 -15.828 -14.289 1 98.62 59 GLU B C 1
ATOM 2788 O O . GLU B 1 59 ? 7.609 -15.891 -14.664 1 98.62 59 GLU B O 1
ATOM 2793 N N . ILE B 1 60 ? 5.582 -15.031 -14.781 1 98.38 60 ILE B N 1
ATOM 2794 C CA . ILE B 1 60 ? 5.938 -14.078 -15.828 1 98.38 60 ILE B CA 1
ATOM 2795 C C . ILE B 1 60 ? 5.777 -12.648 -15.305 1 98.38 60 ILE B C 1
ATOM 2797 O O . ILE B 1 60 ? 4.75 -12.312 -14.719 1 98.38 60 ILE B O 1
ATOM 2801 N N . VAL B 1 61 ? 6.797 -11.859 -15.438 1 98 61 VAL B N 1
ATOM 2802 C CA . VAL B 1 61 ? 6.773 -10.445 -15.094 1 98 61 VAL B CA 1
ATOM 2803 C C . VAL B 1 61 ? 7.062 -9.602 -16.328 1 98 61 VAL B C 1
ATOM 2805 O O . VAL B 1 61 ? 8.086 -9.789 -16.984 1 98 61 VAL B O 1
ATOM 2808 N N . THR B 1 62 ? 6.156 -8.703 -16.656 1 98.12 62 THR B N 1
ATOM 2809 C CA . THR B 1 62 ? 6.387 -7.859 -17.812 1 98.12 62 THR B CA 1
ATOM 2810 C C . THR B 1 62 ? 6.742 -6.438 -17.391 1 98.12 62 THR B C 1
ATOM 2812 O O . THR B 1 62 ? 6.523 -6.055 -16.234 1 98.12 62 THR B O 1
ATOM 2815 N N . GLY B 1 63 ? 7.254 -5.672 -18.328 1 94.12 63 GLY B N 1
ATOM 2816 C CA . GLY B 1 63 ? 7.469 -4.25 -18.125 1 94.12 63 GLY B CA 1
ATOM 2817 C C . GLY B 1 63 ? 8.672 -3.951 -17.25 1 94.12 63 GLY B C 1
ATOM 2818 O O . GLY B 1 63 ? 8.656 -2.998 -16.469 1 94.12 63 GLY B O 1
ATOM 2819 N N . GLY B 1 64 ? 9.711 -4.703 -17.312 1 86.5 64 GLY B N 1
ATOM 2820 C CA . GLY B 1 64 ? 10.93 -4.398 -16.578 1 86.5 64 GLY B CA 1
ATOM 2821 C C . GLY B 1 64 ? 11.156 -5.309 -15.398 1 86.5 64 GLY B C 1
ATOM 2822 O O . GLY B 1 64 ? 11.992 -6.219 -15.453 1 86.5 64 GLY B O 1
ATOM 2823 N N . ASP B 1 65 ? 10.461 -5.137 -14.32 1 88.06 65 ASP B N 1
ATOM 2824 C CA . ASP B 1 65 ? 10.562 -5.918 -13.094 1 88.06 65 ASP B CA 1
ATOM 2825 C C . ASP B 1 65 ? 9.227 -5.957 -12.352 1 88.06 65 ASP B C 1
ATOM 2827 O O . ASP B 1 65 ? 8.18 -5.672 -12.93 1 88.06 65 ASP B O 1
ATOM 2831 N N . TYR B 1 66 ? 9.273 -6.434 -11.141 1 90.56 66 TYR B N 1
ATOM 2832 C CA . TYR B 1 66 ? 8.055 -6.605 -10.359 1 90.56 66 TYR B CA 1
ATOM 2833 C C . TYR B 1 66 ? 7.262 -5.309 -10.289 1 90.56 66 TYR B C 1
ATOM 2835 O O . TYR B 1 66 ? 6.031 -5.328 -10.219 1 90.56 66 TYR B O 1
ATOM 2843 N N . VAL B 1 67 ? 7.984 -4.18 -10.359 1 94.38 67 VAL B N 1
ATOM 2844 C CA . VAL B 1 67 ? 7.371 -2.867 -10.523 1 94.38 67 VAL B CA 1
ATOM 2845 C C . VAL B 1 67 ? 7.543 -2.387 -11.961 1 94.38 67 VAL B C 1
ATOM 2847 O O . VAL B 1 67 ? 8.648 -2.42 -12.5 1 94.38 67 VAL B O 1
ATOM 2850 N N . PRO B 1 68 ? 6.449 -2.039 -12.594 1 95.56 68 PRO B N 1
ATOM 2851 C CA . PRO B 1 68 ? 6.555 -1.756 -14.031 1 95.56 68 PRO B CA 1
ATOM 2852 C C . PRO B 1 68 ? 7.328 -0.47 -14.32 1 95.56 68 PRO B C 1
ATOM 2854 O O . PRO B 1 68 ? 7.203 0.508 -13.578 1 95.56 68 PRO B O 1
ATOM 2857 N N . ASP B 1 69 ? 8.125 -0.506 -15.383 1 95.5 69 ASP B N 1
ATOM 2858 C CA . ASP B 1 69 ? 8.625 0.724 -15.992 1 95.5 69 ASP B CA 1
ATOM 2859 C C . ASP B 1 69 ? 7.477 1.564 -16.547 1 95.5 69 ASP B C 1
ATOM 2861 O O . ASP B 1 69 ? 6.789 1.148 -17.484 1 95.5 69 ASP B O 1
ATOM 2865 N N . ARG B 1 70 ? 7.367 2.703 -16.062 1 95.38 70 ARG B N 1
ATOM 2866 C CA . ARG B 1 70 ? 6.238 3.57 -16.391 1 95.38 70 ARG B CA 1
ATOM 2867 C C . ARG B 1 70 ? 6.285 4.008 -17.844 1 95.38 70 ARG B C 1
ATOM 2869 O O . ARG B 1 70 ? 5.297 4.516 -18.375 1 95.38 70 ARG B O 1
ATOM 2876 N N . GLN B 1 71 ? 7.344 3.785 -18.516 1 94.88 71 GLN B N 1
ATOM 2877 C CA . GLN B 1 71 ? 7.508 4.234 -19.891 1 94.88 71 GLN B CA 1
ATOM 2878 C C . GLN B 1 71 ? 7.152 3.127 -20.875 1 94.88 71 GLN B C 1
ATOM 2880 O O . GLN B 1 71 ? 7.062 3.367 -22.078 1 94.88 71 GLN B O 1
ATOM 2885 N N . TRP B 1 72 ? 6.926 1.901 -20.391 1 97.25 72 TRP B N 1
ATOM 2886 C CA . TRP B 1 72 ? 6.598 0.793 -21.281 1 97.25 72 TRP B CA 1
ATOM 2887 C C . TRP B 1 72 ? 5.18 0.935 -21.828 1 97.25 72 TRP B C 1
ATOM 2889 O O . TRP B 1 72 ? 4.254 1.28 -21.078 1 97.25 72 TRP B O 1
ATOM 2899 N N . THR B 1 73 ? 5.039 0.694 -23.094 1 97.06 73 THR B N 1
ATOM 2900 C CA . THR B 1 73 ? 3.734 0.702 -23.75 1 97.06 73 THR B CA 1
ATOM 2901 C C . THR B 1 73 ? 3.018 -0.63 -23.531 1 97.06 73 THR B C 1
ATOM 2903 O O . THR B 1 73 ? 3.637 -1.618 -23.141 1 97.06 73 THR B O 1
ATOM 2906 N N . MET B 1 74 ? 1.731 -0.601 -23.812 1 98 74 MET B N 1
ATOM 2907 C CA . MET B 1 74 ? 0.948 -1.832 -23.781 1 98 74 MET B CA 1
ATOM 2908 C C . MET B 1 74 ? 1.562 -2.895 -24.688 1 98 74 MET B C 1
ATOM 2910 O O . MET B 1 74 ? 1.661 -4.062 -24.297 1 98 74 MET B O 1
ATOM 2914 N N . GLN B 1 75 ? 2.02 -2.465 -25.859 1 98.44 75 GLN B N 1
ATOM 2915 C CA . GLN B 1 75 ? 2.59 -3.406 -26.812 1 98.44 75 GLN B CA 1
ATOM 2916 C C . GLN B 1 75 ? 3.887 -4.012 -26.281 1 98.44 75 GLN B C 1
ATOM 2918 O O . GLN B 1 75 ? 4.148 -5.199 -26.469 1 98.44 75 GLN B O 1
ATOM 2923 N N . GLN B 1 76 ? 4.68 -3.195 -25.609 1 98.38 76 GLN B N 1
ATOM 2924 C CA . GLN B 1 76 ? 5.926 -3.709 -25.047 1 98.38 76 GLN B CA 1
ATOM 2925 C C . GLN B 1 76 ? 5.648 -4.758 -23.969 1 98.38 76 GLN B C 1
ATOM 2927 O O . GLN B 1 76 ? 6.359 -5.758 -23.875 1 98.38 76 GLN B O 1
ATOM 2932 N N . HIS B 1 77 ? 4.641 -4.543 -23.156 1 98.56 77 HIS B N 1
ATOM 2933 C CA . HIS B 1 77 ? 4.211 -5.547 -22.188 1 98.56 77 HIS B CA 1
ATOM 2934 C C . HIS B 1 77 ? 3.781 -6.836 -22.891 1 98.56 77 HIS B C 1
ATOM 2936 O O . HIS B 1 77 ? 4.148 -7.93 -22.453 1 98.56 77 HIS B O 1
ATOM 2942 N N . LEU B 1 78 ? 3.02 -6.691 -23.953 1 98.75 78 LEU B N 1
ATOM 2943 C CA . LEU B 1 78 ? 2.512 -7.848 -24.672 1 98.75 78 LEU B CA 1
ATOM 2944 C C . LEU B 1 78 ? 3.65 -8.625 -25.328 1 98.75 78 LEU B C 1
ATOM 2946 O O . LEU B 1 78 ? 3.66 -9.859 -25.312 1 98.75 78 LEU B O 1
ATOM 2950 N N . ASP B 1 79 ? 4.598 -7.895 -25.891 1 98.5 79 ASP B N 1
ATOM 2951 C CA . ASP B 1 79 ? 5.754 -8.547 -26.5 1 98.5 79 ASP B CA 1
ATOM 2952 C C . ASP B 1 79 ? 6.562 -9.32 -25.469 1 98.5 79 ASP B C 1
ATOM 2954 O O . ASP B 1 79 ? 6.996 -10.445 -25.719 1 98.5 79 ASP B O 1
ATOM 2958 N N . ASP B 1 80 ? 6.746 -8.672 -24.391 1 98.12 80 ASP B N 1
ATOM 2959 C CA . ASP B 1 80 ? 7.477 -9.305 -23.297 1 98.12 80 ASP B CA 1
ATOM 2960 C C . ASP B 1 80 ? 6.75 -10.555 -22.797 1 98.12 80 ASP B C 1
ATOM 2962 O O . ASP B 1 80 ? 7.379 -11.586 -22.547 1 98.12 80 ASP B O 1
ATOM 2966 N N . LEU B 1 81 ? 5.434 -10.492 -22.641 1 98.62 81 LEU B N 1
ATOM 2967 C CA . LEU B 1 81 ? 4.609 -11.625 -22.25 1 98.62 81 LEU B CA 1
ATOM 2968 C C . LEU B 1 81 ? 4.766 -12.781 -23.219 1 98.62 81 LEU B C 1
ATOM 2970 O O . LEU B 1 81 ? 4.992 -13.922 -22.812 1 98.62 81 LEU B O 1
ATOM 2974 N N . ALA B 1 82 ? 4.684 -12.461 -24.469 1 98.31 82 ALA B N 1
ATOM 2975 C CA . ALA B 1 82 ? 4.793 -13.484 -25.5 1 98.31 82 ALA B CA 1
ATOM 2976 C C . ALA B 1 82 ? 6.137 -14.203 -25.438 1 98.31 82 ALA B C 1
ATOM 2978 O O . ALA B 1 82 ? 6.195 -15.438 -25.484 1 98.31 82 ALA B O 1
ATOM 2979 N N . GLU B 1 83 ? 7.137 -13.43 -25.297 1 97.69 83 GLU B N 1
ATOM 2980 C CA . GLU B 1 83 ? 8.477 -13.992 -25.234 1 97.69 83 GLU B CA 1
ATOM 2981 C C . GLU B 1 83 ? 8.633 -14.914 -24.016 1 97.69 83 GLU B C 1
ATOM 2983 O O . GLU B 1 83 ? 9.188 -16.016 -24.125 1 97.69 83 GLU B O 1
ATOM 2988 N N . GLN B 1 84 ? 8.172 -14.469 -22.922 1 98 84 GLN B N 1
ATOM 2989 C CA . GLN B 1 84 ? 8.352 -15.227 -21.688 1 98 84 GLN B CA 1
ATOM 2990 C C . GLN B 1 84 ? 7.465 -16.469 -21.672 1 98 84 GLN B C 1
ATOM 2992 O O . GLN B 1 84 ? 7.844 -17.5 -21.109 1 98 84 GLN B O 1
ATOM 2997 N N . LEU B 1 85 ? 6.27 -16.375 -22.266 1 98.38 85 LEU B N 1
ATOM 2998 C CA . LEU B 1 85 ? 5.441 -17.562 -22.438 1 98.38 85 LEU B CA 1
ATOM 2999 C C . LEU B 1 85 ? 6.156 -18.609 -23.297 1 98.38 85 LEU B C 1
ATOM 3001 O O . LEU B 1 85 ? 6.148 -19.797 -22.984 1 98.38 85 LEU B O 1
ATOM 3005 N N . ASP B 1 86 ? 6.785 -18.172 -24.328 1 98 86 ASP B N 1
ATOM 3006 C CA . ASP B 1 86 ? 7.527 -19.062 -25.219 1 98 86 ASP B CA 1
ATOM 3007 C C . ASP B 1 86 ? 8.688 -19.719 -24.484 1 98 86 ASP B C 1
ATOM 3009 O O . ASP B 1 86 ? 8.922 -20.922 -24.625 1 98 86 ASP B O 1
ATOM 3013 N N . ASN B 1 87 ? 9.375 -18.938 -23.703 1 97.38 87 ASN B N 1
ATOM 3014 C CA . ASN B 1 87 ? 10.477 -19.469 -22.922 1 97.38 87 ASN B CA 1
ATOM 3015 C C . ASN B 1 87 ? 9.992 -20.516 -21.922 1 97.38 87 ASN B C 1
ATOM 3017 O O . ASN B 1 87 ? 10.617 -21.578 -21.766 1 97.38 87 ASN B O 1
ATOM 3021 N N . ALA B 1 88 ? 8.914 -20.234 -21.281 1 98 88 ALA B N 1
ATOM 3022 C CA . ALA B 1 88 ? 8.391 -21.109 -20.234 1 98 88 ALA B CA 1
ATOM 3023 C C . ALA B 1 88 ? 7.879 -22.422 -20.812 1 98 88 ALA B C 1
ATOM 3025 O O . ALA B 1 88 ? 7.898 -23.453 -20.141 1 98 88 ALA B O 1
ATOM 3026 N N . ALA B 1 89 ? 7.453 -22.422 -22.094 1 97.12 89 ALA B N 1
ATOM 3027 C CA . ALA B 1 89 ? 6.824 -23.578 -22.719 1 97.12 89 ALA B CA 1
ATOM 3028 C C . ALA B 1 89 ? 7.754 -24.781 -22.703 1 97.12 89 ALA B C 1
ATOM 3030 O O . ALA B 1 89 ? 7.305 -25.922 -22.531 1 97.12 89 ALA B O 1
ATOM 3031 N N . LEU B 1 90 ? 9.016 -24.547 -22.812 1 95.56 90 LEU B N 1
ATOM 3032 C CA . LEU B 1 90 ? 10 -25.625 -22.844 1 95.56 90 LEU B CA 1
ATOM 3033 C C . LEU B 1 90 ? 9.977 -26.391 -21.531 1 95.56 90 LEU B C 1
ATOM 3035 O O . LEU B 1 90 ? 10.258 -27.594 -21.516 1 95.56 90 LEU B O 1
ATOM 3039 N N . LEU B 1 91 ? 9.664 -25.734 -20.484 1 98.19 91 LEU B N 1
ATOM 3040 C CA . LEU B 1 91 ? 9.742 -26.312 -19.141 1 98.19 91 LEU B CA 1
ATOM 3041 C C . LEU B 1 91 ? 8.438 -27.016 -18.781 1 98.19 91 LEU B C 1
ATOM 3043 O O . LEU B 1 91 ? 8.297 -27.531 -17.672 1 98.19 91 LEU B O 1
ATOM 3047 N N . LYS B 1 92 ? 7.457 -27 -19.672 1 97.31 92 LYS B N 1
ATOM 3048 C CA . LYS B 1 92 ? 6.18 -27.688 -19.531 1 97.31 92 LYS B CA 1
ATOM 3049 C C . LYS B 1 92 ? 5.492 -27.312 -18.219 1 97.31 92 LYS B C 1
ATOM 3051 O O . LYS B 1 92 ? 5.109 -28.188 -17.438 1 97.31 92 LYS B O 1
ATOM 3056 N N . PRO B 1 93 ? 5.293 -26.016 -18 1 98.75 93 PRO B N 1
ATOM 3057 C CA . PRO B 1 93 ? 4.578 -25.609 -16.797 1 98.75 93 PRO B CA 1
ATOM 3058 C C . PRO B 1 93 ? 3.133 -26.109 -16.766 1 98.75 93 PRO B C 1
ATOM 3060 O O . PRO B 1 93 ? 2.512 -26.266 -17.812 1 98.75 93 PRO B O 1
ATOM 3063 N N . ILE B 1 94 ? 2.594 -26.344 -15.555 1 98.5 94 ILE B N 1
ATOM 3064 C CA . ILE B 1 94 ? 1.19 -26.734 -15.461 1 98.5 94 ILE B CA 1
ATOM 3065 C C . ILE B 1 94 ? 0.302 -25.531 -15.797 1 98.5 94 ILE B C 1
ATOM 3067 O O . ILE B 1 94 ? -0.833 -25.703 -16.25 1 98.5 94 ILE B O 1
ATOM 3071 N N . PHE B 1 95 ? 0.742 -24.344 -15.57 1 98.81 95 PHE B N 1
ATOM 3072 C CA . PHE B 1 95 ? 0.19 -23.078 -16.047 1 98.81 95 PHE B CA 1
ATOM 3073 C C . PHE B 1 95 ? 1.167 -21.938 -15.812 1 98.81 95 PHE B C 1
ATOM 3075 O O . PHE B 1 95 ? 2.27 -22.141 -15.305 1 98.81 95 PHE B O 1
ATOM 3082 N N . ALA B 1 96 ? 0.814 -20.703 -16.234 1 98.88 96 ALA B N 1
ATOM 3083 C CA . ALA B 1 96 ? 1.607 -19.5 -15.992 1 98.88 96 ALA B CA 1
ATOM 3084 C C . ALA B 1 96 ? 0.807 -18.469 -15.203 1 98.88 96 ALA B C 1
ATOM 3086 O O . ALA B 1 96 ? -0.411 -18.359 -15.367 1 98.88 96 ALA B O 1
ATOM 3087 N N . THR B 1 97 ? 1.456 -17.812 -14.336 1 98.88 97 THR B N 1
ATOM 3088 C CA . THR B 1 97 ? 0.911 -16.656 -13.648 1 98.88 97 THR B CA 1
ATOM 3089 C C . THR B 1 97 ? 1.679 -15.391 -14.031 1 98.88 97 THR B C 1
ATOM 3091 O O . THR B 1 97 ? 2.908 -15.406 -14.109 1 98.88 97 THR B O 1
ATOM 3094 N N . ALA B 1 98 ? 0.944 -14.297 -14.297 1 98.81 98 ALA B N 1
ATOM 3095 C CA . ALA B 1 98 ? 1.596 -13.094 -14.812 1 98.81 98 ALA B CA 1
ATOM 3096 C C . ALA B 1 98 ? 1.388 -11.914 -13.867 1 98.81 98 ALA B C 1
ATOM 3098 O O . ALA B 1 98 ? 0.277 -11.688 -13.383 1 98.81 98 ALA B O 1
ATOM 3099 N N . ILE B 1 99 ? 2.428 -11.219 -13.547 1 98.69 99 ILE B N 1
ATOM 3100 C CA . ILE B 1 99 ? 2.449 -9.891 -12.953 1 98.69 99 ILE B CA 1
ATOM 3101 C C . ILE B 1 99 ? 2.682 -8.844 -14.047 1 98.69 99 ILE B C 1
ATOM 3103 O O . ILE B 1 99 ? 3.801 -8.688 -14.539 1 98.69 99 ILE B O 1
ATOM 3107 N N . THR B 1 100 ? 1.598 -8.188 -14.406 1 98.5 100 THR B N 1
ATOM 3108 C CA . THR B 1 100 ? 1.654 -7.438 -15.656 1 98.5 100 THR B CA 1
ATOM 3109 C C . THR B 1 100 ? 0.752 -6.207 -15.594 1 98.5 100 THR B C 1
ATOM 3111 O O . THR B 1 100 ? 0.019 -6.02 -14.617 1 98.5 100 THR B O 1
ATOM 3114 N N . GLY B 1 101 ? 0.905 -5.383 -16.609 1 98.25 101 GLY B N 1
ATOM 3115 C CA . GLY B 1 101 ? 0.128 -4.156 -16.688 1 98.25 101 GLY B CA 1
ATOM 3116 C C . GLY B 1 101 ? 0.672 -3.047 -15.812 1 98.25 101 GLY B C 1
ATOM 3117 O O . GLY B 1 101 ? 1.836 -3.082 -15.406 1 98.25 101 GLY B O 1
ATOM 3118 N N . CYS B 1 102 ? -0.206 -2.047 -15.641 1 98 102 CYS B N 1
ATOM 3119 C CA . CYS B 1 102 ? 0.216 -0.851 -14.922 1 98 102 CYS B CA 1
ATOM 3120 C C . CYS B 1 102 ? -0.96 -0.208 -14.195 1 98 102 CYS B C 1
ATOM 3122 O O . CYS B 1 102 ? -2.057 -0.106 -14.75 1 98 102 CYS B O 1
ATOM 3124 N N . ASP B 1 103 ? -0.697 0.213 -13.008 1 98.06 103 ASP B N 1
ATOM 3125 C CA . ASP B 1 103 ? -1.736 0.797 -12.164 1 98.06 103 ASP B CA 1
ATOM 3126 C C . ASP B 1 103 ? -2.186 2.152 -12.703 1 98.06 103 ASP B C 1
ATOM 3128 O O . ASP B 1 103 ? -3.309 2.59 -12.445 1 98.06 103 ASP B O 1
ATOM 3132 N N . ALA B 1 104 ? -1.369 2.77 -13.539 1 97.31 104 ALA B N 1
ATOM 3133 C CA . ALA B 1 104 ? -1.65 4.109 -14.047 1 97.31 104 ALA B CA 1
ATOM 3134 C C . ALA B 1 104 ? -2.557 4.055 -15.273 1 97.31 104 ALA B C 1
ATOM 3136 O O . ALA B 1 104 ? -3.031 5.086 -15.75 1 97.31 104 ALA B O 1
ATOM 3137 N N . TRP B 1 105 ? -2.834 2.836 -15.789 1 97.88 105 TRP B N 1
ATOM 3138 C CA . TRP B 1 105 ? -3.654 2.701 -16.984 1 97.88 105 TRP B CA 1
ATOM 3139 C C . TRP B 1 105 ? -5.133 2.871 -16.656 1 97.88 105 TRP B C 1
ATOM 3141 O O . TRP B 1 105 ? -5.57 2.557 -15.555 1 97.88 105 TRP B O 1
ATOM 3151 N N . SER B 1 106 ? -5.883 3.365 -17.672 1 97.19 106 SER B N 1
ATOM 3152 C CA . SER B 1 106 ? -7.336 3.453 -17.547 1 97.19 106 SER B CA 1
ATOM 3153 C C . SER B 1 106 ? -7.977 2.07 -17.562 1 97.19 106 SER B C 1
ATOM 3155 O O . SER B 1 106 ? -7.332 1.086 -17.938 1 97.19 106 SER B O 1
ATOM 3157 N N . LEU B 1 107 ? -9.242 2.008 -17.094 1 97.69 107 LEU B N 1
ATOM 3158 C CA . LEU B 1 107 ? -9.977 0.752 -17.141 1 97.69 107 LEU B CA 1
ATOM 3159 C C . LEU B 1 107 ? -10.055 0.218 -18.562 1 97.69 107 LEU B C 1
ATOM 3161 O O . LEU B 1 107 ? -9.875 -0.981 -18.797 1 97.69 107 LEU B O 1
ATOM 3165 N N . GLU B 1 108 ? -10.273 1.11 -19.516 1 98.44 108 GLU B N 1
ATOM 3166 C CA . GLU B 1 108 ? -10.359 0.717 -20.922 1 98.44 108 GLU B CA 1
ATOM 3167 C C . GLU B 1 108 ? -9.047 0.123 -21.406 1 98.44 108 GLU B C 1
ATOM 3169 O O . GLU B 1 108 ? -9.039 -0.893 -22.109 1 98.44 108 GLU B O 1
ATOM 3174 N N . GLN B 1 109 ? -7.965 0.76 -21.062 1 98.62 109 GLN B N 1
ATOM 3175 C CA . GLN B 1 109 ? -6.648 0.253 -21.422 1 98.62 109 GLN B CA 1
ATOM 3176 C C . GLN B 1 109 ? -6.402 -1.125 -20.812 1 98.62 109 GLN B C 1
ATOM 3178 O O . GLN B 1 109 ? -5.875 -2.018 -21.484 1 98.62 109 GLN B O 1
ATOM 3183 N N . ASN B 1 110 ? -6.797 -1.266 -19.609 1 98.75 110 ASN B N 1
ATOM 3184 C CA . ASN B 1 110 ? -6.613 -2.537 -18.922 1 98.75 110 ASN B CA 1
ATOM 3185 C C . ASN B 1 110 ? -7.414 -3.656 -19.578 1 98.75 110 ASN B C 1
ATOM 3187 O O . ASN B 1 110 ? -6.902 -4.758 -19.766 1 98.75 110 ASN B O 1
ATOM 3191 N N . ILE B 1 111 ? -8.641 -3.377 -19.875 1 98.88 111 ILE B N 1
ATOM 3192 C CA . ILE B 1 111 ? -9.5 -4.371 -20.516 1 98.88 111 ILE B CA 1
ATOM 3193 C C . ILE B 1 111 ? -8.898 -4.781 -21.859 1 98.88 111 ILE B C 1
ATOM 3195 O O . ILE B 1 111 ? -8.836 -5.969 -22.172 1 98.88 111 ILE B O 1
ATOM 3199 N N . GLU B 1 112 ? -8.438 -3.795 -22.625 1 98.88 112 GLU B N 1
ATOM 3200 C CA . GLU B 1 112 ? -7.797 -4.082 -23.906 1 98.88 112 GLU B CA 1
ATOM 3201 C C . GLU B 1 112 ? -6.551 -4.941 -23.719 1 98.88 112 GLU B C 1
ATOM 3203 O O . GLU B 1 112 ? -6.363 -5.938 -24.422 1 98.88 112 GLU B O 1
ATOM 3208 N N . PHE B 1 113 ? -5.754 -4.559 -22.797 1 98.88 113 PHE B N 1
ATOM 3209 C CA . PHE B 1 113 ? -4.504 -5.262 -22.531 1 98.88 113 PHE B CA 1
ATOM 3210 C C . PHE B 1 113 ? -4.77 -6.719 -22.172 1 98.88 113 PHE B C 1
ATOM 3212 O O . PHE B 1 113 ? -4.152 -7.625 -22.734 1 98.88 113 PHE B O 1
ATOM 3219 N N . PHE B 1 114 ? -5.695 -6.961 -21.219 1 98.94 114 PHE B N 1
ATOM 3220 C CA . PHE B 1 114 ? -5.934 -8.312 -20.734 1 98.94 114 PHE B CA 1
ATOM 3221 C C . PHE B 1 114 ? -6.574 -9.172 -21.828 1 98.94 114 PHE B C 1
ATOM 3223 O O . PHE B 1 114 ? -6.305 -10.375 -21.906 1 98.94 114 PHE B O 1
ATOM 3230 N N . ALA B 1 115 ? -7.426 -8.578 -22.625 1 98.88 115 ALA B N 1
ATOM 3231 C CA . ALA B 1 115 ? -7.988 -9.328 -23.75 1 98.88 115 ALA B CA 1
ATOM 3232 C C . ALA B 1 115 ? -6.887 -9.828 -24.688 1 98.88 115 ALA B C 1
ATOM 3234 O O . ALA B 1 115 ? -6.871 -11 -25.062 1 98.88 115 ALA B O 1
ATOM 3235 N N . LYS B 1 116 ? -5.953 -8.945 -24.984 1 98.88 116 LYS B N 1
ATOM 3236 C CA . LYS B 1 116 ? -4.844 -9.297 -25.875 1 98.88 116 LYS B CA 1
ATOM 3237 C C . LYS B 1 116 ? -3.918 -10.312 -25.203 1 98.88 116 LYS B C 1
ATOM 3239 O O . LYS B 1 116 ? -3.41 -11.227 -25.859 1 98.88 116 LYS B O 1
ATOM 3244 N N . ALA B 1 117 ? -3.682 -10.125 -23.953 1 98.88 117 ALA B N 1
ATOM 3245 C CA . ALA B 1 117 ? -2.824 -11.047 -23.203 1 98.88 117 ALA B CA 1
ATOM 3246 C C . ALA B 1 117 ? -3.424 -12.445 -23.188 1 98.88 117 ALA B C 1
ATOM 3248 O O . ALA B 1 117 ? -2.709 -13.438 -23.359 1 98.88 117 ALA B O 1
ATOM 3249 N N . MET B 1 118 ? -4.73 -12.562 -22.938 1 98.81 118 MET B N 1
ATOM 3250 C CA . MET B 1 118 ? -5.418 -13.852 -22.938 1 98.81 118 MET B CA 1
ATOM 3251 C C . MET B 1 118 ? -5.348 -14.508 -24.312 1 98.81 118 MET B C 1
ATOM 3253 O O . MET B 1 118 ? -5.191 -15.727 -24.422 1 98.81 118 MET B O 1
ATOM 3257 N N . ASP B 1 119 ? -5.422 -13.68 -25.359 1 98.75 119 ASP B N 1
ATOM 3258 C CA . ASP B 1 119 ? -5.293 -14.203 -26.703 1 98.75 119 ASP B CA 1
ATOM 3259 C C . ASP B 1 119 ? -3.908 -14.805 -26.938 1 98.75 119 ASP B C 1
ATOM 3261 O O . ASP B 1 119 ? -3.779 -15.867 -27.547 1 98.75 119 ASP B O 1
ATOM 3265 N N . LEU B 1 120 ? -2.902 -14.141 -26.453 1 98.56 120 LEU B N 1
ATOM 3266 C CA . LEU B 1 120 ? -1.535 -14.625 -26.594 1 98.56 120 LEU B CA 1
ATOM 3267 C C . LEU B 1 120 ? -1.375 -15.992 -25.922 1 98.56 120 LEU B C 1
ATOM 3269 O O . LEU B 1 120 ? -0.727 -16.875 -26.484 1 98.56 120 LEU B O 1
ATOM 3273 N N . ALA B 1 121 ? -1.936 -16.109 -24.766 1 98.5 121 ALA B N 1
ATOM 3274 C CA . ALA B 1 121 ? -1.839 -17.375 -24.031 1 98.5 121 ALA B CA 1
ATOM 3275 C C . ALA B 1 121 ? -2.604 -18.484 -24.75 1 98.5 121 ALA B C 1
ATOM 3277 O O . ALA B 1 121 ? -2.125 -19.609 -24.844 1 98.5 121 ALA B O 1
ATOM 3278 N N . ARG B 1 122 ? -3.777 -18.156 -25.266 1 98 122 ARG B N 1
ATOM 3279 C CA . ARG B 1 122 ? -4.598 -19.125 -25.984 1 98 122 ARG B CA 1
ATOM 3280 C C . ARG B 1 122 ? -3.873 -19.656 -27.219 1 98 122 ARG B C 1
ATOM 3282 O O . ARG B 1 122 ? -3.904 -20.844 -27.516 1 98 122 ARG B O 1
ATOM 3289 N N . GLU B 1 123 ? -3.262 -18.781 -27.859 1 97.94 123 GLU B N 1
ATOM 3290 C CA . GLU B 1 123 ? -2.516 -19.141 -29.062 1 97.94 123 GLU B CA 1
ATOM 3291 C C . GLU B 1 123 ? -1.404 -20.125 -28.75 1 97.94 123 GLU B C 1
ATOM 3293 O O . GLU B 1 123 ? -1.001 -20.906 -29.609 1 97.94 123 GLU B O 1
ATOM 3298 N N . ARG B 1 124 ? -0.978 -20.156 -27.547 1 97.62 124 ARG B N 1
ATOM 3299 C CA . ARG B 1 124 ? 0.142 -20.984 -27.125 1 97.62 124 ARG B CA 1
ATOM 3300 C C . ARG B 1 124 ? -0.342 -22.188 -26.312 1 97.62 124 ARG B C 1
ATOM 3302 O O . ARG B 1 124 ? 0.465 -22.938 -25.766 1 97.62 124 ARG B O 1
ATOM 3309 N N . ASN B 1 125 ? -1.625 -22.297 -26.234 1 97.69 125 ASN B N 1
ATOM 3310 C CA . ASN B 1 125 ? -2.24 -23.359 -25.453 1 97.69 125 ASN B CA 1
ATOM 3311 C C . ASN B 1 125 ? -1.713 -23.359 -24.016 1 97.69 125 ASN B C 1
ATOM 3313 O O . ASN B 1 125 ? -1.353 -24.406 -23.484 1 97.69 125 ASN B O 1
ATOM 3317 N N . MET B 1 126 ? -1.514 -22.188 -23.469 1 98.12 126 MET B N 1
ATOM 3318 C CA . MET B 1 126 ? -1.051 -21.984 -22.094 1 98.12 126 MET B CA 1
ATOM 3319 C C . MET B 1 126 ? -2.154 -21.391 -21.234 1 98.12 126 MET B C 1
ATOM 3321 O O . MET B 1 126 ? -2.766 -20.391 -21.594 1 98.12 126 MET B O 1
ATOM 3325 N N . THR B 1 127 ? -2.521 -22.141 -20.125 1 98.69 127 THR B N 1
ATOM 3326 C CA . THR B 1 127 ? -3.371 -21.5 -19.125 1 98.69 127 THR B CA 1
ATOM 3327 C C . THR B 1 127 ? -2.629 -20.344 -18.453 1 98.69 127 THR B C 1
ATOM 3329 O O . THR B 1 127 ? -1.515 -20.531 -17.953 1 98.69 127 THR B O 1
ATOM 3332 N N . LEU B 1 128 ? -3.188 -19.172 -18.5 1 98.88 128 LEU B N 1
ATOM 3333 C CA . LEU B 1 128 ? -2.551 -17.984 -17.969 1 98.88 128 LEU B CA 1
ATOM 3334 C C . LEU B 1 128 ? -3.447 -17.312 -16.922 1 98.88 128 LEU B C 1
ATOM 3336 O O . LEU B 1 128 ? -4.613 -17.016 -17.203 1 98.88 128 LEU B O 1
ATOM 3340 N N . SER B 1 129 ? -2.971 -17.188 -15.719 1 98.94 129 SER B N 1
ATOM 3341 C CA . SER B 1 129 ? -3.65 -16.391 -14.695 1 98.94 129 SER B CA 1
ATOM 3342 C C . SER B 1 129 ? -2.92 -15.086 -14.422 1 98.94 129 SER B C 1
ATOM 3344 O O . SER B 1 129 ? -1.726 -14.969 -14.703 1 98.94 129 SER B O 1
ATOM 3346 N N . PHE B 1 130 ? -3.648 -14.078 -13.938 1 98.94 130 PHE B N 1
ATOM 3347 C CA . PHE B 1 130 ? -3.084 -12.758 -13.688 1 98.94 130 PHE B CA 1
ATOM 3348 C C . PHE B 1 130 ? -3.139 -12.414 -12.203 1 98.94 130 PHE B C 1
ATOM 3350 O O . PHE B 1 130 ? -4.195 -12.516 -11.578 1 98.94 130 PHE B O 1
ATOM 3357 N N . GLU B 1 131 ? -2.047 -11.953 -11.695 1 98.88 131 GLU B N 1
ATOM 3358 C CA . GLU B 1 131 ? -1.927 -11.75 -10.25 1 98.88 131 GLU B CA 1
ATOM 3359 C C . GLU B 1 131 ? -2.51 -10.406 -9.836 1 98.88 131 GLU B C 1
ATOM 3361 O O . GLU B 1 131 ? -2.264 -9.383 -10.484 1 98.88 131 GLU B O 1
ATOM 3366 N N . THR B 1 132 ? -3.252 -10.406 -8.758 1 98.88 132 THR B N 1
ATOM 3367 C CA . THR B 1 132 ? -3.699 -9.18 -8.102 1 98.88 132 THR B CA 1
ATOM 3368 C C . THR B 1 132 ? -2.545 -8.516 -7.359 1 98.88 132 THR B C 1
ATOM 3370 O O . THR B 1 132 ? -2.461 -8.602 -6.133 1 98.88 132 THR B O 1
ATOM 3373 N N . HIS B 1 133 ? -1.692 -7.828 -8.102 1 98.69 133 HIS B N 1
ATOM 3374 C CA . HIS B 1 133 ? -0.46 -7.234 -7.594 1 98.69 133 HIS B CA 1
ATOM 3375 C C . HIS B 1 133 ? -0.54 -5.711 -7.605 1 98.69 133 HIS B C 1
ATOM 3377 O O . HIS B 1 133 ? -0.912 -5.109 -8.617 1 98.69 133 HIS B O 1
ATOM 3383 N N . ARG B 1 134 ? -0.147 -5.125 -6.434 1 98.38 134 ARG B N 1
ATOM 3384 C CA . ARG B 1 134 ? -0.089 -3.668 -6.422 1 98.38 134 ARG B CA 1
ATOM 3385 C C . ARG B 1 134 ? 0.939 -3.152 -7.426 1 98.38 134 ARG B C 1
ATOM 3387 O O . ARG B 1 134 ? 1.854 -3.883 -7.812 1 98.38 134 ARG B O 1
ATOM 3394 N N . SER B 1 135 ? 0.821 -1.901 -7.906 1 98.06 135 SER B N 1
ATOM 3395 C CA . SER B 1 135 ? 1.616 -1.23 -8.93 1 98.06 135 SER B CA 1
ATOM 3396 C C . SER B 1 135 ? 1.226 -1.696 -10.328 1 98.06 135 SER B C 1
ATOM 3398 O O . SER B 1 135 ? 1.641 -1.103 -11.328 1 98.06 135 SER B O 1
ATOM 3400 N N . ARG B 1 136 ? 0.417 -2.803 -10.398 1 98.56 136 ARG B N 1
ATOM 3401 C CA . ARG B 1 136 ? -0.008 -3.363 -11.68 1 98.56 136 ARG B CA 1
ATOM 3402 C C . ARG B 1 136 ? -1.482 -3.076 -11.945 1 98.56 136 ARG B C 1
ATOM 3404 O O . ARG B 1 136 ? -2.115 -2.324 -11.195 1 98.56 136 ARG B O 1
ATOM 3411 N N . SER B 1 137 ? -2.068 -3.648 -13.016 1 98.44 137 SER B N 1
ATOM 3412 C CA . SER B 1 137 ? -3.414 -3.342 -13.492 1 98.44 137 SER B CA 1
ATOM 3413 C C . SER B 1 137 ? -4.469 -3.779 -12.484 1 98.44 137 SER B C 1
ATOM 3415 O O . SER B 1 137 ? -5.535 -3.17 -12.391 1 98.44 137 SER B O 1
ATOM 3417 N N . LEU B 1 138 ? -4.145 -4.816 -11.703 1 98.81 138 LEU B N 1
ATOM 3418 C CA . LEU B 1 138 ? -5.133 -5.383 -10.789 1 98.81 138 LEU B CA 1
ATOM 3419 C C . LEU B 1 138 ? -4.836 -4.98 -9.352 1 98.81 138 LEU B C 1
ATOM 3421 O O . LEU B 1 138 ? -4.996 -5.785 -8.43 1 98.81 138 LEU B O 1
ATOM 3425 N N . PHE B 1 139 ? -4.504 -3.709 -9.086 1 98.69 139 PHE B N 1
ATOM 3426 C CA . PHE B 1 139 ? -3.887 -3.279 -7.836 1 98.69 139 PHE B CA 1
ATOM 3427 C C . PHE B 1 139 ? -4.945 -2.961 -6.789 1 98.69 139 PHE B C 1
ATOM 3429 O O . PHE B 1 139 ? -4.625 -2.717 -5.625 1 98.69 139 PHE B O 1
ATOM 3436 N N . THR B 1 140 ? -6.297 -2.93 -7.16 1 98.5 140 THR B N 1
ATOM 3437 C CA . THR B 1 140 ? -7.367 -2.762 -6.184 1 98.5 140 THR B CA 1
ATOM 3438 C C . THR B 1 140 ? -8.477 -3.783 -6.414 1 98.5 140 THR B C 1
ATOM 3440 O O . THR B 1 140 ? -8.625 -4.309 -7.52 1 98.5 140 THR B O 1
ATOM 3443 N N . PRO B 1 141 ? -9.328 -4.047 -5.352 1 98.56 141 PRO B N 1
ATOM 3444 C CA . PRO B 1 141 ? -10.438 -4.984 -5.535 1 98.56 141 PRO B CA 1
ATOM 3445 C C . PRO B 1 141 ? -11.461 -4.492 -6.559 1 98.56 141 P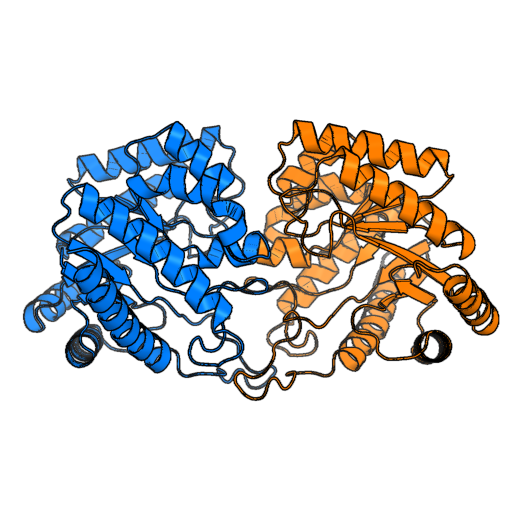RO B C 1
ATOM 3447 O O . PRO B 1 141 ? -11.984 -5.289 -7.34 1 98.56 141 PRO B O 1
ATOM 3450 N N . TRP B 1 142 ? -11.625 -3.207 -6.656 1 98.06 142 TRP B N 1
ATOM 3451 C CA . TRP B 1 142 ? -12.742 -2.664 -7.426 1 98.06 142 TRP B CA 1
ATOM 3452 C C . TRP B 1 142 ? -12.406 -2.604 -8.914 1 98.06 142 TRP B C 1
ATOM 3454 O O . TRP B 1 142 ? -13.25 -2.891 -9.758 1 98.06 142 TRP B O 1
ATOM 3464 N N . VAL B 1 143 ? -11.148 -2.234 -9.203 1 98.06 143 VAL B N 1
ATOM 3465 C CA . VAL B 1 143 ? -10.719 -2.285 -10.594 1 98.06 143 VAL B CA 1
ATOM 3466 C C . VAL B 1 143 ? -10.727 -3.732 -11.086 1 98.06 143 VAL B C 1
ATOM 3468 O O . VAL B 1 143 ? -11.109 -4.004 -12.227 1 98.06 143 VAL B O 1
ATOM 3471 N N . THR B 1 144 ? -10.32 -4.648 -10.25 1 98.88 144 THR B N 1
ATOM 3472 C CA . THR B 1 144 ? -10.305 -6.066 -10.586 1 98.88 144 THR B CA 1
ATOM 3473 C C . THR B 1 144 ? -11.719 -6.566 -10.867 1 98.88 144 THR B C 1
ATOM 3475 O O . THR B 1 144 ? -11.953 -7.273 -11.852 1 98.88 144 THR B O 1
ATOM 3478 N N . GLU B 1 145 ? -12.648 -6.18 -9.984 1 98.81 145 GLU B N 1
ATOM 3479 C CA . GLU B 1 145 ? -14.039 -6.562 -10.188 1 98.81 145 GLU B CA 1
ATOM 3480 C C . GLU B 1 145 ? -14.555 -6.051 -11.531 1 98.81 145 GLU B C 1
ATOM 3482 O O . GLU B 1 145 ? -15.234 -6.781 -12.258 1 98.81 145 GLU B O 1
ATOM 3487 N N . ALA B 1 146 ? -14.219 -4.805 -11.859 1 98.69 146 ALA B N 1
ATOM 3488 C CA . ALA B 1 146 ? -14.648 -4.211 -13.117 1 98.69 146 ALA B CA 1
ATOM 3489 C C . ALA B 1 146 ? -14.062 -4.953 -14.312 1 98.69 146 ALA B C 1
ATOM 3491 O O . ALA B 1 146 ? -14.742 -5.172 -15.312 1 98.69 146 ALA B O 1
ATOM 3492 N N . ILE B 1 147 ? -12.828 -5.344 -14.219 1 98.88 147 ILE B N 1
ATOM 3493 C CA . ILE B 1 147 ? -12.148 -6.051 -15.305 1 98.88 147 ILE B CA 1
ATOM 3494 C C . ILE B 1 147 ? -12.75 -7.445 -15.469 1 98.88 147 ILE B C 1
ATOM 3496 O O . ILE B 1 147 ? -12.992 -7.895 -16.594 1 98.88 147 ILE B O 1
ATOM 3500 N N . VAL B 1 148 ? -13.047 -8.117 -14.352 1 98.88 148 VAL B N 1
ATOM 3501 C CA . VAL B 1 148 ? -13.648 -9.445 -14.383 1 98.88 148 VAL B CA 1
ATOM 3502 C C . VAL B 1 148 ? -15.023 -9.375 -15.031 1 98.88 148 VAL B C 1
ATOM 3504 O O . VAL B 1 148 ? -15.398 -10.266 -15.797 1 98.88 148 VAL B O 1
ATOM 3507 N N . LYS B 1 149 ? -15.773 -8.336 -14.711 1 98.75 149 LYS B N 1
ATOM 3508 C CA . LYS B 1 149 ? -17.078 -8.148 -15.328 1 98.75 149 LYS B CA 1
ATOM 3509 C C . LYS B 1 149 ? -16.969 -7.992 -16.844 1 98.75 149 LYS B C 1
ATOM 3511 O O . LYS B 1 149 ? -17.781 -8.523 -17.594 1 98.75 149 LYS B O 1
ATOM 3516 N N . ALA B 1 150 ? -15.938 -7.32 -17.266 1 98.81 150 ALA B N 1
ATOM 3517 C CA . ALA B 1 150 ? -15.734 -7.062 -18.688 1 98.81 150 ALA B CA 1
ATOM 3518 C C . ALA B 1 150 ? -15.148 -8.281 -19.391 1 98.81 150 ALA B C 1
ATOM 3520 O O . ALA B 1 150 ? -15.398 -8.508 -20.578 1 98.81 150 ALA B O 1
ATOM 3521 N N . LEU B 1 151 ? -14.336 -9.047 -18.703 1 98.88 151 LEU B N 1
ATOM 3522 C CA . LEU B 1 151 ? -13.664 -10.234 -19.219 1 98.88 151 LEU B CA 1
ATOM 3523 C C . LEU B 1 151 ? -13.914 -11.438 -18.312 1 98.88 151 LEU B C 1
ATOM 3525 O O . LEU B 1 151 ? -13.008 -11.891 -17.609 1 98.88 151 LEU B O 1
ATOM 3529 N N . PRO B 1 152 ? -15.039 -12.047 -18.453 1 98.56 152 PRO B N 1
ATOM 3530 C CA . PRO B 1 152 ? -15.461 -13.062 -17.484 1 98.56 152 PRO B CA 1
ATOM 3531 C C . PRO B 1 152 ? -14.594 -14.312 -17.531 1 98.56 152 PRO B C 1
ATOM 3533 O O . PRO B 1 152 ? -14.602 -15.109 -16.594 1 98.56 152 PRO B O 1
ATOM 3536 N N . GLU B 1 153 ? -13.828 -14.523 -18.562 1 98.38 153 GLU B N 1
ATOM 3537 C CA . GLU B 1 153 ? -13.016 -15.727 -18.703 1 98.38 153 GLU B CA 1
ATOM 3538 C C . GLU B 1 153 ? -11.641 -15.539 -18.078 1 98.38 153 GLU B C 1
ATOM 3540 O O . GLU B 1 153 ? -10.844 -16.484 -18.031 1 98.38 153 GLU B O 1
ATOM 3545 N N 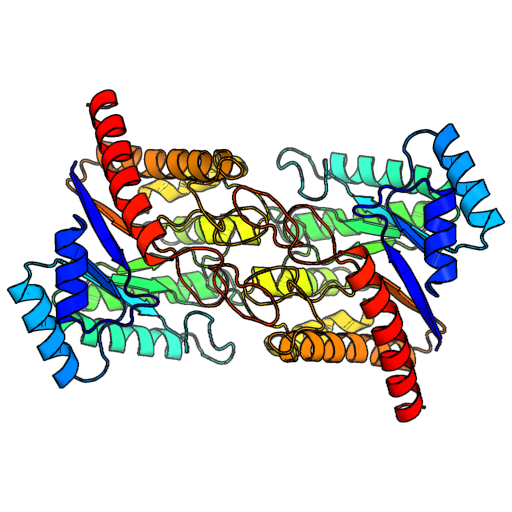. ILE B 1 154 ? -11.367 -14.336 -17.641 1 98.94 154 ILE B N 1
ATOM 3546 C CA . ILE B 1 154 ? -10.039 -14.039 -17.109 1 98.94 154 ILE B CA 1
ATOM 3547 C C . ILE B 1 154 ? -9.758 -14.906 -15.891 1 98.94 154 ILE B C 1
ATOM 3549 O O . ILE B 1 154 ? -10.648 -15.133 -15.07 1 98.94 154 ILE B O 1
ATOM 3553 N N . LYS B 1 155 ? -8.578 -15.484 -15.789 1 98.94 155 LYS B N 1
ATOM 3554 C CA . LYS B 1 155 ? -8.148 -16.25 -14.617 1 98.94 155 LYS B CA 1
ATOM 3555 C C . LYS B 1 155 ? -7.227 -15.414 -13.727 1 98.94 155 LYS B C 1
ATOM 3557 O O . LYS B 1 155 ? -6.348 -14.711 -14.227 1 98.94 155 LYS B O 1
ATOM 3562 N N . LEU B 1 156 ? -7.422 -15.531 -12.422 1 98.94 156 LEU B N 1
ATOM 3563 C CA . LEU B 1 156 ? -6.688 -14.703 -11.477 1 98.94 156 LEU B CA 1
ATOM 3564 C C . LEU B 1 156 ? -5.766 -15.555 -10.609 1 98.94 156 LEU B C 1
ATOM 3566 O O . LEU B 1 156 ? -6.113 -16.672 -10.242 1 98.94 156 LEU B O 1
ATOM 3570 N N . THR B 1 157 ? -4.594 -15.102 -10.383 1 98.94 157 THR B N 1
ATOM 3571 C CA . THR B 1 157 ? -3.801 -15.469 -9.211 1 98.94 157 THR B CA 1
ATOM 3572 C C . THR B 1 157 ? -4.062 -14.508 -8.055 1 98.94 157 THR B C 1
ATOM 3574 O O . THR B 1 157 ? -3.639 -13.352 -8.094 1 98.94 157 THR B O 1
ATOM 3577 N N . LEU B 1 158 ? -4.738 -15.023 -7.07 1 98.94 158 LEU B N 1
ATOM 3578 C CA . LEU B 1 158 ? -5.211 -14.148 -6.004 1 98.94 158 LEU B CA 1
ATOM 3579 C C . LEU B 1 158 ? -4.148 -13.977 -4.922 1 98.94 158 LEU B C 1
ATOM 3581 O O . LEU B 1 158 ? -3.85 -14.922 -4.188 1 98.94 158 LEU B O 1
ATOM 3585 N N . ASP B 1 159 ? -3.58 -12.836 -4.836 1 98.81 159 ASP B N 1
ATOM 3586 C CA . ASP B 1 159 ? -2.742 -12.391 -3.729 1 98.81 159 ASP B CA 1
ATOM 3587 C C . ASP B 1 159 ? -3.361 -11.188 -3.023 1 98.81 159 ASP B C 1
ATOM 3589 O O . ASP B 1 159 ? -3.129 -10.039 -3.418 1 98.81 159 ASP B O 1
ATOM 3593 N N . ILE B 1 160 ? -4.07 -11.383 -1.99 1 98.25 160 ILE B N 1
ATOM 3594 C CA . ILE B 1 160 ? -4.863 -10.328 -1.373 1 98.25 160 ILE B CA 1
ATOM 3595 C C . ILE B 1 160 ? -3.973 -9.484 -0.462 1 98.25 160 ILE B C 1
ATOM 3597 O O . ILE B 1 160 ? -4.379 -8.414 -0.005 1 98.25 160 ILE B O 1
ATOM 3601 N N . SER B 1 161 ? -2.699 -9.984 -0.184 1 98.81 161 SER B N 1
ATOM 3602 C CA . SER B 1 161 ? -1.776 -9.203 0.636 1 98.81 161 SER B CA 1
ATOM 3603 C C . SER B 1 161 ? -1.539 -7.82 0.038 1 98.81 161 SER B C 1
ATOM 3605 O O . SER B 1 161 ? -1.449 -6.828 0.767 1 98.81 161 SER B O 1
ATOM 3607 N N . HIS B 1 162 ? -1.497 -7.746 -1.295 1 98.75 162 HIS B N 1
ATOM 3608 C CA . HIS B 1 162 ? -1.284 -6.477 -1.979 1 98.75 162 HIS B CA 1
ATOM 3609 C C . HIS B 1 162 ? -2.457 -5.527 -1.755 1 98.75 162 HIS B C 1
ATOM 3611 O O . HIS B 1 162 ? -2.26 -4.328 -1.556 1 98.75 162 HIS B O 1
ATOM 3617 N N . TRP B 1 163 ? -3.643 -6.074 -1.787 1 98.88 163 TRP B N 1
ATOM 3618 C CA . TRP B 1 163 ? -4.82 -5.242 -1.583 1 98.88 163 TRP B CA 1
ATOM 3619 C C . TRP B 1 163 ? -4.887 -4.73 -0.147 1 98.88 163 TRP B C 1
ATOM 3621 O O . TRP B 1 163 ? -5.344 -3.613 0.101 1 98.88 163 TRP B O 1
ATOM 3631 N N . CYS B 1 164 ? -4.406 -5.535 0.801 1 98.69 164 CYS B N 1
ATOM 3632 C CA . CYS B 1 164 ? -4.406 -5.117 2.199 1 98.69 164 CYS B CA 1
ATOM 3633 C C . CYS B 1 164 ? -3.613 -3.83 2.381 1 98.69 164 CYS B C 1
ATOM 3635 O O . CYS B 1 164 ? -4.086 -2.889 3.02 1 98.69 164 CYS B O 1
ATOM 3637 N N . VAL B 1 165 ? -2.465 -3.814 1.814 1 98.56 165 VAL B N 1
ATOM 3638 C CA . VAL B 1 165 ? -1.6 -2.662 2.045 1 98.56 165 VAL B CA 1
ATOM 3639 C C . VAL B 1 165 ? -2.098 -1.472 1.229 1 98.56 165 VAL B C 1
ATOM 3641 O O . VAL B 1 165 ? -2.035 -0.328 1.687 1 98.56 165 VAL B O 1
ATOM 3644 N N . VAL B 1 166 ? -2.625 -1.669 0.065 1 98.75 166 VAL B N 1
ATOM 3645 C CA . VAL B 1 166 ? -3.146 -0.588 -0.765 1 98.75 166 VAL B CA 1
ATOM 3646 C C . VAL B 1 166 ? -4.336 0.069 -0.069 1 98.75 166 VAL B C 1
ATOM 3648 O O . VAL B 1 166 ? -4.406 1.297 0.029 1 98.75 166 VAL B O 1
ATOM 3651 N N . CYS B 1 167 ? -5.172 -0.769 0.515 1 98.5 167 CYS B N 1
ATOM 3652 C CA . CYS B 1 167 ? -6.426 -0.279 1.071 1 98.5 167 CYS B CA 1
ATOM 3653 C C . CYS B 1 167 ? -6.285 0.021 2.559 1 98.5 167 CYS B C 1
ATOM 3655 O O . CYS B 1 167 ? -7.195 0.583 3.172 1 98.5 167 CYS B O 1
ATOM 3657 N N . GLU B 1 168 ? -5.195 -0.364 3.115 1 98.19 168 GLU B N 1
ATOM 3658 C CA . GLU B 1 168 ? -4.871 -0.128 4.52 1 98.19 168 GLU B CA 1
ATOM 3659 C C . GLU B 1 168 ? -5.875 -0.819 5.441 1 98.19 168 GLU B C 1
ATOM 3661 O O . GLU B 1 168 ? -6.348 -0.223 6.41 1 98.19 168 GLU B O 1
ATOM 3666 N N . ARG B 1 169 ? -6.211 -1.956 5.09 1 97.56 169 ARG B N 1
ATOM 3667 C CA . ARG B 1 169 ? -7.133 -2.777 5.871 1 97.56 169 ARG B CA 1
ATOM 3668 C C . ARG B 1 169 ? -7.152 -4.215 5.359 1 97.56 169 ARG B C 1
ATOM 3670 O O . ARG B 1 169 ? -6.734 -4.484 4.23 1 97.56 169 ARG B O 1
ATOM 3677 N N . LEU B 1 170 ? -7.633 -5.172 6.211 1 98.19 170 LEU B N 1
ATOM 3678 C CA . LEU B 1 170 ? -7.855 -6.543 5.762 1 98.19 170 LEU B CA 1
ATOM 3679 C C . LEU B 1 170 ? -9.031 -6.613 4.801 1 98.19 170 LEU B C 1
ATOM 3681 O O . LEU B 1 170 ? -9.883 -5.723 4.785 1 98.19 170 LEU B O 1
ATOM 3685 N N . MET B 1 171 ? -9.125 -7.633 3.998 1 98.06 171 MET B N 1
ATOM 3686 C CA . MET B 1 171 ? -10.047 -7.668 2.863 1 98.06 171 MET B CA 1
ATOM 3687 C C . MET B 1 171 ? -11.406 -8.211 3.285 1 98.06 171 MET B C 1
ATOM 3689 O O . MET B 1 171 ? -12.32 -8.305 2.465 1 98.06 171 MET B O 1
ATOM 3693 N N . ASP B 1 172 ? -11.547 -8.43 4.621 1 97.06 172 ASP B N 1
ATOM 3694 C CA . ASP B 1 172 ? -12.867 -8.805 5.133 1 97.06 172 ASP B CA 1
ATOM 3695 C C . ASP B 1 172 ? -13.898 -7.715 4.832 1 97.06 172 ASP B C 1
ATOM 3697 O O . ASP B 1 172 ? -15.078 -8.008 4.641 1 97.06 172 ASP B O 1
ATOM 3701 N N . SER B 1 173 ? -13.406 -6.523 4.746 1 95.12 173 SER B N 1
ATOM 3702 C CA . SER B 1 173 ? -14.281 -5.387 4.488 1 95.12 173 SER B CA 1
ATOM 3703 C C . SER B 1 173 ? -14.773 -5.379 3.047 1 95.12 173 SER B C 1
ATOM 3705 O O . SER B 1 173 ? -15.719 -4.668 2.711 1 95.12 173 SER B O 1
ATOM 3707 N N . GLU B 1 174 ? -14.117 -6.141 2.145 1 97.12 174 GLU B N 1
ATOM 3708 C CA . GLU B 1 174 ? -14.461 -6.176 0.725 1 97.12 174 GLU B CA 1
ATOM 3709 C C . GLU B 1 174 ? -14.953 -7.555 0.31 1 97.12 174 GLU B C 1
ATOM 3711 O O . GLU B 1 174 ? -14.656 -8.023 -0.792 1 97.12 174 GLU B O 1
ATOM 3716 N N . ILE B 1 175 ? -15.656 -8.219 1.195 1 97.38 175 ILE B N 1
ATOM 3717 C CA . ILE B 1 175 ? -16.078 -9.602 0.99 1 97.38 175 ILE B CA 1
ATOM 3718 C C . ILE B 1 175 ? -17 -9.68 -0.231 1 97.38 175 ILE B C 1
ATOM 3720 O O . ILE B 1 175 ? -16.953 -10.664 -0.98 1 97.38 175 ILE B O 1
ATOM 3724 N N . GLN B 1 176 ? -17.812 -8.695 -0.463 1 97.25 176 GLN B N 1
ATOM 3725 C CA . GLN B 1 176 ? -18.719 -8.711 -1.607 1 97.25 176 GLN B CA 1
ATOM 3726 C C . GLN B 1 176 ? -17.953 -8.68 -2.922 1 97.25 176 GLN B C 1
ATOM 3728 O O . GLN B 1 176 ? -18.297 -9.391 -3.869 1 97.25 176 GLN B O 1
ATOM 3733 N N . THR B 1 177 ? -16.922 -7.84 -2.947 1 97.94 177 THR B N 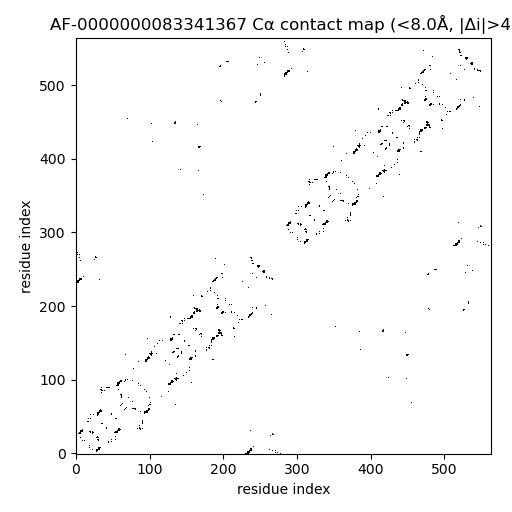1
ATOM 3734 C CA . THR B 1 177 ? -16.062 -7.793 -4.133 1 97.94 177 THR B CA 1
ATOM 3735 C C . THR B 1 177 ? -15.367 -9.133 -4.348 1 97.94 177 THR B C 1
ATOM 3737 O O . THR B 1 177 ? -15.289 -9.625 -5.473 1 97.94 177 THR B O 1
ATOM 3740 N N . LEU B 1 178 ? -14.914 -9.727 -3.279 1 98.62 178 LEU B N 1
ATOM 3741 C CA . LEU B 1 178 ? -14.234 -11.016 -3.357 1 98.62 178 LEU B CA 1
ATOM 3742 C C . LEU B 1 178 ? -15.18 -12.102 -3.852 1 98.62 178 LEU B C 1
ATOM 3744 O O . LEU B 1 178 ? -14.789 -12.945 -4.664 1 98.62 178 LEU B O 1
ATOM 3748 N N . GLN B 1 179 ? -16.375 -12.055 -3.398 1 98.31 179 GLN B N 1
ATOM 3749 C CA . GLN B 1 179 ? -17.391 -13.016 -3.846 1 98.31 179 GLN B CA 1
ATOM 3750 C C . GLN B 1 179 ? -17.672 -12.859 -5.336 1 98.31 179 GLN B C 1
ATOM 3752 O O . GLN B 1 179 ? -17.906 -13.852 -6.035 1 98.31 179 GLN B O 1
ATOM 3757 N N . ALA B 1 180 ? -17.578 -11.641 -5.77 1 98.5 180 ALA B N 1
ATOM 3758 C CA . ALA B 1 180 ? -17.891 -11.352 -7.168 1 98.5 180 ALA B CA 1
ATOM 3759 C C . ALA B 1 180 ? -16.812 -11.875 -8.094 1 98.5 180 ALA B C 1
ATOM 3761 O O . ALA B 1 180 ? -17.062 -12.125 -9.281 1 98.5 180 ALA B O 1
ATOM 3762 N N . ILE B 1 181 ? -15.562 -12.148 -7.555 1 98.75 181 ILE B N 1
ATOM 3763 C CA . ILE B 1 181 ? -14.484 -12.477 -8.477 1 98.75 181 ILE B CA 1
ATOM 3764 C C . ILE B 1 181 ? -13.961 -13.875 -8.18 1 98.75 181 ILE B C 1
ATOM 3766 O O . ILE B 1 181 ? -13.141 -14.414 -8.93 1 98.75 181 ILE B O 1
ATOM 3770 N N . VAL B 1 182 ? -14.438 -14.516 -7.172 1 98.69 182 VAL B N 1
ATOM 3771 C CA . VAL B 1 182 ? -13.844 -15.727 -6.625 1 98.69 182 VAL B CA 1
ATOM 3772 C C . VAL B 1 182 ? -13.914 -16.844 -7.66 1 98.69 182 VAL B C 1
ATOM 3774 O O . VAL B 1 182 ? -13.023 -17.703 -7.727 1 98.69 182 VAL B O 1
ATOM 3777 N N . ASP B 1 183 ? -14.891 -16.891 -8.516 1 98.44 183 ASP B N 1
ATOM 3778 C CA . ASP B 1 183 ? -15.047 -17.906 -9.547 1 98.44 183 ASP B CA 1
ATOM 3779 C C . ASP B 1 183 ? -13.898 -17.844 -10.555 1 98.44 183 ASP B C 1
ATOM 3781 O O . ASP B 1 183 ? -13.625 -18.812 -11.258 1 98.44 183 ASP B O 1
ATOM 3785 N N . ASN B 1 184 ? -13.266 -16.703 -10.641 1 98.88 184 ASN B N 1
ATOM 3786 C CA . ASN B 1 184 ? -12.203 -16.516 -11.617 1 98.88 184 ASN B CA 1
ATOM 3787 C C . ASN B 1 184 ? -10.836 -16.859 -11.039 1 98.88 184 ASN B C 1
ATOM 3789 O O . ASN B 1 184 ? -9.828 -16.844 -11.758 1 98.88 184 ASN B O 1
ATOM 3793 N N . VAL B 1 185 ? -10.75 -17.219 -9.797 1 98.94 185 VAL B N 1
ATOM 3794 C CA . VAL B 1 185 ? -9.461 -17.484 -9.164 1 98.94 185 VAL B CA 1
ATOM 3795 C C . VAL B 1 185 ? -8.977 -18.875 -9.539 1 98.94 185 VAL B C 1
ATOM 3797 O O . VAL B 1 185 ? -9.672 -19.875 -9.305 1 98.94 185 VAL B O 1
ATOM 3800 N N . HIS B 1 186 ? -7.781 -18.875 -10.125 1 98.88 186 HIS B N 1
ATOM 3801 C CA . HIS B 1 186 ? -7.152 -20.109 -10.594 1 98.88 186 HIS B CA 1
ATOM 3802 C C . HIS B 1 186 ? -6.055 -20.562 -9.633 1 98.88 186 HIS B C 1
ATOM 3804 O O . HIS B 1 186 ? -5.809 -21.766 -9.492 1 98.88 186 HIS B O 1
ATOM 3810 N N . HIS B 1 187 ? -5.406 -19.641 -9 1 98.94 187 HIS B N 1
ATOM 3811 C CA . HIS B 1 187 ? -4.215 -19.875 -8.188 1 98.94 187 HIS B CA 1
ATOM 3812 C C . HIS B 1 187 ? -4.168 -18.922 -7 1 98.94 187 HIS B C 1
ATOM 3814 O O . HIS B 1 187 ? -4.691 -17.812 -7.066 1 98.94 187 HIS B O 1
ATOM 3820 N N . ILE B 1 188 ? -3.584 -19.406 -5.863 1 98.94 188 ILE B N 1
ATOM 3821 C CA . ILE B 1 188 ? -3.494 -18.578 -4.66 1 98.94 188 ILE B CA 1
ATOM 3822 C C . ILE B 1 188 ? -2.029 -18.312 -4.324 1 98.94 188 ILE B C 1
ATOM 3824 O O . ILE B 1 188 ? -1.234 -19.25 -4.199 1 98.94 188 ILE B O 1
ATOM 3828 N N . HIS B 1 189 ? -1.651 -17.078 -4.312 1 98.94 189 HIS B N 1
ATOM 3829 C CA . HIS B 1 189 ? -0.435 -16.703 -3.602 1 98.94 189 HIS B CA 1
ATOM 3830 C C . HIS B 1 189 ? -0.714 -16.469 -2.121 1 98.94 189 HIS B C 1
ATOM 3832 O O . HIS B 1 189 ? -1.401 -15.508 -1.757 1 98.94 189 HIS B O 1
ATOM 3838 N N . ALA B 1 190 ? -0.117 -17.312 -1.298 1 98.81 190 ALA B N 1
ATOM 3839 C CA . ALA B 1 190 ? -0.471 -17.359 0.119 1 98.81 190 ALA B CA 1
ATOM 3840 C C . ALA B 1 190 ? 0.537 -16.578 0.961 1 98.81 190 ALA B C 1
ATOM 3842 O O . ALA B 1 190 ? 1.159 -17.141 1.867 1 98.81 190 ALA B O 1
ATOM 3843 N N . ARG B 1 191 ? 0.663 -15.359 0.652 1 98.75 191 ARG B N 1
ATOM 3844 C CA . ARG B 1 191 ? 1.327 -14.391 1.52 1 98.75 191 ARG B CA 1
ATOM 3845 C C . ARG B 1 191 ? 0.318 -13.656 2.396 1 98.75 191 ARG B C 1
ATOM 3847 O O . ARG B 1 191 ? -0.78 -13.32 1.944 1 98.75 191 ARG B O 1
ATOM 3854 N N . VAL B 1 192 ? 0.712 -13.406 3.637 1 98.88 192 VAL B N 1
ATOM 3855 C CA . VAL B 1 192 ? -0.194 -12.719 4.551 1 98.88 192 VAL B CA 1
ATOM 3856 C C . VAL B 1 192 ? 0.178 -11.242 4.633 1 98.88 192 VAL B C 1
ATOM 3858 O O . VAL B 1 192 ? 1.284 -10.891 5.055 1 98.88 192 VAL B O 1
ATOM 3861 N N . GLY B 1 193 ? -0.762 -10.422 4.117 1 98.5 193 GLY B N 1
ATOM 3862 C CA . GLY B 1 193 ? -0.594 -8.984 4.242 1 98.5 193 GLY B CA 1
ATOM 3863 C C . GLY B 1 193 ? -1.262 -8.414 5.48 1 98.5 193 GLY B C 1
ATOM 3864 O O . GLY B 1 193 ? -1.938 -9.133 6.215 1 98.5 193 GLY B O 1
ATOM 3865 N N . TYR B 1 194 ? -1.016 -7.195 5.77 1 97.44 194 TYR B N 1
ATOM 3866 C CA . TYR B 1 194 ? -1.65 -6.426 6.832 1 97.44 194 TYR B CA 1
ATOM 3867 C C . TYR B 1 194 ? -1.786 -4.961 6.438 1 97.44 194 TYR B C 1
ATOM 3869 O O . TYR B 1 194 ? -1.486 -4.586 5.301 1 97.44 194 TYR B O 1
ATOM 3877 N N . ASP B 1 195 ? -2.299 -4.152 7.266 1 96.56 195 ASP B N 1
ATOM 3878 C CA . ASP B 1 195 ? -2.656 -2.779 6.926 1 96.56 195 ASP B CA 1
ATOM 3879 C C . ASP B 1 195 ? -1.425 -1.977 6.516 1 96.56 195 ASP B C 1
ATOM 3881 O O . ASP B 1 195 ? -1.503 -1.118 5.633 1 96.56 195 ASP B O 1
ATOM 3885 N N . GLN B 1 196 ? -0.311 -2.311 7.117 1 96.81 196 GLN B N 1
ATOM 3886 C CA . GLN B 1 196 ? 0.818 -1.403 6.953 1 96.81 196 GLN B CA 1
ATOM 3887 C C . GLN B 1 196 ? 1.871 -1.997 6.023 1 96.81 196 GLN B C 1
ATOM 3889 O O . GLN B 1 196 ? 2.887 -1.36 5.738 1 96.81 196 GLN B O 1
ATOM 3894 N N . GLY B 1 197 ? 1.584 -3.227 5.492 1 97 197 GLY B N 1
ATOM 3895 C CA . GLY B 1 197 ? 2.537 -3.84 4.578 1 97 197 GLY B CA 1
ATOM 3896 C C . GLY B 1 197 ? 1.97 -5.039 3.844 1 97 197 GLY B C 1
ATOM 3897 O O . GLY B 1 197 ? 0.978 -5.629 4.277 1 97 197 GLY B O 1
ATOM 3898 N N . PRO B 1 198 ? 2.6 -5.383 2.709 1 97.81 198 PRO B N 1
ATOM 3899 C CA . PRO B 1 198 ? 2.139 -6.52 1.911 1 97.81 198 PRO B CA 1
ATOM 3900 C C . PRO B 1 198 ? 2.5 -7.867 2.537 1 97.81 198 PRO B C 1
ATOM 3902 O O . PRO B 1 198 ? 2 -8.906 2.105 1 97.81 198 PRO B O 1
ATOM 3905 N N . GLN B 1 199 ? 3.354 -7.84 3.496 1 98.62 199 GLN B N 1
ATOM 3906 C CA . GLN B 1 199 ? 3.834 -9.047 4.152 1 98.62 199 GLN B CA 1
ATOM 3907 C C . GLN B 1 199 ? 4.004 -8.828 5.652 1 98.62 199 GLN B C 1
ATOM 3909 O O . GLN B 1 199 ? 4.742 -7.938 6.074 1 98.62 199 GLN B O 1
ATOM 3914 N N . VAL B 1 200 ? 3.303 -9.633 6.477 1 98.44 200 VAL B N 1
ATOM 3915 C CA . VAL B 1 200 ? 3.535 -9.57 7.914 1 98.44 200 VAL B CA 1
ATOM 3916 C C . VAL B 1 200 ? 4.953 -10.039 8.227 1 98.44 200 VAL B C 1
ATOM 3918 O O . VAL B 1 200 ? 5.492 -10.906 7.539 1 98.44 200 VAL B O 1
ATOM 3921 N N . PRO B 1 201 ? 5.551 -9.562 9.266 1 96.75 201 PRO B N 1
ATOM 3922 C CA . PRO B 1 201 ? 6.914 -9.984 9.594 1 96.75 201 PRO B CA 1
ATOM 3923 C C . PRO B 1 201 ? 7.027 -11.484 9.828 1 96.75 201 PRO B C 1
ATOM 3925 O O . PRO B 1 201 ? 7.938 -12.133 9.297 1 96.75 201 PRO B O 1
ATOM 3928 N N . ASP B 1 202 ? 6.117 -12.008 10.609 1 98.19 202 ASP B N 1
ATOM 3929 C CA . ASP B 1 202 ? 6.035 -13.438 10.875 1 98.19 202 ASP B CA 1
ATOM 3930 C C . ASP B 1 202 ? 4.59 -13.867 11.117 1 98.19 202 ASP B C 1
ATOM 3932 O O . ASP B 1 202 ? 3.992 -13.523 12.133 1 98.19 202 ASP B O 1
ATOM 3936 N N . PRO B 1 203 ? 4.047 -14.594 10.164 1 98.56 203 PRO B N 1
ATOM 3937 C CA . PRO B 1 203 ? 2.643 -14.977 10.32 1 98.56 203 PRO B CA 1
ATOM 3938 C C . PRO B 1 203 ? 2.412 -15.891 11.523 1 98.56 203 PRO B C 1
ATOM 3940 O O . PRO B 1 203 ? 1.267 -16.109 11.93 1 98.56 203 PRO B O 1
ATOM 3943 N N . ARG B 1 204 ? 3.49 -16.469 12.18 1 98.38 204 ARG B N 1
ATOM 3944 C CA . ARG B 1 204 ? 3.387 -17.344 13.344 1 98.38 204 ARG B CA 1
ATOM 3945 C C . ARG B 1 204 ? 3.205 -16.531 14.625 1 98.38 204 ARG B C 1
ATOM 3947 O O . ARG B 1 204 ? 2.789 -17.062 15.656 1 98.38 204 ARG B O 1
ATOM 3954 N N . ALA B 1 205 ? 3.645 -15.227 14.516 1 98.56 205 ALA B N 1
ATOM 3955 C CA . ALA B 1 205 ? 3.584 -14.375 15.703 1 98.56 205 ALA B CA 1
ATOM 3956 C C . ALA B 1 205 ? 2.139 -14.078 16.094 1 98.56 205 ALA B C 1
ATOM 3958 O O . ALA B 1 205 ? 1.3 -13.805 15.227 1 98.56 205 ALA B O 1
ATOM 3959 N N . PRO B 1 206 ? 1.829 -14.047 17.391 1 98.12 206 PRO B N 1
ATOM 3960 C CA . PRO B 1 206 ? 0.446 -13.891 17.859 1 98.12 206 PRO B CA 1
ATOM 3961 C C . PRO B 1 206 ? -0.182 -12.578 17.406 1 98.12 206 PRO B C 1
ATOM 3963 O O . PRO B 1 206 ? -1.393 -12.516 17.172 1 98.12 206 PRO B O 1
ATOM 3966 N N . GLU B 1 207 ? 0.611 -11.547 17.266 1 97.62 207 GLU B N 1
ATOM 3967 C CA . GLU B 1 207 ? 0.076 -10.242 16.891 1 97.62 207 GLU B CA 1
ATOM 3968 C C . GLU B 1 207 ? -0.459 -10.258 15.461 1 97.62 207 GLU B C 1
ATOM 3970 O O . GLU B 1 207 ? -1.173 -9.336 15.047 1 97.62 207 GLU B O 1
ATOM 3975 N N . TYR B 1 208 ? -0.236 -11.32 14.688 1 98 208 TYR B N 1
ATOM 3976 C CA . TYR B 1 208 ? -0.69 -11.359 13.305 1 98 208 TYR B CA 1
ATOM 3977 C C . TYR B 1 208 ? -1.699 -12.484 13.094 1 98 208 TYR B C 1
ATOM 3979 O O . TYR B 1 208 ? -1.994 -12.859 11.953 1 98 208 TYR B O 1
ATOM 3987 N N . GLU B 1 209 ? -2.17 -13.016 14.164 1 98.44 209 GLU B N 1
ATOM 3988 C CA . GLU B 1 209 ? -3.146 -14.094 14.109 1 98.44 209 GLU B CA 1
ATOM 3989 C C . GLU B 1 209 ? -4.391 -13.672 13.328 1 98.44 209 GLU B C 1
ATOM 3991 O O . GLU B 1 209 ? -4.914 -14.445 12.523 1 98.44 209 GLU B O 1
ATOM 3996 N N . ASP B 1 210 ? -4.852 -12.438 13.562 1 98.25 210 ASP B N 1
ATOM 3997 C CA . ASP B 1 210 ? -6.055 -11.953 12.891 1 98.25 210 ASP B CA 1
ATOM 3998 C C . ASP B 1 210 ? -5.824 -11.812 11.391 1 98.25 210 ASP B C 1
ATOM 4000 O O . ASP B 1 210 ? -6.711 -12.109 10.586 1 98.25 210 ASP B O 1
ATOM 4004 N N . ALA B 1 211 ? -4.684 -11.32 11.031 1 98.75 211 ALA B N 1
ATOM 4005 C CA . ALA B 1 211 ? -4.352 -11.188 9.617 1 98.75 211 ALA B CA 1
ATOM 4006 C C . ALA B 1 211 ? -4.328 -12.555 8.93 1 98.75 211 ALA B C 1
ATOM 4008 O O . ALA B 1 211 ? -4.91 -12.727 7.859 1 98.75 211 ALA B O 1
ATOM 4009 N N . LEU B 1 212 ? -3.668 -13.508 9.547 1 98.88 212 LEU B N 1
ATOM 4010 C CA . LEU B 1 212 ? -3.607 -14.859 9 1 98.88 212 LEU B CA 1
ATOM 4011 C C . LEU B 1 212 ? -5.004 -15.453 8.859 1 98.88 212 LEU B C 1
ATOM 4013 O O . LEU B 1 212 ? -5.355 -15.984 7.809 1 98.88 212 LEU B O 1
ATOM 4017 N N . ALA B 1 213 ? -5.805 -15.297 9.875 1 98.81 213 ALA B N 1
ATOM 4018 C CA . ALA B 1 213 ? -7.156 -15.844 9.867 1 98.81 213 ALA B CA 1
ATOM 4019 C C . ALA B 1 213 ? -8 -15.211 8.766 1 98.81 213 ALA B C 1
ATOM 4021 O O . ALA B 1 213 ? -8.797 -15.898 8.117 1 98.81 213 ALA B O 1
ATOM 4022 N N . SER B 1 214 ? -7.875 -13.945 8.641 1 98.81 214 SER B N 1
ATOM 4023 C CA . SER B 1 214 ? -8.594 -13.242 7.59 1 98.81 214 SER B CA 1
ATOM 4024 C C . SER B 1 214 ? -8.25 -13.789 6.211 1 98.81 214 SER B C 1
ATOM 4026 O O . SER B 1 214 ? -9.141 -14.07 5.406 1 98.81 214 SER B O 1
ATOM 4028 N N . HIS B 1 215 ? -6.973 -13.961 5.922 1 98.94 215 HIS B N 1
ATOM 4029 C CA . HIS B 1 215 ? -6.539 -14.516 4.641 1 98.94 215 HIS B CA 1
ATOM 4030 C C . HIS B 1 215 ? -7.07 -15.93 4.441 1 98.94 215 HIS B C 1
ATOM 4032 O O . HIS B 1 215 ? -7.551 -16.266 3.359 1 98.94 215 HIS B O 1
ATOM 4038 N N . GLU B 1 216 ? -7.027 -16.672 5.465 1 98.81 216 GLU B N 1
ATOM 4039 C CA . GLU B 1 216 ? -7.449 -18.078 5.367 1 98.81 216 GLU B CA 1
ATOM 4040 C C . GLU B 1 216 ? -8.945 -18.188 5.102 1 98.81 216 GLU B C 1
ATOM 4042 O O . GLU B 1 216 ? -9.391 -19.094 4.398 1 98.81 216 GLU B O 1
ATOM 4047 N N . ARG B 1 217 ? -9.742 -17.234 5.637 1 98.44 217 ARG B N 1
ATOM 4048 C CA . ARG B 1 217 ? -11.164 -17.203 5.316 1 98.44 217 ARG B CA 1
ATOM 4049 C C . ARG B 1 217 ? -11.383 -16.969 3.826 1 98.44 217 ARG B C 1
ATOM 4051 O O . ARG B 1 217 ? -12.258 -17.594 3.217 1 98.44 217 ARG B O 1
ATOM 4058 N N . ILE B 1 218 ? -10.602 -16.141 3.279 1 98.69 218 ILE B N 1
ATOM 4059 C CA . ILE B 1 218 ? -10.742 -15.805 1.865 1 98.69 218 ILE B CA 1
ATOM 4060 C C . ILE B 1 218 ? -10.242 -16.969 1.012 1 98.69 218 ILE B C 1
ATOM 4062 O O . ILE B 1 218 ? -10.852 -17.297 -0.013 1 98.69 218 ILE B O 1
ATOM 4066 N N . TRP B 1 219 ? -9.109 -17.609 1.429 1 98.81 219 TRP B N 1
ATOM 4067 C CA . TRP B 1 219 ? -8.633 -18.781 0.701 1 98.81 219 TRP B CA 1
ATOM 4068 C C . TRP B 1 219 ? -9.648 -19.922 0.762 1 98.81 219 TRP B C 1
ATOM 4070 O O . TRP B 1 219 ? -9.844 -20.641 -0.219 1 98.81 219 TRP B O 1
ATOM 4080 N N . GLN B 1 220 ? -10.359 -20.031 1.886 1 98.5 220 GLN B N 1
ATOM 4081 C CA . GLN B 1 220 ? -11.43 -21.031 1.989 1 98.5 220 GLN B CA 1
ATOM 4082 C C . GLN B 1 220 ? -12.562 -20.719 1.021 1 98.5 220 GLN B C 1
ATOM 4084 O O . GLN B 1 220 ? -13.188 -21.625 0.465 1 98.5 220 GLN B O 1
ATOM 4089 N N . MET B 1 221 ? -12.836 -19.469 0.887 1 98.44 221 MET B N 1
ATOM 4090 C CA . MET B 1 221 ? -13.852 -19.062 -0.084 1 98.44 221 MET B CA 1
ATOM 4091 C C . MET B 1 221 ? -13.469 -19.531 -1.486 1 98.44 221 MET B C 1
ATOM 4093 O O . MET B 1 221 ? -14.328 -20 -2.242 1 98.44 221 MET B O 1
ATOM 4097 N N . VAL B 1 222 ? -12.195 -19.422 -1.829 1 98.81 222 VAL B N 1
ATOM 4098 C CA . VAL B 1 222 ? -11.703 -19.891 -3.123 1 98.81 222 VAL B CA 1
ATOM 4099 C C . VAL B 1 222 ? -11.875 -21.391 -3.229 1 98.81 222 VAL B C 1
ATOM 4101 O O . VAL B 1 222 ? -12.391 -21.906 -4.23 1 98.81 222 VAL B O 1
ATOM 4104 N N . TRP B 1 223 ? -11.477 -22.109 -2.195 1 98.81 223 TRP B N 1
ATOM 4105 C CA . TRP B 1 223 ? -11.578 -23.562 -2.193 1 98.81 223 TRP B CA 1
ATOM 4106 C C . TRP B 1 223 ? -13.031 -24 -2.301 1 98.81 223 TRP B C 1
ATOM 4108 O O . TRP B 1 223 ? -13.336 -24.969 -3 1 98.81 223 TRP B O 1
ATOM 4118 N N . THR B 1 224 ? -13.891 -23.297 -1.586 1 98.5 224 THR B N 1
ATOM 4119 C CA . THR B 1 224 ? -15.305 -23.609 -1.646 1 98.5 224 THR B CA 1
ATOM 4120 C C . THR B 1 224 ? -15.828 -23.5 -3.076 1 98.5 224 THR B C 1
ATOM 4122 O O . THR B 1 224 ? -16.516 -24.406 -3.562 1 98.5 224 THR B O 1
ATOM 4125 N N . GLU B 1 225 ? -15.5 -22.422 -3.686 1 98.19 225 GLU B N 1
ATOM 4126 C CA . GLU B 1 225 ? -15.953 -22.219 -5.055 1 98.19 225 GLU B CA 1
ATOM 4127 C C . GLU B 1 225 ? -15.391 -23.266 -5.996 1 98.19 225 GLU B C 1
ATOM 4129 O O . GLU B 1 225 ? -16.109 -23.797 -6.859 1 98.19 225 GLU B O 1
ATOM 4134 N N . GLN B 1 226 ? -14.117 -23.594 -5.848 1 98.44 226 GLN B N 1
ATOM 4135 C CA . GLN B 1 226 ? -13.477 -24.609 -6.688 1 98.44 226 GLN B CA 1
ATOM 4136 C C . GLN B 1 226 ? -14.078 -25.984 -6.449 1 98.44 226 GLN B C 1
ATOM 4138 O O . GLN B 1 226 ? -14.297 -26.734 -7.398 1 98.44 226 GLN B O 1
ATOM 4143 N N . LEU B 1 227 ? -14.289 -26.266 -5.25 1 97.75 227 LEU B N 1
ATOM 4144 C CA . LEU B 1 227 ? -14.922 -27.531 -4.91 1 97.75 227 LEU B CA 1
ATOM 4145 C C . LEU B 1 227 ? -16.312 -27.641 -5.531 1 97.75 227 LEU B C 1
ATOM 4147 O O . LEU B 1 227 ? -16.656 -28.656 -6.121 1 97.75 227 LEU B O 1
ATOM 4151 N N . ASN B 1 228 ? -17.078 -26.562 -5.422 1 97.25 228 ASN B N 1
ATOM 4152 C CA . ASN B 1 228 ? -18.422 -26.516 -5.977 1 97.25 228 ASN B CA 1
ATOM 4153 C C . ASN B 1 228 ? -18.406 -26.672 -7.496 1 97.25 228 ASN B C 1
ATOM 4155 O O . ASN B 1 228 ? -19.375 -27.172 -8.078 1 97.25 228 ASN B O 1
ATOM 4159 N N . ASN B 1 229 ? -17.328 -26.328 -8.086 1 97.19 229 ASN B N 1
ATOM 4160 C CA . ASN B 1 229 ? -17.203 -26.391 -9.539 1 97.19 229 ASN B CA 1
ATOM 4161 C C . ASN B 1 229 ? -16.422 -27.625 -9.977 1 97.19 229 ASN B C 1
ATOM 4163 O O . ASN B 1 229 ? -15.898 -27.672 -11.094 1 97.19 229 ASN B O 1
ATOM 4167 N N . ASN B 1 230 ? -16.109 -28.531 -9.07 1 97.19 230 ASN B N 1
ATOM 4168 C CA . ASN B 1 230 ? -15.555 -29.859 -9.289 1 97.19 230 ASN B CA 1
ATOM 4169 C C . ASN B 1 230 ? -14.109 -29.781 -9.781 1 97.19 230 ASN B C 1
ATOM 4171 O O . ASN B 1 230 ? -13.711 -30.547 -10.672 1 97.19 230 ASN B O 1
ATOM 4175 N N . HIS B 1 231 ? -13.438 -28.781 -9.273 1 97.12 231 HIS B N 1
ATOM 4176 C CA . HIS B 1 231 ? -12 -28.797 -9.523 1 97.12 231 HIS B CA 1
ATOM 4177 C C . HIS B 1 231 ? -11.336 -30 -8.867 1 97.12 231 HIS B C 1
ATOM 4179 O O . HIS B 1 231 ? -11.68 -30.375 -7.746 1 97.12 231 HIS B O 1
ATOM 4185 N N . ALA B 1 232 ? -10.461 -30.578 -9.602 1 97.88 232 ALA B N 1
ATOM 4186 C CA . ALA B 1 232 ? -9.727 -31.703 -9.031 1 97.88 232 ALA B CA 1
ATOM 4187 C C . ALA B 1 232 ? -8.57 -31.219 -8.164 1 97.88 232 ALA B C 1
ATOM 4189 O O . ALA B 1 232 ? -8.18 -31.906 -7.211 1 97.88 232 ALA B O 1
ATOM 4190 N N . ILE B 1 233 ? -8.023 -30.078 -8.578 1 98.31 233 ILE B N 1
ATOM 4191 C CA . ILE B 1 233 ? -6.809 -29.609 -7.926 1 98.31 233 ILE B CA 1
ATOM 4192 C C . ILE B 1 233 ? -6.926 -28.109 -7.645 1 98.31 233 ILE B C 1
ATOM 4194 O O . ILE B 1 233 ? -7.43 -27.359 -8.477 1 98.31 233 ILE B O 1
ATOM 4198 N N . SER B 1 234 ? -6.59 -27.672 -6.477 1 98.75 234 SER B N 1
ATOM 4199 C CA . SER B 1 234 ? -6.266 -26.281 -6.164 1 98.75 234 SER B CA 1
ATOM 4200 C C . SER B 1 234 ? -4.762 -26.094 -6.02 1 98.75 234 SER B C 1
ATOM 4202 O O . SER B 1 234 ? -4.039 -27.016 -5.656 1 98.75 234 SER B O 1
ATOM 4204 N N . THR B 1 235 ? -4.273 -24.891 -6.367 1 98.94 235 THR B N 1
ATOM 4205 C CA . THR B 1 235 ? -2.84 -24.641 -6.273 1 98.94 235 THR B CA 1
ATOM 4206 C C . THR B 1 235 ? -2.566 -23.422 -5.383 1 98.94 235 THR B C 1
ATOM 4208 O O . THR B 1 235 ? -3.35 -22.469 -5.363 1 98.94 235 THR B O 1
ATOM 4211 N N . LEU B 1 236 ? -1.497 -23.5 -4.641 1 98.94 236 LEU B N 1
ATOM 4212 C CA . LEU B 1 236 ? -1.162 -22.484 -3.656 1 98.94 236 LEU B CA 1
ATOM 4213 C C . LEU B 1 236 ? 0.349 -22.328 -3.52 1 98.94 236 LEU B C 1
ATOM 4215 O O . LEU B 1 236 ? 1.073 -23.328 -3.457 1 98.94 236 LEU B O 1
ATOM 4219 N N . THR B 1 237 ? 0.844 -21.094 -3.543 1 98.94 237 THR B N 1
ATOM 4220 C CA . THR B 1 237 ? 2.262 -20.812 -3.35 1 98.94 237 THR B CA 1
ATOM 4221 C C . THR B 1 237 ? 2.467 -19.844 -2.184 1 98.94 237 THR B C 1
ATOM 4223 O O . THR B 1 237 ? 2.123 -18.672 -2.277 1 98.94 237 THR B O 1
ATOM 4226 N N . PRO B 1 238 ? 3.002 -20.375 -1.041 1 98.69 238 PRO B N 1
ATOM 4227 C CA . PRO B 1 238 ? 3.5 -19.406 -0.068 1 98.69 238 PRO B CA 1
ATOM 4228 C C . PRO B 1 238 ? 4.586 -18.5 -0.644 1 98.69 238 PRO B C 1
ATOM 4230 O O . PRO B 1 238 ? 5.605 -18.984 -1.142 1 98.69 238 PRO B O 1
ATOM 4233 N N . GLU B 1 239 ? 4.34 -17.234 -0.645 1 98.19 239 GLU B N 1
ATOM 4234 C CA . GLU B 1 239 ? 5.234 -16.359 -1.396 1 98.19 239 GLU B CA 1
ATOM 4235 C C . GLU B 1 239 ? 5.754 -15.219 -0.523 1 98.19 239 GLU B C 1
ATOM 4237 O O . GLU B 1 239 ? 5.723 -14.055 -0.928 1 98.19 239 GLU B O 1
ATOM 4242 N N . PHE B 1 240 ? 6.172 -15.531 0.704 1 98.38 240 PHE B N 1
ATOM 4243 C CA . PHE B 1 240 ? 6.938 -14.562 1.482 1 98.38 240 PHE B CA 1
ATOM 4244 C C . PHE B 1 240 ? 8.297 -14.312 0.843 1 98.38 240 PHE B C 1
ATOM 4246 O O . PHE B 1 240 ? 8.984 -15.25 0.429 1 98.38 240 PHE B O 1
ATOM 4253 N N . GLY B 1 241 ? 8.648 -13.078 0.705 1 96.69 241 GLY B N 1
ATOM 4254 C CA . GLY B 1 241 ? 9.844 -12.805 -0.078 1 96.69 241 GLY B CA 1
ATOM 4255 C C . GLY B 1 241 ? 10.695 -11.688 0.497 1 96.69 241 GLY B C 1
ATOM 4256 O O . GLY B 1 241 ? 10.352 -11.102 1.529 1 96.69 241 GLY B O 1
ATOM 4257 N N . PRO B 1 242 ? 11.812 -11.5 -0.143 1 95.5 242 PRO B N 1
ATOM 4258 C CA . PRO B 1 242 ? 12.773 -10.477 0.281 1 95.5 242 PRO B CA 1
ATOM 4259 C C . PRO B 1 242 ? 12.414 -9.086 -0.233 1 95.5 242 PRO B C 1
ATOM 4261 O O . PRO B 1 242 ? 11.234 -8.734 -0.323 1 95.5 242 PRO B O 1
ATOM 4264 N N . ASP B 1 243 ? 13.406 -8.156 -0.367 1 89.88 243 ASP B N 1
ATOM 4265 C CA . ASP B 1 243 ? 13.312 -6.852 -1.013 1 89.88 243 ASP B CA 1
ATOM 4266 C C . ASP B 1 243 ? 12.367 -5.926 -0.246 1 89.88 243 ASP B C 1
ATOM 4268 O O . ASP B 1 243 ? 11.492 -5.289 -0.839 1 89.88 243 ASP B O 1
ATOM 4272 N N . GLY B 1 244 ? 12.469 -6.016 1.056 1 91.94 244 GLY B N 1
ATOM 4273 C CA . GLY B 1 244 ? 11.703 -5.102 1.889 1 91.94 244 GLY B CA 1
ATOM 4274 C C . GLY B 1 244 ? 10.352 -5.648 2.303 1 91.94 244 GLY B C 1
ATOM 4275 O O . GLY B 1 244 ? 9.695 -5.098 3.186 1 91.94 244 GLY B O 1
ATOM 4276 N N . TYR B 1 245 ? 9.961 -6.707 1.573 1 96.69 245 TYR B N 1
ATOM 4277 C CA . TYR B 1 245 ? 8.789 -7.418 2.076 1 96.69 245 TYR B CA 1
ATOM 4278 C C . TYR B 1 245 ? 9.055 -8 3.459 1 96.69 245 TYR B C 1
ATOM 4280 O O . TYR B 1 245 ? 8.258 -7.824 4.379 1 96.69 245 TYR B O 1
ATOM 4288 N N . CYS B 1 246 ? 10.133 -8.727 3.533 1 97.25 246 CYS B N 1
ATOM 4289 C CA . CYS B 1 246 ? 10.641 -9.086 4.852 1 97.25 246 CYS B CA 1
ATOM 4290 C C . CYS B 1 246 ? 11.312 -7.891 5.523 1 97.25 246 CYS B C 1
ATOM 4292 O O . CYS B 1 246 ? 12.258 -7.316 4.98 1 97.25 246 CYS B O 1
ATOM 4294 N N . HIS B 1 247 ? 10.805 -7.496 6.676 1 97.19 247 HIS B N 1
ATOM 4295 C CA . HIS B 1 247 ? 11.375 -6.359 7.387 1 97.19 247 HIS B CA 1
ATOM 4296 C C . HIS B 1 247 ? 12.852 -6.598 7.703 1 97.19 247 HIS B C 1
ATOM 4298 O O . HIS B 1 247 ? 13.242 -7.703 8.078 1 97.19 247 HIS B O 1
ATOM 4304 N N . LEU B 1 248 ? 13.633 -5.582 7.496 1 96.56 248 LEU B N 1
ATOM 4305 C CA . LEU B 1 248 ? 15.055 -5.559 7.84 1 96.56 248 LEU B CA 1
ATOM 4306 C C . LEU B 1 248 ? 15.328 -4.551 8.953 1 96.56 248 LEU B C 1
ATOM 4308 O O . LEU B 1 248 ? 14.727 -3.471 8.977 1 96.56 248 LEU B O 1
ATOM 4312 N N . GLN B 1 249 ? 16.234 -4.941 9.805 1 96.06 249 GLN B N 1
ATOM 4313 C CA . GLN B 1 249 ? 16.672 -3.969 10.805 1 96.06 249 GLN B CA 1
ATOM 4314 C C . GLN B 1 249 ? 17.359 -2.781 10.148 1 96.06 249 GLN B C 1
ATOM 4316 O O . GLN B 1 249 ? 18.266 -2.963 9.312 1 96.06 249 GLN B O 1
ATOM 4321 N N . PRO B 1 250 ? 16.875 -1.54 10.531 1 96.06 250 PRO B N 1
ATOM 4322 C CA . PRO B 1 250 ? 17.609 -0.415 9.961 1 96.06 250 PRO B CA 1
ATOM 4323 C C . PRO B 1 250 ? 19.109 -0.459 10.289 1 96.06 250 PRO B C 1
ATOM 4325 O O . PRO B 1 250 ? 19.484 -0.951 11.352 1 96.06 250 PRO B O 1
ATOM 4328 N N . TYR B 1 251 ? 20.031 0.044 9.391 1 96.44 251 TYR B N 1
ATOM 4329 C CA . TYR B 1 251 ? 21.484 0.146 9.492 1 96.44 251 TYR B CA 1
ATOM 4330 C C . TYR B 1 251 ? 22.141 -1.208 9.258 1 96.44 251 TYR B C 1
ATOM 4332 O O . TYR B 1 251 ? 22.906 -1.378 8.305 1 96.44 251 TYR B O 1
ATOM 4340 N N . THR B 1 252 ? 21.734 -2.324 9.953 1 96.31 252 THR B N 1
ATOM 4341 C CA . THR B 1 252 ? 22.391 -3.617 9.812 1 96.31 252 THR B CA 1
ATOM 4342 C C . THR B 1 252 ? 21.797 -4.402 8.648 1 96.31 252 THR B C 1
ATOM 4344 O O . THR B 1 252 ? 22.438 -5.301 8.102 1 96.31 252 THR B O 1
ATOM 4347 N N . GLN B 1 253 ? 20.531 -4.191 8.375 1 95.56 253 GLN B N 1
ATOM 4348 C CA . GLN B 1 253 ? 19.812 -4.828 7.289 1 95.56 253 GLN B CA 1
ATOM 4349 C C . GLN B 1 253 ? 19.625 -6.324 7.547 1 95.56 253 GLN B C 1
ATOM 4351 O O . GLN B 1 253 ? 19.5 -7.109 6.609 1 95.56 253 GLN B O 1
ATOM 4356 N N . GLN B 1 254 ? 19.672 -6.68 8.805 1 96.06 254 GLN B N 1
ATOM 4357 C CA . GLN B 1 254 ? 19.391 -8.062 9.18 1 96.06 254 GLN B CA 1
ATOM 4358 C C . GLN B 1 254 ? 17.891 -8.359 9.117 1 96.06 254 GLN B C 1
ATOM 4360 O O . GLN B 1 254 ? 17.094 -7.633 9.695 1 96.06 254 GLN B O 1
ATOM 4365 N N . PRO B 1 255 ? 17.531 -9.438 8.352 1 96.75 255 PRO B N 1
ATOM 4366 C CA . PRO B 1 255 ? 16.094 -9.781 8.328 1 96.75 255 PRO B CA 1
ATOM 4367 C C . PRO B 1 255 ? 15.562 -10.172 9.703 1 96.75 255 PRO B C 1
ATOM 4369 O O . PRO B 1 255 ? 16.281 -10.797 10.492 1 96.75 255 PRO B O 1
ATOM 4372 N N . VAL B 1 256 ? 14.297 -9.852 9.93 1 96.38 256 VAL B N 1
ATOM 4373 C CA . VAL B 1 256 ? 13.727 -10.102 11.25 1 96.38 256 VAL B CA 1
ATOM 4374 C C . VAL B 1 256 ? 13.336 -11.57 11.375 1 96.38 256 VAL B C 1
ATOM 4376 O O . VAL B 1 256 ? 13.078 -12.062 12.477 1 96.38 256 VAL B O 1
ATOM 4379 N N . VAL B 1 257 ? 13.25 -12.281 10.227 1 97 257 VAL B N 1
ATOM 4380 C CA . VAL B 1 257 ? 12.891 -13.695 10.211 1 97 257 VAL B CA 1
ATOM 4381 C C . VAL B 1 257 ? 13.578 -14.391 9.039 1 97 257 VAL B C 1
ATOM 4383 O O . VAL B 1 257 ? 14.055 -13.734 8.109 1 97 257 VAL B O 1
ATOM 4386 N N . ASP B 1 258 ? 13.656 -15.719 9.133 1 97.06 258 ASP B N 1
ATOM 4387 C CA . ASP B 1 258 ? 14.125 -16.531 8.008 1 97.06 258 ASP B CA 1
ATOM 4388 C C . ASP B 1 258 ? 12.992 -16.797 7.016 1 97.06 258 ASP B C 1
ATOM 4390 O O . ASP B 1 258 ? 12.062 -17.547 7.309 1 97.06 258 ASP B O 1
ATOM 4394 N N . ILE B 1 259 ? 13.125 -16.234 5.836 1 97.25 259 ILE B N 1
ATOM 4395 C CA . ILE B 1 259 ? 12.062 -16.25 4.832 1 97.25 259 ILE B CA 1
ATOM 4396 C C . ILE B 1 259 ? 11.758 -17.703 4.441 1 97.25 259 ILE B C 1
ATOM 4398 O O . ILE B 1 259 ? 10.594 -18.062 4.266 1 97.25 259 ILE B O 1
ATOM 4402 N N . TRP B 1 260 ? 12.812 -18.484 4.32 1 97.94 260 TRP B N 1
ATOM 4403 C CA . TRP B 1 260 ? 12.594 -19.891 3.949 1 97.94 260 TRP B CA 1
ATOM 4404 C C . TRP B 1 260 ? 11.805 -20.625 5.027 1 97.94 260 TRP B C 1
ATOM 4406 O O . TRP B 1 260 ? 10.867 -21.359 4.723 1 97.94 260 TRP B O 1
ATOM 4416 N N . GLU B 1 261 ? 12.141 -20.391 6.215 1 97.88 261 GLU B N 1
ATOM 4417 C CA . GLU B 1 261 ? 11.438 -21.047 7.312 1 97.88 261 GLU B CA 1
ATOM 4418 C C . GLU B 1 261 ? 9.969 -20.641 7.359 1 97.88 261 GLU B C 1
ATOM 4420 O O . GLU B 1 261 ? 9.102 -21.453 7.668 1 97.88 261 GLU B O 1
ATOM 4425 N N . VAL B 1 262 ? 9.742 -19.391 7.066 1 98.5 262 VAL B N 1
ATOM 4426 C CA . VAL B 1 262 ? 8.375 -18.891 7.047 1 98.5 262 VAL B CA 1
ATOM 4427 C C . VAL B 1 262 ? 7.594 -19.562 5.918 1 98.5 262 VAL B C 1
ATOM 4429 O O . VAL B 1 262 ? 6.469 -20.031 6.121 1 98.5 262 VAL B O 1
ATOM 4432 N N . ASN B 1 263 ? 8.18 -19.625 4.73 1 98.75 263 ASN B N 1
ATOM 4433 C CA . ASN B 1 263 ? 7.516 -20.266 3.596 1 98.75 263 ASN B CA 1
ATOM 4434 C C . ASN B 1 263 ? 7.27 -21.75 3.852 1 98.75 263 ASN B C 1
ATOM 4436 O O . ASN B 1 263 ? 6.215 -22.281 3.494 1 98.75 263 ASN B O 1
ATOM 4440 N N . ARG B 1 264 ? 8.266 -22.375 4.453 1 98.56 264 ARG B N 1
ATOM 4441 C CA . ARG B 1 264 ? 8.109 -23.781 4.789 1 98.56 264 ARG B CA 1
ATOM 4442 C C . ARG B 1 264 ? 6.98 -23.984 5.793 1 98.56 264 ARG B C 1
ATOM 4444 O O . ARG B 1 264 ? 6.141 -24.875 5.621 1 98.56 264 ARG B O 1
ATOM 4451 N N . TRP B 1 265 ? 6.949 -23.203 6.844 1 98.81 265 TRP B N 1
ATOM 4452 C CA . TRP B 1 265 ? 5.879 -23.266 7.832 1 98.81 265 TRP B CA 1
ATOM 4453 C C . TRP B 1 265 ? 4.52 -23.031 7.188 1 98.81 265 TRP B C 1
ATOM 4455 O O . TRP B 1 265 ? 3.559 -23.75 7.473 1 98.81 265 TRP B O 1
ATOM 4465 N N . MET B 1 266 ? 4.434 -22.047 6.363 1 98.88 266 MET B N 1
ATOM 4466 C CA . MET B 1 266 ? 3.176 -21.688 5.707 1 98.88 266 MET B CA 1
ATOM 4467 C C . MET B 1 266 ? 2.684 -22.844 4.832 1 98.88 266 MET B C 1
ATOM 4469 O O . MET B 1 266 ? 1.481 -23.109 4.766 1 98.88 266 MET B O 1
ATOM 4473 N N . ASN B 1 267 ? 3.617 -23.469 4.145 1 98.81 267 ASN B N 1
ATOM 4474 C CA . ASN B 1 267 ? 3.262 -24.625 3.334 1 98.81 267 ASN B CA 1
ATOM 4475 C C . ASN B 1 267 ? 2.572 -25.703 4.168 1 98.81 267 ASN B C 1
ATOM 4477 O O . ASN B 1 267 ? 1.465 -26.141 3.842 1 98.81 267 ASN B O 1
ATOM 4481 N N . ILE B 1 268 ? 3.227 -26.078 5.25 1 98.75 268 ILE B N 1
ATOM 4482 C CA . ILE B 1 268 ? 2.707 -27.141 6.109 1 98.75 268 ILE B CA 1
ATOM 4483 C C . ILE B 1 268 ? 1.386 -26.703 6.73 1 98.75 268 ILE B C 1
ATOM 4485 O O . ILE B 1 268 ? 0.418 -27.469 6.758 1 98.75 268 ILE B O 1
ATOM 4489 N N . HIS B 1 269 ? 1.346 -25.484 7.148 1 98.81 269 HIS B N 1
ATOM 4490 C CA . HIS B 1 269 ? 0.157 -24.938 7.789 1 98.81 269 HIS B CA 1
ATOM 4491 C C . HIS B 1 269 ? -1.033 -24.938 6.836 1 98.81 269 HIS B C 1
ATOM 4493 O O . HIS B 1 269 ? -2.146 -25.297 7.227 1 98.81 269 HIS B O 1
ATOM 4499 N N . GLN B 1 270 ? -0.839 -24.531 5.574 1 98.81 270 GLN B N 1
ATOM 4500 C CA . GLN B 1 270 ? -1.95 -24.438 4.633 1 98.81 270 GLN B CA 1
ATOM 4501 C C . GLN B 1 270 ? -2.385 -25.812 4.152 1 98.81 270 GLN B C 1
ATOM 4503 O O . GLN B 1 270 ? -3.561 -26.031 3.85 1 98.81 270 GLN B O 1
ATOM 4508 N N . GLN B 1 271 ? -1.42 -26.766 4.066 1 98.75 271 GLN B N 1
ATOM 4509 C CA . GLN B 1 271 ? -1.812 -28.141 3.777 1 98.75 271 GLN B CA 1
ATOM 4510 C C . GLN B 1 271 ? -2.742 -28.688 4.855 1 98.75 271 GLN B C 1
ATOM 4512 O O . GLN B 1 271 ? -3.756 -29.312 4.551 1 98.75 271 GLN B O 1
ATOM 4517 N N . GLN B 1 272 ? -2.361 -28.422 6.121 1 98.62 272 GLN B N 1
ATOM 4518 C CA . GLN B 1 272 ? -3.193 -28.859 7.234 1 98.62 272 GLN B CA 1
ATOM 4519 C C . GLN B 1 272 ? -4.539 -28.125 7.234 1 98.62 272 GLN B C 1
ATOM 4521 O O . GLN B 1 272 ? -5.578 -28.75 7.488 1 98.62 272 GLN B O 1
ATOM 4526 N N . HIS B 1 273 ? -4.445 -26.859 6.98 1 98.69 273 HIS B N 1
ATOM 4527 C CA . HIS B 1 273 ? -5.664 -26.047 6.91 1 98.69 273 HIS B CA 1
ATOM 4528 C C . HIS B 1 273 ? -6.602 -26.578 5.828 1 98.69 273 HIS B C 1
ATOM 4530 O O . HIS B 1 273 ? -7.812 -26.672 6.043 1 98.69 273 HIS B O 1
ATOM 4536 N N . PHE B 1 274 ? -6.098 -26.859 4.691 1 98.75 274 PHE B N 1
ATOM 4537 C CA . PHE B 1 274 ? -6.887 -27.391 3.58 1 98.75 274 PHE B CA 1
ATOM 4538 C C . PHE B 1 274 ? -7.484 -28.734 3.932 1 98.75 274 PHE B C 1
ATOM 4540 O O . PHE B 1 274 ? -8.648 -29.016 3.619 1 98.75 274 PHE B O 1
ATOM 4547 N N . LYS B 1 275 ? -6.66 -29.594 4.523 1 98.25 275 LYS B N 1
ATOM 4548 C CA . LYS B 1 275 ? -7.164 -30.906 4.945 1 98.25 275 LYS B CA 1
ATOM 4549 C C . LYS B 1 275 ? -8.352 -30.75 5.887 1 98.25 275 LYS B C 1
ATOM 4551 O O . LYS B 1 275 ? -9.359 -31.453 5.734 1 98.25 275 LYS B O 1
ATOM 4556 N N . ALA B 1 276 ? -8.219 -29.875 6.848 1 98.06 276 ALA B N 1
ATOM 4557 C CA . ALA B 1 276 ? -9.312 -29.625 7.781 1 98.06 276 ALA B CA 1
ATOM 4558 C C . ALA B 1 276 ? -10.547 -29.109 7.051 1 98.06 276 ALA B C 1
ATOM 4560 O O . ALA B 1 276 ? -11.68 -29.5 7.371 1 98.06 276 ALA B O 1
ATOM 4561 N N . PHE B 1 277 ? -10.359 -28.25 6.109 1 98.31 277 PHE B N 1
ATOM 4562 C CA . PHE B 1 277 ? -11.43 -27.703 5.281 1 98.31 277 PHE B CA 1
ATOM 4563 C C . PHE B 1 277 ? -12.156 -28.812 4.531 1 98.31 277 PHE B C 1
ATOM 4565 O O . PHE B 1 277 ? -13.391 -28.859 4.504 1 98.31 277 PHE B O 1
ATOM 4572 N N . MET B 1 278 ? -11.375 -29.734 3.941 1 97.19 278 MET B N 1
ATOM 4573 C CA . MET B 1 278 ? -11.961 -30.828 3.168 1 97.19 278 MET B CA 1
ATOM 4574 C C . MET B 1 278 ? -12.719 -31.797 4.074 1 97.19 278 MET B C 1
ATOM 4576 O O . MET B 1 278 ? -13.742 -32.344 3.676 1 97.19 278 MET B O 1
ATOM 4580 N N . ASP B 1 279 ? -12.227 -32 5.277 1 96.56 279 ASP B N 1
ATOM 4581 C CA . ASP B 1 279 ? -12.859 -32.906 6.227 1 96.56 279 ASP B CA 1
ATOM 4582 C C . ASP B 1 279 ? -14.258 -32.406 6.613 1 96.56 279 ASP B C 1
ATOM 4584 O O . ASP B 1 279 ? -15.148 -33.219 6.879 1 96.56 279 ASP B O 1
ATOM 4588 N N . VAL B 1 280 ? -14.414 -31.109 6.613 1 93.25 280 VAL B N 1
ATOM 4589 C CA . VAL B 1 280 ? -15.68 -30.531 7.047 1 93.25 280 VAL B CA 1
ATOM 4590 C C . VAL B 1 280 ? -16.625 -30.406 5.855 1 93.25 280 VAL B C 1
ATOM 4592 O O . VAL B 1 280 ? -17.844 -30.406 6.02 1 93.25 280 VAL B O 1
ATOM 45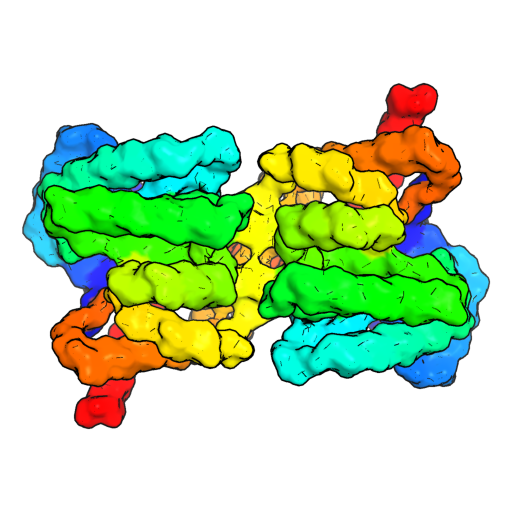95 N N . ASN B 1 281 ? -16.109 -30.25 4.75 1 89.38 281 ASN B N 1
ATOM 4596 C CA . ASN B 1 281 ? -16.938 -29.938 3.596 1 89.38 281 ASN B CA 1
ATOM 4597 C C . ASN B 1 281 ? -17.156 -31.156 2.707 1 89.38 281 ASN B C 1
ATOM 4599 O O . ASN B 1 281 ? -17.875 -31.094 1.712 1 89.38 281 ASN B O 1
ATOM 4603 N N . LEU B 1 282 ? -16.438 -32.188 2.998 1 77.19 282 LEU B N 1
ATOM 4604 C CA . LEU B 1 282 ? -16.766 -33.469 2.377 1 77.19 282 LEU B CA 1
ATOM 4605 C C . LEU B 1 282 ? -17.609 -34.312 3.311 1 77.19 282 LEU B C 1
ATOM 4607 O O . LEU B 1 282 ? -17.438 -34.281 4.531 1 77.19 282 LEU B O 1
#

pLDDT: mean 97.73, std 2.06, range [77.19, 98.94]